Protein AF-0000000076607078 (afdb_homodimer)

Radius of gyration: 25.92 Å; Cα contacts (8 Å, |Δi|>4): 688; chains: 2; bounding box: 52×81×59 Å

Solvent-accessible surface area (backbone atoms only — not comparable to full-atom values): 24652 Å² total; per-residue (Å²): 128,83,54,62,63,56,50,49,54,58,63,56,68,66,62,74,80,77,82,75,85,70,85,67,72,45,32,34,26,38,24,36,38,55,42,54,51,47,65,50,66,63,50,34,52,53,41,19,51,52,51,20,50,53,24,44,76,72,70,39,94,54,70,39,39,58,47,35,64,64,53,52,39,49,46,13,43,51,38,55,71,29,58,63,63,34,60,65,39,73,50,64,71,55,28,54,50,39,52,51,39,15,63,44,60,41,86,79,55,63,82,74,46,65,65,48,57,49,48,52,48,50,51,53,45,50,52,32,42,72,23,42,30,28,35,35,39,91,39,39,37,69,71,43,63,83,41,83,41,51,45,24,36,33,36,37,55,42,66,68,59,21,16,50,44,39,10,66,74,68,72,45,52,59,69,58,19,41,53,48,31,54,50,50,41,50,50,52,50,52,57,30,31,72,79,49,68,89,64,62,67,61,79,51,33,41,36,37,40,18,58,80,77,45,52,69,65,55,53,44,51,41,52,48,51,50,36,42,75,73,60,68,93,130,81,55,60,63,59,50,49,53,57,62,57,68,65,62,75,80,75,81,72,85,68,84,66,70,43,32,33,27,37,24,37,39,54,42,52,49,47,66,50,66,61,49,32,51,52,40,19,52,51,52,21,50,52,24,45,76,70,71,38,94,53,68,40,40,59,44,35,63,64,52,51,38,49,46,13,42,50,39,53,72,30,59,63,60,36,62,66,41,74,51,65,72,57,29,57,51,36,56,50,38,21,63,39,58,42,86,78,54,59,95,73,46,64,66,44,56,50,48,53,48,50,49,52,44,51,52,32,41,71,22,42,30,29,35,35,38,91,39,38,38,70,70,44,63,82,40,84,42,49,48,26,36,34,37,36,54,43,66,70,59,21,17,51,46,39,10,66,74,69,72,45,52,59,68,58,20,40,52,48,30,54,50,50,42,50,50,53,51,51,57,32,31,71,80,50,67,88,63,61,68,60,79,51,33,40,34,36,39,19,58,81,77,46,52,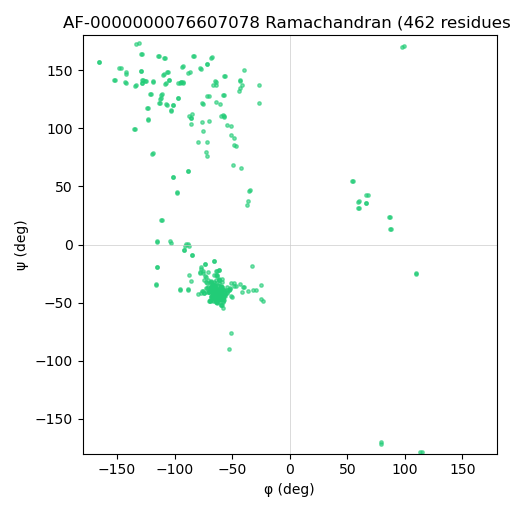69,66,57,53,43,52,41,53,50,52,50,37,44,76,72,58,68,94

Structure (mmCIF, N/CA/C/O backbone):
data_AF-0000000076607078-model_v1
#
loop_
_entity.id
_entity.type
_entity.pdbx_description
1 polymer 'Cytidylate kinase'
#
loop_
_atom_site.group_PDB
_atom_site.id
_atom_site.type_symbol
_atom_site.label_atom_id
_atom_site.label_alt_id
_atom_site.label_comp_id
_atom_site.label_asym_id
_atom_site.label_entity_id
_atom_site.label_seq_id
_atom_site.pdbx_PDB_ins_code
_atom_site.Cartn_x
_atom_site.Cartn_y
_atom_site.Cartn_z
_atom_site.occupancy
_atom_site.B_iso_or_equiv
_atom_site.auth_seq_id
_atom_site.auth_comp_id
_atom_site.auth_asym_id
_atom_site.auth_atom_id
_atom_site.pdbx_PDB_model_num
ATOM 1 N N . MET A 1 1 ? 14.25 32.875 2.719 1 31.44 1 MET A N 1
ATOM 2 C CA . MET A 1 1 ? 13.367 31.828 2.207 1 31.44 1 MET A CA 1
ATOM 3 C C . MET A 1 1 ? 11.953 32 2.738 1 31.44 1 MET A C 1
ATOM 5 O O . MET A 1 1 ? 11.75 32.125 3.949 1 31.44 1 MET A O 1
ATOM 9 N N . ASP A 1 2 ? 11.188 32.562 1.98 1 39.22 2 ASP A N 1
ATOM 10 C CA . ASP A 1 2 ? 9.812 32.938 2.307 1 39.22 2 ASP A CA 1
ATOM 11 C C . ASP A 1 2 ? 9.039 31.75 2.893 1 39.22 2 ASP A C 1
ATOM 13 O O . ASP A 1 2 ? 8.992 30.672 2.293 1 39.22 2 ASP A O 1
ATOM 17 N N . ASN A 1 3 ? 8.914 31.781 4.117 1 44.06 3 ASN A N 1
ATOM 18 C CA . ASN A 1 3 ? 8.219 30.734 4.855 1 44.06 3 ASN A CA 1
ATOM 19 C C . ASN A 1 3 ? 6.848 30.453 4.258 1 44.06 3 ASN A C 1
ATOM 21 O O . ASN A 1 3 ? 5.934 31.266 4.375 1 44.06 3 ASN A O 1
ATOM 25 N N . LEU A 1 4 ? 6.75 29.547 3.436 1 50.53 4 LEU A N 1
ATOM 26 C CA . LEU A 1 4 ? 5.586 29.156 2.654 1 50.53 4 LEU A CA 1
ATOM 27 C C . LEU A 1 4 ? 4.367 28.969 3.553 1 50.53 4 LEU A C 1
ATOM 29 O O . LEU A 1 4 ? 3.254 29.359 3.188 1 50.53 4 LEU A O 1
ATOM 33 N N . PHE A 1 5 ? 4.664 28.531 4.727 1 49.78 5 PHE A N 1
ATOM 34 C CA . PHE A 1 5 ? 3.545 28.312 5.641 1 49.78 5 PHE A CA 1
ATOM 35 C C . PHE A 1 5 ? 2.949 29.656 6.074 1 49.78 5 PHE A C 1
ATOM 37 O O . PHE A 1 5 ? 1.729 29.828 6.055 1 49.78 5 PHE A O 1
ATOM 44 N N . LEU A 1 6 ? 3.85 30.547 6.484 1 52.97 6 LEU A N 1
ATOM 45 C CA . LEU A 1 6 ? 3.383 31.875 6.906 1 52.97 6 LEU A CA 1
ATOM 46 C C . LEU A 1 6 ? 2.668 32.594 5.762 1 52.97 6 LEU A C 1
ATOM 48 O O . LEU A 1 6 ? 1.668 33.281 5.984 1 52.97 6 LEU A O 1
ATOM 52 N N . LYS A 1 7 ? 3.252 32.375 4.688 1 52.62 7 LYS A N 1
ATOM 53 C CA . LYS A 1 7 ? 2.605 32.969 3.518 1 52.62 7 LYS A CA 1
ATOM 54 C C . LYS A 1 7 ? 1.206 32.406 3.316 1 52.62 7 LYS A C 1
ATOM 56 O O . LYS A 1 7 ? 0.259 33.125 3.043 1 52.62 7 LYS A O 1
ATOM 61 N N . TYR A 1 8 ? 1.16 31.25 3.447 1 50.34 8 TYR A N 1
ATOM 62 C CA . TYR A 1 8 ? -0.112 30.547 3.318 1 50.34 8 TYR A CA 1
ATOM 63 C C . TYR A 1 8 ? -1.132 31.078 4.316 1 50.34 8 TYR A C 1
ATOM 65 O O . TYR A 1 8 ? -2.271 31.375 3.951 1 50.34 8 TYR A O 1
ATOM 73 N N . MET A 1 9 ? -0.734 31.219 5.508 1 51.09 9 MET A N 1
ATOM 74 C CA . MET A 1 9 ? -1.628 31.688 6.566 1 51.09 9 MET A CA 1
ATOM 75 C C . MET A 1 9 ? -2.074 33.125 6.32 1 51.09 9 MET A C 1
ATOM 77 O O . MET A 1 9 ? -3.234 33.469 6.559 1 51.09 9 MET A O 1
ATOM 81 N N . ARG A 1 10 ? -1.275 33.875 5.801 1 50.38 10 ARG A N 1
ATOM 82 C CA . ARG A 1 10 ? -1.575 35.281 5.488 1 50.38 10 ARG A CA 1
ATOM 83 C C . ARG A 1 10 ? -2.625 35.375 4.387 1 50.38 10 ARG A C 1
ATOM 85 O O . ARG A 1 10 ? -3.508 36.25 4.441 1 50.38 10 ARG A O 1
ATOM 92 N N . GLU A 1 11 ? -2.451 34.625 3.453 1 49.59 11 GLU A N 1
ATOM 93 C CA . GLU A 1 11 ? -3.318 34.688 2.279 1 49.59 11 GLU A CA 1
ATOM 94 C C . GLU A 1 11 ? -4.719 34.156 2.609 1 49.59 11 GLU A C 1
ATOM 96 O O . GLU A 1 11 ? -5.703 34.625 2.033 1 49.59 11 GLU A O 1
ATOM 101 N N . ARG A 1 12 ? -4.852 33.312 3.441 1 45.41 12 ARG A N 1
ATOM 102 C CA . ARG A 1 12 ? -6.141 32.719 3.74 1 45.41 12 ARG A CA 1
ATOM 103 C C . ARG A 1 12 ? -6.906 33.5 4.781 1 45.41 12 ARG A C 1
ATOM 105 O O . ARG A 1 12 ? -8.141 33.469 4.828 1 45.41 12 ARG A O 1
ATOM 112 N N . THR A 1 13 ? -6.281 34.25 5.672 1 43.44 13 THR A N 1
ATOM 113 C CA . THR A 1 13 ? -6.977 35.062 6.648 1 43.44 13 THR A CA 1
ATOM 114 C C . THR A 1 13 ? -7.754 36.188 5.953 1 43.44 13 THR A C 1
ATOM 116 O O . THR A 1 13 ? -8.68 36.75 6.535 1 43.44 13 THR A O 1
ATOM 119 N N . GLY A 1 14 ? -7.328 36.594 4.832 1 42.34 14 GLY A N 1
ATOM 120 C CA . GLY A 1 14 ? -8.055 37.688 4.172 1 42.34 14 GLY A CA 1
ATOM 121 C C . GLY A 1 14 ? -9.375 37.219 3.58 1 42.34 14 GLY A C 1
ATOM 122 O O . GLY A 1 14 ? -10.141 38.062 3.057 1 42.34 14 GLY A O 1
ATOM 123 N N . LYS A 1 15 ? -9.562 36.094 3.166 1 43.12 15 LYS A N 1
ATOM 124 C CA . LYS A 1 15 ? -10.828 35.75 2.525 1 43.12 15 LYS A CA 1
ATOM 125 C C . LYS A 1 15 ? -11.945 35.594 3.557 1 43.12 15 LYS A C 1
ATOM 127 O O . LYS A 1 15 ? -11.805 34.844 4.52 1 43.12 15 LYS A O 1
ATOM 132 N N . ARG A 1 16 ? -12.82 36.656 3.795 1 34.09 16 ARG A N 1
ATOM 133 C CA . ARG A 1 16 ? -14.047 36.844 4.57 1 34.09 16 ARG A CA 1
ATOM 134 C C . ARG A 1 16 ? -14.961 35.625 4.422 1 34.09 16 ARG A C 1
ATOM 136 O O . ARG A 1 16 ? -14.984 35 3.369 1 34.09 16 ARG A O 1
ATOM 143 N N . LYS A 1 17 ? -15.586 35.156 5.551 1 38.97 17 LYS A N 1
ATOM 144 C CA . LYS A 1 17 ? -16.625 34.156 5.777 1 38.97 17 LYS A CA 1
ATOM 145 C C . LYS A 1 17 ? -17.812 34.375 4.855 1 38.97 17 LYS A C 1
ATOM 147 O O . LYS A 1 17 ? -18.531 35.375 5 1 38.97 17 LYS A O 1
ATOM 152 N N . SER A 1 18 ? -17.859 34.219 3.6 1 32.75 18 SER A N 1
ATOM 153 C CA . SER A 1 18 ? -19.219 34.281 3.078 1 32.75 18 SER A CA 1
ATOM 154 C C . SER A 1 18 ? -20.188 33.562 4.012 1 32.75 18 SER A C 1
ATOM 156 O O . SER A 1 18 ? -19.797 32.688 4.793 1 32.75 18 SER A O 1
ATOM 158 N N . SER A 1 19 ? -21.578 34 4.105 1 35.03 19 SER A N 1
ATOM 159 C CA . SER A 1 19 ? -22.703 33.781 5.008 1 35.03 19 SER A CA 1
ATOM 160 C C . SER A 1 19 ? -22.969 32.281 5.215 1 35.03 19 SER A C 1
ATOM 162 O O . SER A 1 19 ? -23.203 31.844 6.344 1 35.03 19 SER A O 1
ATOM 164 N N . GLY A 1 20 ? -23.938 31.672 4.223 1 36.72 20 GLY A N 1
ATOM 165 C CA . GLY A 1 20 ? -24.797 30.531 4.531 1 36.72 20 GLY A CA 1
ATOM 166 C C . GLY A 1 20 ? -24 29.266 4.832 1 36.72 20 GLY A C 1
ATOM 167 O O . GLY A 1 20 ? -22.812 29.188 4.52 1 36.72 20 GLY A O 1
ATOM 168 N N . PRO A 1 21 ? -24.359 28.422 5.906 1 36.91 21 PRO A N 1
ATOM 169 C CA . PRO A 1 21 ? -23.75 27.141 6.234 1 36.91 21 PRO A CA 1
ATOM 170 C C . PRO A 1 21 ? -23.344 26.344 4.992 1 36.91 21 PRO A C 1
ATOM 172 O O . PRO A 1 21 ? -24.188 25.672 4.379 1 36.91 21 PRO A O 1
ATOM 175 N N . ASN A 1 22 ? -22.875 26.875 3.945 1 39.16 22 ASN A N 1
ATOM 176 C CA . ASN A 1 22 ? -22.516 25.969 2.867 1 39.16 22 ASN A CA 1
ATOM 177 C C . ASN A 1 22 ? -21.672 24.797 3.383 1 39.16 22 ASN A C 1
ATOM 179 O O . ASN A 1 22 ? -20.594 25 3.936 1 39.16 22 ASN A O 1
ATOM 183 N N . PHE A 1 23 ? -22.25 23.688 3.889 1 43.12 23 PHE A N 1
ATOM 184 C CA . PHE A 1 23 ? -21.719 22.406 4.336 1 43.12 23 PHE A CA 1
ATOM 185 C C . PHE A 1 23 ? -20.516 21.984 3.492 1 43.12 23 PHE A C 1
ATOM 187 O O . PHE A 1 23 ? -20.672 21.359 2.445 1 43.12 23 PHE A O 1
ATOM 194 N N . TYR A 1 24 ? -19.594 22.859 3.27 1 56.16 24 TYR A N 1
ATOM 195 C CA . TYR A 1 24 ? -18.422 22.5 2.473 1 56.16 24 TYR A CA 1
ATOM 196 C C . TYR A 1 24 ? -17.672 21.344 3.107 1 56.16 24 TYR A C 1
ATOM 198 O O . TYR A 1 24 ? -17.438 21.344 4.32 1 56.16 24 TYR A O 1
ATOM 206 N N . ALA A 1 25 ? -17.688 20.25 2.531 1 70.38 25 ALA A N 1
ATOM 207 C CA . ALA A 1 25 ? -16.953 19.078 2.971 1 70.38 25 ALA A CA 1
ATOM 208 C C . ALA A 1 25 ? -15.453 19.359 3.043 1 70.38 25 ALA A C 1
ATOM 210 O O . ALA A 1 25 ? -14.875 19.891 2.094 1 70.38 25 ALA A O 1
ATOM 211 N N . PRO A 1 26 ? -14.922 19.391 4.25 1 87 26 PRO A N 1
ATOM 212 C CA . PRO A 1 26 ? -13.484 19.625 4.406 1 87 26 PRO A CA 1
ATOM 213 C C . PRO A 1 26 ? -12.641 18.844 3.408 1 87 26 PRO A C 1
ATOM 215 O O . PRO A 1 26 ? -13.055 17.766 2.957 1 87 26 PRO A O 1
ATOM 218 N N . GLY A 1 27 ? -11.531 19.516 2.883 1 88 27 GLY A N 1
ATOM 219 C CA . GLY A 1 27 ? -10.625 18.891 1.94 1 88 27 GLY A CA 1
ATOM 220 C C . GLY A 1 27 ? -10.656 19.516 0.562 1 88 27 GLY A C 1
ATOM 221 O O . GLY A 1 27 ? -11.336 20.531 0.351 1 88 27 GLY A O 1
ATOM 222 N N . PRO A 1 28 ? -9.797 18.859 -0.274 1 96.88 28 PRO A N 1
ATOM 223 C CA . PRO A 1 28 ? -9.141 17.547 -0.223 1 96.88 28 PRO A CA 1
ATOM 224 C C . PRO A 1 28 ? -7.805 17.594 0.517 1 96.88 28 PRO A C 1
ATOM 226 O O . PRO A 1 28 ? -7.102 18.594 0.472 1 96.88 28 PRO A O 1
ATOM 229 N N . VAL A 1 29 ? -7.48 16.531 1.161 1 98.06 29 VAL A N 1
ATOM 230 C CA . VAL A 1 29 ? -6.207 16.391 1.864 1 98.06 29 VAL A CA 1
ATOM 231 C C . VAL A 1 29 ? -5.586 15.031 1.538 1 98.06 29 VAL A C 1
ATOM 233 O O . VAL A 1 29 ? -6.289 14.023 1.446 1 98.06 29 VAL A O 1
ATOM 236 N N . ILE A 1 30 ? -4.305 15.016 1.293 1 98.69 30 ILE A N 1
ATOM 237 C CA . ILE A 1 30 ? -3.518 13.789 1.187 1 98.69 30 ILE A CA 1
ATOM 238 C C . ILE A 1 30 ? -2.527 13.711 2.346 1 98.69 30 ILE A C 1
ATOM 240 O O . ILE A 1 30 ? -1.752 14.641 2.574 1 98.69 30 ILE A O 1
ATOM 244 N N . THR A 1 31 ? -2.596 12.68 3.135 1 98.38 31 THR A N 1
ATOM 245 C CA . THR A 1 31 ? -1.639 12.508 4.223 1 98.38 31 THR A CA 1
ATOM 246 C C . THR A 1 31 ? -0.612 11.438 3.873 1 98.38 31 THR A C 1
ATOM 248 O O . THR A 1 31 ? -0.946 10.43 3.242 1 98.38 31 THR A O 1
ATOM 251 N N . ILE A 1 32 ? 0.604 11.656 4.242 1 98.38 32 ILE A N 1
ATOM 252 C CA . ILE A 1 32 ? 1.691 10.703 4.043 1 98.38 32 ILE A CA 1
ATOM 253 C C . ILE A 1 32 ? 2.338 10.367 5.383 1 98.38 32 ILE A C 1
ATOM 255 O O . ILE A 1 32 ? 2.945 11.234 6.023 1 98.38 32 ILE A O 1
ATOM 259 N N . SER A 1 33 ? 2.1 9.227 5.816 1 97.31 33 SER A N 1
ATOM 260 C CA . SER A 1 33 ? 2.877 8.641 6.902 1 97.31 33 SER A CA 1
ATOM 261 C C . SER A 1 33 ? 4.035 7.801 6.367 1 97.31 33 SER A C 1
ATOM 263 O O . SER A 1 33 ? 3.969 7.285 5.25 1 97.31 33 SER A O 1
ATOM 265 N N . ARG A 1 34 ? 5.109 7.668 7.133 1 97.81 34 ARG A N 1
ATOM 266 C CA . ARG A 1 34 ? 6.277 6.969 6.605 1 97.81 34 ARG A CA 1
ATOM 267 C C . ARG A 1 34 ? 7.082 6.324 7.73 1 97.81 34 ARG A C 1
ATOM 269 O O . ARG A 1 34 ? 7.191 6.887 8.82 1 97.81 34 ARG A O 1
ATOM 276 N N . ASP A 1 35 ? 7.582 5.164 7.457 1 97.56 35 ASP A N 1
ATOM 277 C CA . ASP A 1 35 ? 8.641 4.629 8.305 1 97.56 35 ASP A CA 1
ATOM 278 C C . ASP A 1 35 ? 9.898 5.488 8.219 1 97.56 35 ASP A C 1
ATOM 280 O O . ASP A 1 35 ? 10.25 5.977 7.145 1 97.56 35 ASP A O 1
ATOM 284 N N . TYR A 1 36 ? 10.531 5.66 9.391 1 95.5 36 TYR A N 1
ATOM 285 C CA . TYR A 1 36 ? 11.734 6.488 9.391 1 95.5 36 TYR A CA 1
ATOM 286 C C . TYR A 1 36 ? 12.773 5.941 8.422 1 95.5 36 TYR A C 1
ATOM 288 O O . TYR A 1 36 ? 13.086 4.746 8.445 1 95.5 36 TYR A O 1
ATOM 296 N N . GLY A 1 37 ? 13.273 6.785 7.562 1 97.56 37 GLY A N 1
ATOM 297 C CA . GLY A 1 37 ? 14.164 6.402 6.48 1 97.56 37 GLY A CA 1
ATOM 298 C C . GLY A 1 37 ? 13.516 6.504 5.109 1 97.56 37 GLY A C 1
ATOM 299 O O . GLY A 1 37 ? 14.219 6.562 4.094 1 97.56 37 GLY A O 1
ATOM 300 N N . CYS A 1 38 ? 12.188 6.402 5.035 1 98.31 38 CYS A N 1
ATOM 301 C CA . CYS A 1 38 ? 11.461 6.598 3.787 1 98.31 38 CYS A CA 1
ATOM 302 C C . CYS A 1 38 ? 11.344 8.078 3.449 1 98.31 38 CYS A C 1
ATOM 304 O O . CYS A 1 38 ? 11.273 8.922 4.348 1 98.31 38 CYS A O 1
ATOM 306 N N . PRO A 1 39 ? 11.266 8.398 2.172 1 97.31 39 PRO A N 1
ATOM 307 C CA . PRO A 1 39 ? 11.375 9.789 1.729 1 97.31 39 PRO A CA 1
ATOM 308 C C . PRO A 1 39 ? 10.023 10.508 1.706 1 97.31 39 PRO A C 1
ATOM 310 O O . PRO A 1 39 ? 9.617 11.023 0.663 1 97.31 39 PRO A O 1
ATOM 313 N N . GLY A 1 40 ? 9.383 10.672 2.824 1 96.94 40 GLY A N 1
ATOM 314 C CA . GLY A 1 40 ? 8.062 11.281 2.926 1 96.94 40 GLY A CA 1
ATOM 315 C C . GLY A 1 40 ? 8.039 12.734 2.492 1 96.94 40 GLY A C 1
ATOM 316 O O . GLY A 1 40 ? 7.172 13.141 1.722 1 96.94 40 GLY A O 1
ATOM 317 N N . ARG A 1 41 ? 8.992 13.516 2.932 1 94.75 41 ARG A N 1
ATOM 318 C CA . ARG A 1 41 ? 9.039 14.945 2.639 1 94.75 41 ARG A CA 1
ATOM 319 C C . ARG A 1 41 ? 9.273 15.188 1.151 1 94.75 41 ARG A C 1
ATOM 321 O O . ARG A 1 41 ? 8.609 16.016 0.54 1 94.75 41 ARG A O 1
ATOM 328 N N . ARG A 1 42 ? 10.219 14.469 0.626 1 96.69 42 ARG A N 1
ATOM 329 C CA . ARG A 1 42 ? 10.523 14.602 -0.794 1 96.69 42 ARG A CA 1
ATOM 330 C C . ARG A 1 42 ? 9.312 14.25 -1.65 1 96.69 42 ARG A C 1
ATOM 332 O O . ARG A 1 42 ? 8.969 14.977 -2.58 1 96.69 42 ARG A O 1
ATOM 339 N N . ILE A 1 43 ? 8.648 13.195 -1.328 1 98.19 43 ILE A N 1
ATOM 340 C CA . ILE A 1 43 ? 7.477 12.75 -2.076 1 98.19 43 ILE A CA 1
ATOM 341 C C . ILE A 1 43 ? 6.359 13.781 -1.951 1 98.19 43 ILE A C 1
ATOM 343 O O . ILE A 1 43 ? 5.695 14.109 -2.936 1 98.19 43 ILE A O 1
ATOM 347 N N . ALA A 1 44 ? 6.172 14.344 -0.782 1 97.94 44 ALA A N 1
ATOM 348 C CA . ALA A 1 44 ? 5.121 15.328 -0.548 1 97.94 44 ALA A CA 1
ATOM 349 C C . ALA A 1 44 ? 5.371 16.594 -1.363 1 97.94 44 ALA A C 1
ATOM 351 O O . ALA A 1 44 ? 4.449 17.141 -1.979 1 97.94 44 ALA A O 1
ATOM 352 N N . ARG A 1 45 ? 6.543 17.047 -1.331 1 96.69 45 ARG A N 1
ATOM 353 C CA . ARG A 1 45 ? 6.91 18.234 -2.088 1 96.69 45 ARG A CA 1
ATOM 354 C C . ARG A 1 45 ? 6.656 18.047 -3.578 1 96.69 45 ARG A C 1
ATOM 356 O O . ARG A 1 45 ? 5.969 18.844 -4.211 1 96.69 45 ARG A O 1
ATOM 363 N N . LEU A 1 46 ? 7.191 16.953 -4.102 1 97.81 46 LEU A N 1
ATOM 364 C CA . LEU A 1 46 ? 7.047 16.672 -5.527 1 97.81 46 LEU A CA 1
ATOM 365 C C . LEU A 1 46 ? 5.578 16.469 -5.895 1 97.81 46 LEU A C 1
ATOM 367 O O . LEU A 1 46 ? 5.125 16.953 -6.934 1 97.81 46 LEU A O 1
ATOM 371 N N . LEU A 1 47 ? 4.879 15.773 -5.031 1 98.38 47 LEU A N 1
ATOM 372 C CA . LEU A 1 47 ? 3.459 15.523 -5.266 1 98.38 47 LEU A CA 1
ATOM 373 C C . LEU A 1 47 ? 2.684 16.828 -5.336 1 98.38 47 LEU A C 1
ATOM 375 O O . LEU A 1 47 ? 1.839 17.016 -6.215 1 98.38 47 LEU A O 1
ATOM 379 N N . SER A 1 48 ? 2.92 17.734 -4.383 1 97.44 48 SER A N 1
ATOM 380 C CA . SER A 1 48 ? 2.215 19 -4.367 1 97.44 48 SER A CA 1
ATOM 381 C C . SER A 1 48 ? 2.461 19.797 -5.652 1 97.44 48 SER A C 1
ATOM 383 O O . SER A 1 48 ? 1.552 20.438 -6.176 1 97.44 48 SER A O 1
ATOM 385 N N . GLU A 1 49 ? 3.668 19.703 -6.18 1 97.38 49 GLU A N 1
ATOM 386 C CA . GLU A 1 49 ? 4.012 20.359 -7.438 1 97.38 49 GLU A CA 1
ATOM 387 C C . GLU A 1 49 ? 3.246 19.766 -8.609 1 97.38 49 GLU A C 1
ATOM 389 O O . GLU A 1 49 ? 2.684 20.484 -9.43 1 97.38 49 GLU A O 1
ATOM 394 N N . VAL A 1 50 ? 3.215 18.5 -8.641 1 97.31 50 VAL A N 1
ATOM 395 C CA . VAL A 1 50 ? 2.562 17.781 -9.734 1 97.31 50 VAL A CA 1
ATOM 396 C C . VAL A 1 50 ? 1.06 18.047 -9.703 1 97.31 50 VAL A C 1
ATOM 398 O O . VAL A 1 50 ? 0.441 18.281 -10.742 1 97.31 50 VAL A O 1
ATOM 401 N N . LEU A 1 51 ? 0.495 18.062 -8.555 1 97.56 51 LEU A N 1
ATOM 402 C CA . LEU A 1 51 ? -0.932 18.328 -8.398 1 97.56 51 LEU A CA 1
ATOM 403 C C . LEU A 1 51 ? -1.27 19.75 -8.82 1 97.56 51 LEU A C 1
ATOM 405 O O . LEU A 1 51 ? -2.291 19.984 -9.477 1 97.56 51 LEU A O 1
ATOM 409 N N . THR A 1 52 ? -0.45 20.688 -8.43 1 97.25 52 THR A N 1
ATOM 410 C CA . THR A 1 52 ? -0.63 22.078 -8.805 1 97.25 52 THR A CA 1
ATOM 411 C C . THR A 1 52 ? -0.571 22.25 -10.32 1 97.25 52 THR A C 1
ATOM 413 O O . THR A 1 52 ? -1.412 22.938 -10.914 1 97.25 52 THR A O 1
ATOM 416 N N . GLU A 1 53 ? 0.428 21.578 -10.898 1 96.19 53 GLU A N 1
ATOM 417 C CA . GLU A 1 53 ? 0.583 21.641 -12.352 1 96.19 53 GLU A CA 1
ATOM 418 C C . GLU A 1 53 ? -0.626 21.031 -13.055 1 96.19 53 GLU A C 1
ATOM 420 O O . GLU A 1 53 ? -1.074 21.547 -14.086 1 96.19 53 GLU A O 1
ATOM 425 N N . LYS A 1 54 ? -1.078 19.938 -12.508 1 94.31 54 LYS A N 1
ATOM 426 C CA . LYS A 1 54 ? -2.268 19.312 -13.062 1 94.31 54 LYS A CA 1
ATOM 427 C C . LYS A 1 54 ? -3.459 20.266 -13.047 1 94.31 54 LYS A C 1
ATOM 429 O O . LYS A 1 54 ? -4.203 20.359 -14.023 1 94.31 54 LYS A O 1
ATOM 434 N N . ASN A 1 55 ? -3.652 20.953 -12.023 1 94.31 55 ASN A N 1
ATOM 435 C CA . ASN A 1 55 ? -4.723 21.922 -11.906 1 94.31 55 ASN A CA 1
ATOM 436 C C . ASN A 1 55 ? -4.551 23.062 -12.906 1 94.31 55 ASN A C 1
ATOM 438 O O . ASN A 1 55 ? -5.516 23.484 -13.555 1 94.31 55 ASN A O 1
ATOM 442 N N . ARG A 1 56 ? -3.389 23.5 -13.039 1 94.19 56 ARG A N 1
ATOM 443 C CA . ARG A 1 56 ? -3.102 24.578 -13.977 1 94.19 56 ARG A CA 1
ATOM 444 C C . ARG A 1 56 ? -3.459 24.188 -15.406 1 94.19 56 ARG A C 1
ATOM 446 O O . ARG A 1 56 ? -4.051 24.969 -16.141 1 94.19 56 ARG A O 1
ATOM 453 N N . ARG A 1 57 ? -3.094 23.016 -15.734 1 93.44 57 ARG A N 1
ATOM 454 C CA . ARG A 1 57 ? -3.363 22.5 -17.078 1 93.44 5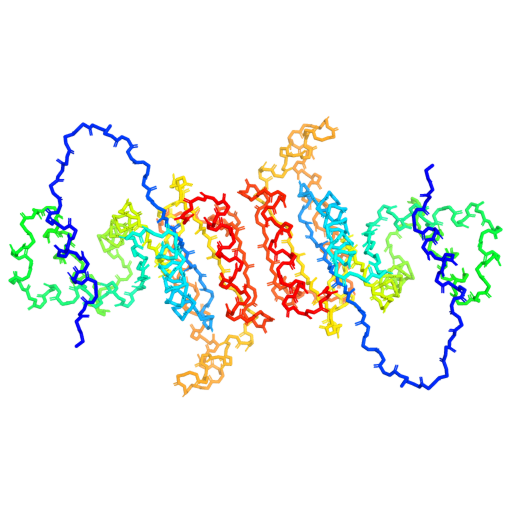7 ARG A CA 1
ATOM 455 C C . ARG A 1 57 ? -4.863 22.391 -17.328 1 93.44 57 ARG A C 1
ATOM 457 O O . ARG A 1 57 ? -5.316 22.516 -18.469 1 93.44 57 ARG A O 1
ATOM 464 N N . LEU A 1 58 ? -5.555 22.234 -16.281 1 91.81 58 LEU A N 1
ATOM 465 C CA . LEU A 1 58 ? -7.008 22.109 -16.375 1 91.81 58 LEU A CA 1
ATOM 466 C C . LEU A 1 58 ? -7.668 23.484 -16.266 1 91.81 58 LEU A C 1
ATOM 468 O O . LEU A 1 58 ? -8.898 23.578 -16.188 1 91.81 58 LEU A O 1
ATOM 472 N N . GLY A 1 59 ? -6.891 24.531 -16.078 1 91.88 59 GLY A N 1
ATOM 473 C CA . GLY A 1 59 ? -7.391 25.891 -16.047 1 91.88 59 GLY A CA 1
ATOM 474 C C . GLY A 1 59 ? -7.832 26.344 -14.672 1 91.88 59 GLY A C 1
ATOM 475 O O . GLY A 1 59 ? -8.562 27.328 -14.539 1 91.88 59 GLY A O 1
ATOM 476 N N . ARG A 1 60 ? -7.453 25.562 -13.727 1 90.38 60 ARG A N 1
ATOM 477 C CA . ARG A 1 60 ? -7.809 25.906 -12.359 1 90.38 60 ARG A CA 1
ATOM 478 C C . ARG A 1 60 ? -6.68 26.688 -11.68 1 90.38 60 ARG A C 1
ATOM 480 O O . ARG A 1 60 ? -5.504 26.391 -11.891 1 90.38 60 ARG A O 1
ATOM 487 N N . GLU A 1 61 ? -7.066 27.688 -10.906 1 89.56 61 GLU A N 1
ATOM 488 C CA . GLU A 1 61 ? -6.074 28.484 -10.188 1 89.56 61 GLU A CA 1
ATOM 489 C C . GLU A 1 61 ? -5.93 28.016 -8.742 1 89.56 61 GLU A C 1
ATOM 491 O O . GLU A 1 61 ? -6.098 28.797 -7.809 1 89.56 61 GLU A O 1
ATOM 496 N N . VAL A 1 62 ? -5.879 26.75 -8.586 1 91.69 62 VAL A N 1
ATOM 497 C CA . VAL A 1 62 ? -5.762 26.188 -7.246 1 91.69 62 VAL A CA 1
ATOM 498 C C . VAL A 1 62 ? -4.383 25.562 -7.066 1 91.69 62 VAL A C 1
ATOM 500 O O . VAL A 1 62 ? -3.934 24.766 -7.906 1 91.69 62 VAL A O 1
ATOM 503 N N . GLU A 1 63 ? -3.74 25.891 -6.039 1 94.62 63 GLU A N 1
ATOM 504 C CA . GLU A 1 63 ? -2.412 25.375 -5.734 1 94.62 63 GLU A CA 1
ATOM 505 C C . GLU A 1 63 ? -2.461 24.391 -4.559 1 94.62 63 GLU A C 1
ATOM 507 O O . GLU A 1 63 ? -3.152 24.641 -3.57 1 94.62 63 GLU A O 1
ATOM 512 N N . TRP A 1 64 ? -1.705 23.359 -4.766 1 95.94 64 TRP A N 1
ATOM 513 C CA . TRP A 1 64 ? -1.509 22.438 -3.652 1 95.94 64 TRP A CA 1
ATOM 514 C C . TRP A 1 64 ? -0.257 22.797 -2.859 1 95.94 64 TRP A C 1
ATOM 516 O O . TRP A 1 64 ? 0.778 23.141 -3.439 1 95.94 64 TRP A O 1
ATOM 526 N N . LYS A 1 65 ? -0.418 22.688 -1.539 1 93.81 65 LYS A N 1
ATOM 527 C CA . LYS A 1 65 ? 0.714 22.891 -0.64 1 93.81 65 LYS A CA 1
ATOM 528 C C . LYS A 1 65 ? 1.097 21.594 0.071 1 93.81 65 LYS A C 1
ATOM 530 O O . LYS A 1 65 ? 0.351 20.609 0.03 1 93.81 65 LYS A O 1
ATOM 535 N N . TRP A 1 66 ? 2.32 21.625 0.601 1 94.19 66 TRP A N 1
ATOM 536 C CA . TRP A 1 66 ? 2.693 20.5 1.45 1 94.19 66 TRP A CA 1
ATOM 537 C C . TRP A 1 66 ? 3.254 20.984 2.783 1 94.19 66 TRP A C 1
ATOM 539 O O . TRP A 1 66 ? 3.764 22.109 2.879 1 94.19 66 TRP A O 1
ATOM 549 N N . MET A 1 67 ? 3.047 20.172 3.838 1 90.62 67 MET A N 1
ATOM 550 C CA . MET A 1 67 ? 3.559 20.547 5.152 1 90.62 67 MET A CA 1
ATOM 551 C C . MET A 1 67 ? 4.074 19.312 5.902 1 90.62 67 MET A C 1
ATOM 553 O O . MET A 1 67 ? 3.611 18.203 5.668 1 90.62 67 MET A O 1
ATOM 557 N N . SER A 1 68 ? 5.023 19.516 6.664 1 87.69 68 SER A N 1
ATOM 558 C CA . SER A 1 68 ? 5.621 18.516 7.551 1 87.69 68 SER A CA 1
ATOM 559 C C . SER A 1 68 ? 5.82 19.078 8.953 1 87.69 68 SER A C 1
ATOM 561 O O . SER A 1 68 ? 5.578 20.266 9.195 1 87.69 68 SER A O 1
ATOM 563 N N . LYS A 1 69 ? 6.215 18.141 9.82 1 75.44 69 LYS A N 1
ATOM 564 C CA . LYS A 1 69 ? 6.492 18.547 11.195 1 75.44 69 LYS A CA 1
ATOM 565 C C . LYS A 1 69 ? 7.434 19.75 11.227 1 75.44 69 LYS A C 1
ATOM 567 O O . LYS A 1 69 ? 7.211 20.703 11.984 1 75.44 69 LYS A O 1
ATOM 572 N N . GLU A 1 70 ? 8.422 19.672 10.445 1 68.25 70 GLU A N 1
ATOM 573 C CA . GLU A 1 70 ? 9.445 20.719 10.438 1 68.25 70 GLU A CA 1
ATOM 574 C C . GLU A 1 70 ? 8.867 22.062 10 1 68.25 70 GLU A C 1
ATOM 576 O O . GLU A 1 70 ? 9.211 23.094 10.555 1 68.25 70 GLU A O 1
ATOM 581 N N . ILE A 1 71 ? 8.023 21.938 9.047 1 66.56 71 ILE A N 1
ATOM 582 C CA . ILE A 1 71 ? 7.414 23.141 8.516 1 66.56 71 ILE A CA 1
ATOM 583 C C . ILE A 1 71 ? 6.492 23.766 9.57 1 66.56 71 ILE A C 1
ATOM 585 O O . ILE A 1 71 ? 6.508 24.984 9.781 1 66.56 71 ILE A O 1
ATOM 589 N N . ILE A 1 72 ? 5.887 22.922 10.219 1 67.06 72 ILE A N 1
ATOM 590 C CA . ILE A 1 72 ? 4.949 23.375 11.242 1 67.06 72 ILE A CA 1
ATOM 591 C C . ILE A 1 72 ? 5.715 23.984 12.406 1 67.06 72 ILE A C 1
ATOM 593 O O . ILE A 1 72 ? 5.352 25.062 12.898 1 67.06 72 ILE A O 1
ATOM 597 N N . GLU A 1 73 ? 6.789 23.312 12.703 1 64.62 73 GLU A N 1
ATOM 598 C CA . GLU A 1 73 ? 7.609 23.781 13.812 1 64.62 73 GLU A CA 1
ATOM 599 C C . GLU A 1 73 ? 8.273 25.125 13.484 1 64.62 73 GLU A C 1
ATOM 601 O O . GLU A 1 73 ? 8.352 26.016 14.328 1 64.62 73 GLU A O 1
ATOM 606 N N . GLU A 1 74 ? 8.773 25.156 12.32 1 63.22 74 GLU A N 1
ATOM 607 C CA . GLU A 1 74 ? 9.43 26.391 11.891 1 63.22 74 GLU A CA 1
ATOM 608 C C . GLU A 1 74 ? 8.445 27.562 11.875 1 63.22 74 GLU A C 1
ATOM 610 O O . GLU A 1 74 ? 8.789 28.672 12.289 1 63.22 74 GLU A O 1
ATOM 615 N N . SER A 1 75 ? 7.34 27.281 11.398 1 59.59 75 SER A N 1
ATOM 616 C CA . SER A 1 75 ? 6.316 28.312 11.336 1 59.59 75 SER A CA 1
ATOM 617 C C . SER A 1 75 ? 5.914 28.781 12.734 1 59.59 75 SER A C 1
ATOM 619 O O . SER A 1 75 ? 5.719 29.969 12.969 1 59.59 75 SER A O 1
ATOM 621 N N . ALA A 1 76 ? 5.859 27.812 13.555 1 61.34 76 ALA A N 1
ATOM 622 C CA . ALA A 1 76 ? 5.512 28.125 14.938 1 61.34 76 ALA A CA 1
ATOM 623 C C . ALA A 1 76 ? 6.586 28.984 15.594 1 61.34 76 ALA A C 1
ATOM 625 O O . ALA A 1 76 ? 6.277 29.922 16.328 1 61.34 76 ALA A O 1
ATOM 626 N N . ARG A 1 77 ? 7.805 28.609 15.336 1 60.56 77 ARG A N 1
ATOM 627 C CA . ARG A 1 77 ? 8.93 29.359 15.883 1 60.56 77 ARG A CA 1
ATOM 628 C C . ARG A 1 77 ? 8.938 30.797 15.367 1 60.56 77 ARG A C 1
ATOM 630 O O . ARG A 1 77 ? 9.195 31.734 16.125 1 60.56 77 ARG A O 1
ATOM 637 N N . GLU A 1 78 ? 8.758 30.922 14.125 1 56.75 78 GLU A N 1
ATOM 638 C CA . GLU A 1 78 ? 8.75 32.25 13.516 1 56.75 78 GLU A CA 1
ATOM 639 C C . GLU A 1 78 ? 7.645 33.125 14.102 1 56.75 78 GLU A C 1
ATOM 641 O O . GLU A 1 78 ? 7.824 34.344 14.273 1 56.75 78 GLU A O 1
ATOM 646 N N . LEU A 1 79 ? 6.625 32.5 14.297 1 54.31 79 LEU A N 1
ATOM 647 C CA . LEU A 1 79 ? 5.496 33.219 14.875 1 54.31 79 LEU A CA 1
ATOM 648 C C . LEU A 1 79 ? 5.812 33.688 16.297 1 54.31 79 LEU A C 1
ATOM 650 O O . LEU A 1 79 ? 5.312 34.719 16.75 1 54.31 79 LEU A O 1
ATOM 654 N N . LYS A 1 80 ? 6.488 32.812 17 1 54.5 80 LYS A N 1
ATOM 655 C CA . LYS A 1 80 ? 6.941 33.219 18.328 1 54.5 80 LYS A CA 1
ATOM 656 C C . LYS A 1 80 ? 7.852 34.438 18.25 1 54.5 80 LYS A C 1
ATOM 658 O O . LYS A 1 80 ? 7.824 35.312 19.125 1 54.5 80 LYS A O 1
ATOM 663 N N . LEU A 1 81 ? 8.672 34.312 17.312 1 50.84 81 LEU A N 1
ATOM 664 C CA . LEU A 1 81 ? 9.727 35.312 17.219 1 50.84 81 LEU A CA 1
ATOM 665 C C . LEU A 1 81 ? 9.172 36.625 16.672 1 50.84 81 LEU A C 1
ATOM 667 O O . LEU A 1 81 ? 9.773 37.688 16.859 1 50.84 81 LEU A O 1
ATOM 671 N N . SER A 1 82 ? 8.117 36.531 15.961 1 44.38 82 SER A N 1
ATOM 672 C CA . SER A 1 82 ? 7.637 37.781 15.445 1 44.38 82 SER A CA 1
ATOM 673 C C . SER A 1 82 ? 6.234 38.094 15.953 1 44.38 82 SER A C 1
ATOM 675 O O . SER A 1 82 ? 5.242 37.812 15.289 1 44.38 82 SER A O 1
ATOM 677 N N . PRO A 1 83 ? 6.148 38.562 17.141 1 46.88 83 PRO A N 1
ATOM 678 C CA . PRO A 1 83 ? 4.887 39.031 17.703 1 46.88 83 PRO A CA 1
ATOM 679 C C . PRO A 1 83 ? 4.047 39.812 16.703 1 46.88 83 PRO A C 1
ATOM 681 O O . PRO A 1 83 ? 2.814 39.781 16.766 1 46.88 83 PRO A O 1
ATOM 684 N N . THR A 1 84 ? 4.703 40.5 15.953 1 50.22 84 THR A N 1
ATOM 685 C CA . THR A 1 84 ? 4.043 41.344 14.953 1 50.22 84 THR A CA 1
ATOM 686 C C . THR A 1 84 ? 3.32 40.5 13.922 1 50.22 84 THR A C 1
ATOM 688 O O . THR A 1 84 ? 2.248 40.844 13.438 1 50.22 84 THR A O 1
ATOM 691 N N . LEU A 1 85 ? 3.854 39.5 13.555 1 48.69 85 LEU A N 1
ATOM 692 C CA . LEU A 1 85 ? 3.201 38.625 12.586 1 48.69 85 LEU A CA 1
ATOM 693 C C . LEU A 1 85 ? 1.949 38 13.18 1 48.69 85 LEU A C 1
ATOM 695 O O . LEU A 1 85 ? 0.953 37.812 12.477 1 48.69 85 LEU A O 1
ATOM 699 N N . ILE A 1 86 ? 1.997 37.781 14.445 1 50.09 86 ILE A N 1
ATOM 700 C CA . ILE A 1 86 ? 0.829 37.281 15.172 1 50.09 86 ILE A CA 1
ATOM 701 C C . ILE A 1 86 ? -0.238 38.375 15.227 1 50.09 86 ILE A C 1
ATOM 703 O O . ILE A 1 86 ? -1.435 38.094 15.156 1 50.09 86 ILE A O 1
ATOM 707 N N . GLN A 1 87 ? 0.219 39.5 15.406 1 51.22 87 GLN A N 1
ATOM 708 C CA . GLN A 1 87 ? -0.699 40.625 15.453 1 51.22 87 GLN A CA 1
ATOM 709 C C . GLN A 1 87 ? -1.453 40.781 14.141 1 51.22 87 GLN A C 1
ATOM 711 O O . GLN A 1 87 ? -2.59 41.25 14.117 1 51.22 87 GLN A O 1
ATOM 716 N N . ASP A 1 88 ? -0.75 40.438 13.141 1 46.5 88 ASP A N 1
ATOM 717 C CA . ASP A 1 88 ? -1.38 40.625 11.828 1 46.5 88 ASP A CA 1
ATOM 718 C C . ASP A 1 88 ? -2.4 39.5 11.57 1 46.5 88 ASP A C 1
ATOM 720 O O . ASP A 1 88 ? -3.146 39.562 10.586 1 46.5 88 ASP A O 1
ATOM 724 N N . LEU A 1 89 ? -2.234 38.5 12.273 1 48 89 LEU A N 1
ATOM 725 C CA . LEU A 1 89 ? -3.281 37.5 12.18 1 48 89 LEU A CA 1
ATOM 726 C C . LEU A 1 89 ? -4.551 37.969 12.883 1 48 89 LEU A C 1
ATOM 728 O O . LEU A 1 89 ? -4.539 38.219 14.086 1 48 89 LEU A O 1
ATOM 732 N N . SER A 1 90 ? -5.277 38.75 12.297 1 49.53 90 SER A N 1
ATOM 733 C CA . SER A 1 90 ? -6.434 39.5 12.758 1 49.53 90 SER A CA 1
ATOM 734 C C . SER A 1 90 ? -7.402 38.625 13.539 1 49.53 90 SER A C 1
ATOM 736 O O . SER A 1 90 ? -8.133 39.125 14.398 1 49.53 90 SER A O 1
ATOM 738 N N . ASP A 1 91 ? -7.496 37.438 13.125 1 48.59 91 ASP A N 1
ATOM 739 C CA . ASP A 1 91 ? -8.516 36.625 13.789 1 48.59 91 ASP A CA 1
ATOM 740 C C . ASP A 1 91 ? -7.969 36 15.07 1 48.59 91 ASP A C 1
ATOM 742 O O . ASP A 1 91 ? -6.93 35.344 15.047 1 48.59 91 ASP A O 1
ATOM 746 N N . TYR A 1 92 ? -8.477 36.438 16.188 1 46.69 92 TYR A N 1
ATOM 747 C CA . TYR A 1 92 ? -8.117 36.031 17.547 1 46.69 92 TYR A CA 1
ATOM 748 C C . TYR A 1 92 ? -7.91 34.531 17.641 1 46.69 92 TYR A C 1
ATOM 750 O O . TYR A 1 92 ? -6.988 34.062 18.312 1 46.69 92 TYR A O 1
ATOM 758 N N . ARG A 1 93 ? -8.664 33.844 17.047 1 48.84 93 ARG A N 1
ATOM 759 C CA . ARG A 1 93 ? -8.609 32.375 17.109 1 48.84 93 ARG A CA 1
ATOM 760 C C . ARG A 1 93 ? -7.34 31.859 16.453 1 48.84 93 ARG A C 1
ATOM 762 O O . ARG A 1 93 ? -6.723 30.922 16.938 1 48.84 93 ARG A O 1
ATOM 769 N N . THR A 1 94 ? -6.977 32.531 15.43 1 49.94 94 THR A N 1
ATOM 770 C CA . THR A 1 94 ? -5.777 32.156 14.703 1 49.94 94 THR A CA 1
ATOM 771 C C . THR A 1 94 ? -4.523 32.562 15.469 1 49.94 94 THR A C 1
ATOM 773 O O . THR A 1 94 ? -3.541 31.812 15.508 1 49.94 94 THR A O 1
ATOM 776 N N . ARG A 1 95 ? -4.586 33.75 16.078 1 52.81 95 ARG A N 1
ATOM 777 C CA . ARG A 1 95 ? -3.471 34.219 16.875 1 52.81 95 ARG A CA 1
ATOM 778 C C . ARG A 1 95 ? -3.154 33.281 18.031 1 52.81 95 ARG A C 1
ATOM 780 O O . ARG A 1 95 ? -1.99 32.969 18.266 1 52.81 95 ARG A O 1
ATOM 787 N N . GLY A 1 96 ? -4.215 33 18.766 1 49.28 96 GLY A N 1
ATOM 788 C CA . GLY A 1 96 ? -4.059 32.062 19.875 1 49.28 96 GLY A CA 1
ATOM 789 C C . GLY A 1 96 ? -3.477 30.734 19.469 1 49.28 96 GLY A C 1
ATOM 790 O O . GLY A 1 96 ? -2.619 30.188 20.156 1 49.28 96 GLY A O 1
ATOM 791 N N . PHE A 1 97 ? -3.914 30.391 18.422 1 52.25 97 PHE A N 1
ATOM 792 C CA . PHE A 1 97 ? -3.461 29.109 17.891 1 52.25 97 PHE A CA 1
ATOM 793 C C . PHE A 1 97 ? -1.971 29.141 17.578 1 52.25 97 PHE A C 1
ATOM 795 O O . PHE A 1 97 ? -1.22 28.25 18 1 52.25 97 PHE A O 1
ATOM 802 N N . PHE A 1 98 ? -1.548 30.156 17.031 1 53.66 98 PHE A N 1
ATOM 803 C CA . PHE A 1 98 ? -0.16 30.25 16.594 1 53.66 98 PHE A CA 1
ATOM 804 C C . PHE A 1 98 ? 0.765 30.5 17.781 1 53.66 98 PHE A C 1
ATOM 806 O O . PHE A 1 98 ? 1.884 29.984 17.828 1 53.66 98 PHE A O 1
ATOM 813 N N . GLU A 1 99 ? 0.319 31.344 18.625 1 53.88 99 GLU A N 1
ATOM 814 C CA . GLU A 1 99 ? 1.087 31.547 19.844 1 53.88 99 GLU A CA 1
ATOM 815 C C . GLU A 1 99 ? 1.324 30.234 20.578 1 53.88 99 GLU A C 1
ATOM 817 O O . GLU A 1 99 ? 2.424 29.969 21.078 1 53.88 99 GLU A O 1
ATOM 822 N N . ASN A 1 100 ? 0.361 29.484 20.609 1 51.38 100 ASN A N 1
ATOM 823 C CA . ASN A 1 100 ? 0.482 28.219 21.297 1 51.38 100 ASN A CA 1
ATOM 824 C C . ASN A 1 100 ? 1.39 27.25 20.531 1 51.38 100 ASN A C 1
ATOM 826 O O . ASN A 1 100 ? 2.182 26.531 21.141 1 51.38 100 ASN A O 1
ATOM 830 N N . LEU A 1 101 ? 1.292 27.328 19.297 1 53.72 101 LEU A N 1
ATOM 831 C CA . LEU A 1 101 ? 2.137 26.469 18.484 1 53.72 101 LEU A CA 1
ATOM 832 C C . LEU A 1 101 ? 3.609 26.812 18.656 1 53.72 101 LEU A C 1
ATOM 834 O O . LEU A 1 101 ? 4.457 25.922 18.75 1 53.72 101 LEU A O 1
ATOM 838 N N . ALA A 1 102 ? 3.928 28.141 18.672 1 52.66 102 ALA A N 1
ATOM 839 C CA . ALA A 1 102 ? 5.297 28.609 18.875 1 52.66 102 ALA A CA 1
ATOM 840 C C . ALA A 1 102 ? 5.855 28.109 20.203 1 52.66 102 ALA A C 1
ATOM 842 O O . ALA A 1 102 ? 7.035 27.766 20.297 1 52.66 102 ALA A O 1
ATOM 843 N N . LEU A 1 103 ? 5.18 28.25 21.188 1 49.5 103 LEU A N 1
ATOM 844 C CA . LEU A 1 103 ? 5.617 27.766 22.5 1 49.5 103 LEU A CA 1
ATOM 845 C C . LEU A 1 103 ? 5.875 26.266 22.484 1 49.5 103 LEU A C 1
ATOM 847 O O . LEU A 1 103 ? 6.785 25.781 23.156 1 49.5 103 LEU A O 1
ATOM 851 N N . PHE A 1 104 ? 5.141 25.656 21.719 1 47.28 104 PHE A N 1
ATOM 852 C CA . PHE A 1 104 ? 5.051 24.203 21.672 1 47.28 104 PHE A CA 1
ATOM 853 C C . PHE A 1 104 ? 6.336 23.594 21.109 1 47.28 104 PHE A C 1
ATOM 855 O O . PHE A 1 104 ? 6.777 22.531 21.547 1 47.28 104 PHE A O 1
ATOM 862 N N . PHE A 1 105 ? 6.902 24.141 20.172 1 46.44 105 PHE A N 1
ATOM 863 C CA . PHE A 1 105 ? 8.047 23.531 19.5 1 46.44 105 PHE A CA 1
ATOM 864 C C . PHE A 1 105 ? 9.352 23.922 20.188 1 46.44 105 PHE A C 1
ATOM 866 O O . PHE A 1 105 ? 10.43 23.578 19.719 1 46.44 105 PHE A O 1
ATOM 873 N N . SER A 1 106 ? 9.383 24.641 21.172 1 41.69 106 SER A N 1
ATOM 874 C CA . SER A 1 106 ? 10.625 24.812 21.906 1 41.69 106 SER A CA 1
ATOM 875 C C . SER A 1 106 ? 11.086 23.5 22.531 1 41.69 106 SER A C 1
ATOM 877 O O . SER A 1 106 ? 10.266 22.625 22.828 1 41.69 106 SER A O 1
ATOM 879 N N . ASP A 1 107 ? 12.297 23.094 22.172 1 43.09 107 ASP A N 1
ATOM 880 C CA . ASP A 1 107 ? 13 21.922 22.656 1 43.09 107 ASP A CA 1
ATOM 881 C C . ASP A 1 107 ? 12.5 21.516 24.047 1 43.09 107 ASP A C 1
ATOM 883 O O . ASP A 1 107 ? 12.742 20.391 24.5 1 43.09 107 ASP A O 1
ATOM 887 N N . GLU A 1 108 ? 12.398 22.484 24.906 1 39.31 108 GLU A N 1
ATOM 888 C CA . GLU A 1 108 ? 12.164 22.172 26.312 1 39.31 108 GLU A CA 1
ATOM 889 C C . GLU A 1 108 ? 10.812 21.484 26.5 1 39.31 108 GLU A C 1
ATOM 891 O O . GLU A 1 108 ? 10.453 21.109 27.625 1 39.31 108 GLU A O 1
ATOM 896 N N . PHE A 1 109 ? 9.922 21.797 25.688 1 39.69 109 PHE A N 1
ATOM 897 C CA . PHE A 1 109 ? 8.625 21.312 26.125 1 39.69 109 PHE A CA 1
ATOM 898 C C . PHE A 1 109 ? 8.469 19.828 25.797 1 39.69 109 PHE A C 1
ATOM 900 O O . PHE A 1 109 ? 8.484 19.453 24.625 1 39.69 109 PHE A O 1
ATOM 907 N N . TYR A 1 110 ? 8.898 18.969 26.688 1 40.91 110 TYR A N 1
ATOM 908 C CA . TYR A 1 110 ? 8.578 17.562 26.875 1 40.91 110 TYR A CA 1
ATOM 909 C C . TYR A 1 110 ? 7.184 17.25 26.328 1 40.91 110 TYR A C 1
ATOM 911 O O . TYR A 1 110 ? 6.258 18.047 26.5 1 40.91 110 TYR A O 1
ATOM 919 N N . PRO A 1 111 ? 7.066 16.359 25.406 1 44.41 111 PRO A N 1
ATOM 920 C CA . PRO A 1 111 ? 5.824 15.797 24.875 1 44.41 111 PRO A CA 1
ATOM 921 C C . PRO A 1 111 ? 4.723 15.695 25.922 1 44.41 111 PRO A C 1
ATOM 923 O O . PRO A 1 111 ? 3.725 15 25.719 1 44.41 111 PRO A O 1
ATOM 926 N N . GLY A 1 112 ? 5.059 15.734 27.203 1 47.44 112 GLY A N 1
ATOM 927 C CA . GLY A 1 112 ? 3.832 15.352 27.891 1 47.44 112 GLY A CA 1
ATOM 928 C C . GLY A 1 112 ? 2.613 16.109 27.391 1 47.44 112 GLY A C 1
ATOM 929 O O . GLY A 1 112 ? 1.511 15.938 27.922 1 47.44 112 GLY A O 1
ATOM 930 N N . ASP A 1 113 ? 2.705 17.438 27 1 60.31 113 ASP A N 1
ATOM 931 C CA . ASP A 1 113 ? 1.577 18.312 27.281 1 60.31 113 ASP A CA 1
ATOM 932 C C . ASP A 1 113 ? 0.426 18.062 26.312 1 60.31 113 ASP A C 1
ATOM 934 O O . ASP A 1 113 ? 0.626 18.062 25.094 1 60.31 113 ASP A O 1
ATOM 938 N N . VAL A 1 114 ? -0.54 17.453 26.75 1 67.62 114 VAL A N 1
ATOM 939 C CA . VAL A 1 114 ? -1.877 17.344 26.172 1 67.62 114 VAL A CA 1
ATOM 940 C C . VAL A 1 114 ? -2.193 18.609 25.359 1 67.62 114 VAL A C 1
ATOM 942 O O . VAL A 1 114 ? -2.738 18.516 24.266 1 67.62 114 VAL A O 1
ATOM 945 N N . LYS A 1 115 ? -1.779 19.609 25.891 1 68.94 115 LYS A N 1
ATOM 946 C CA . LYS A 1 115 ? -2.07 20.875 25.219 1 68.94 115 LYS A CA 1
ATOM 947 C C . LYS A 1 115 ? -1.327 20.984 23.891 1 68.94 115 LYS A C 1
ATOM 949 O O . LYS A 1 115 ? -1.88 21.469 22.906 1 68.94 115 LYS A O 1
ATOM 954 N N . ILE A 1 116 ? -0.127 20.547 23.828 1 71.94 116 ILE A N 1
ATOM 955 C CA . ILE A 1 116 ? 0.68 20.609 22.625 1 71.94 116 ILE A CA 1
ATOM 956 C C . ILE A 1 116 ? 0.082 19.688 21.547 1 71.94 116 ILE A C 1
ATOM 958 O O . ILE A 1 116 ? -0.1 20.094 20.406 1 71.94 116 ILE A O 1
ATOM 962 N N . LYS A 1 117 ? -0.201 18.484 21.953 1 77 117 LYS A N 1
ATOM 963 C CA . LYS A 1 117 ? -0.773 17.516 21.031 1 77 117 LYS A CA 1
ATOM 964 C C . LYS A 1 117 ? -2.088 18.016 20.453 1 77 117 LYS A C 1
ATOM 966 O O . LYS A 1 117 ? -2.33 17.875 19.25 1 77 117 LYS A O 1
ATOM 971 N N . ASN A 1 118 ? -2.803 18.672 21.266 1 79.19 118 ASN A N 1
ATOM 972 C CA . ASN A 1 118 ? -4.082 19.203 20.797 1 79.19 118 ASN A CA 1
ATOM 973 C C . ASN A 1 118 ? -3.893 20.375 19.844 1 79.19 118 ASN A C 1
ATOM 975 O O . ASN A 1 118 ? -4.668 20.531 18.906 1 79.19 118 ASN A O 1
ATOM 979 N N . THR A 1 119 ? -2.936 21.141 20.141 1 76 119 THR A N 1
ATOM 980 C CA . THR A 1 119 ? -2.637 22.266 19.25 1 76 119 THR A CA 1
ATOM 981 C C . THR A 1 119 ? -2.197 21.781 17.875 1 76 119 THR A C 1
ATOM 983 O O . THR A 1 119 ? -2.639 22.297 16.859 1 76 119 THR A O 1
ATOM 986 N N . ILE A 1 120 ? -1.31 20.812 17.859 1 78 120 ILE A N 1
ATOM 987 C CA . ILE A 1 120 ? -0.861 20.219 16.594 1 78 120 ILE A CA 1
ATOM 988 C C . ILE A 1 120 ? -2.059 19.656 15.844 1 78 120 ILE A C 1
ATOM 990 O O . ILE A 1 120 ? -2.203 19.891 14.641 1 78 120 ILE A O 1
ATOM 994 N N . ALA A 1 121 ? -2.861 18.969 16.578 1 84.06 121 ALA A N 1
ATOM 995 C CA . ALA A 1 121 ? -4.047 18.375 15.961 1 84.06 121 ALA A CA 1
ATOM 996 C C . ALA A 1 121 ? -4.938 19.438 15.336 1 84.06 121 ALA A C 1
ATOM 998 O O . ALA A 1 121 ? -5.457 19.266 14.227 1 84.06 121 ALA A O 1
ATOM 999 N N . ARG A 1 122 ? -5.105 20.469 16.078 1 82.5 122 ARG A N 1
ATOM 1000 C CA . ARG A 1 122 ? -5.934 21.562 15.57 1 82.5 122 ARG A CA 1
ATOM 1001 C C . ARG A 1 122 ? -5.332 22.172 14.312 1 82.5 122 ARG A C 1
ATOM 1003 O O . ARG A 1 122 ? -6.055 22.516 13.375 1 82.5 122 ARG A O 1
ATOM 1010 N N . PHE A 1 123 ? -4.043 22.312 14.273 1 79.38 123 PHE A N 1
ATOM 1011 C CA . PHE A 1 123 ? -3.348 22.859 13.109 1 79.38 123 PHE A CA 1
ATOM 1012 C C . PHE A 1 123 ? -3.543 21.953 11.898 1 79.38 123 PHE A C 1
ATOM 1014 O O . PHE A 1 123 ? -3.898 22.422 10.812 1 79.38 123 PHE A O 1
ATOM 1021 N N . ILE A 1 124 ? -3.299 20.734 12.102 1 87.69 124 ILE A N 1
ATOM 1022 C CA . ILE A 1 124 ? -3.436 19.75 11.031 1 87.69 124 ILE A CA 1
ATOM 1023 C C . ILE A 1 124 ? -4.875 19.734 10.523 1 87.69 124 ILE A C 1
ATOM 1025 O O . ILE A 1 124 ? -5.109 19.75 9.312 1 87.69 124 ILE A O 1
ATOM 1029 N N . TYR A 1 125 ? -5.777 19.766 11.445 1 88 125 TYR A N 1
ATOM 1030 C CA . TYR A 1 125 ? -7.195 19.75 11.102 1 88 125 TYR A CA 1
ATOM 1031 C C . TYR A 1 125 ? -7.566 20.969 10.266 1 88 125 TYR A C 1
ATOM 1033 O O . TYR A 1 125 ? -8.242 20.844 9.242 1 88 125 TYR A O 1
ATOM 1041 N N . ASN A 1 126 ? -7.145 22.094 10.719 1 85.19 126 ASN A N 1
ATOM 1042 C CA . ASN A 1 126 ? -7.469 23.328 10.031 1 85.19 126 ASN A CA 1
ATOM 1043 C C . ASN A 1 126 ? -6.848 23.375 8.633 1 85.19 126 ASN A C 1
ATOM 1045 O O . ASN A 1 126 ? -7.508 23.75 7.668 1 85.19 126 ASN A O 1
ATOM 1049 N N . ALA A 1 127 ? -5.578 23.031 8.57 1 86.44 127 ALA A N 1
ATOM 1050 C CA . ALA A 1 127 ? -4.906 23 7.27 1 86.44 127 ALA A CA 1
ATOM 1051 C C . ALA A 1 127 ? -5.613 22.047 6.312 1 86.44 127 ALA A C 1
ATOM 1053 O O . ALA A 1 127 ? -5.84 22.391 5.148 1 86.44 127 ALA A O 1
ATOM 1054 N N . ALA A 1 128 ? -5.957 20.906 6.824 1 92.81 128 ALA A N 1
ATOM 1055 C CA . ALA A 1 128 ? -6.645 19.906 6.02 1 92.81 128 ALA A CA 1
ATOM 1056 C C . ALA A 1 128 ? -8.031 20.375 5.605 1 92.81 128 ALA A C 1
ATOM 1058 O O . ALA A 1 128 ? -8.477 20.125 4.484 1 92.81 128 ALA A O 1
ATOM 1059 N N . SER A 1 129 ? -8.703 21.062 6.496 1 90.88 129 SER A N 1
ATOM 1060 C CA . SER A 1 129 ? -10.055 21.547 6.234 1 90.88 129 SER A CA 1
ATOM 1061 C C . SER A 1 129 ? -10.062 22.594 5.117 1 90.88 129 SER A C 1
ATOM 1063 O O . SER A 1 129 ? -11 22.656 4.332 1 90.88 129 SER A O 1
ATOM 1065 N N . GLN A 1 130 ? -9.047 23.359 5.098 1 88.88 130 GLN A N 1
ATOM 1066 C CA . GLN A 1 130 ? -8.922 24.359 4.051 1 88.88 130 GLN A CA 1
ATOM 1067 C C . GLN A 1 130 ? -8.719 23.703 2.686 1 88.88 130 GLN A C 1
ATOM 1069 O O . GLN A 1 130 ? -9.07 24.281 1.655 1 88.88 130 GLN A O 1
ATOM 1074 N N . GLY A 1 131 ? -7.969 22.609 2.711 1 93.62 131 GLY A N 1
ATOM 1075 C CA . GLY A 1 131 ? -7.93 21.766 1.52 1 93.62 131 GLY A CA 1
ATOM 1076 C C . GLY A 1 131 ? -6.699 22.016 0.665 1 93.62 131 GLY A C 1
ATOM 1077 O O . GLY A 1 131 ? -5.895 22.891 0.959 1 93.62 131 GLY A O 1
ATOM 1078 N N . ASN A 1 132 ? -6.543 21.109 -0.345 1 96.12 132 ASN A N 1
ATOM 1079 C CA . ASN A 1 132 ? -5.449 21.156 -1.309 1 96.12 132 ASN A CA 1
ATOM 1080 C C . ASN A 1 132 ? -4.09 21.188 -0.614 1 96.12 132 ASN A C 1
ATOM 1082 O O . ASN A 1 132 ? -3.262 22.047 -0.895 1 96.12 132 ASN A O 1
ATOM 1086 N N . VAL A 1 133 ? -3.914 20.172 0.25 1 95.94 133 VAL A N 1
ATOM 1087 C CA . VAL A 1 133 ? -2.684 20.141 1.034 1 95.94 133 VAL A CA 1
ATOM 1088 C C . VAL A 1 133 ? -2.217 18.688 1.188 1 95.94 133 VAL A C 1
ATOM 1090 O O . VAL A 1 133 ? -3.033 17.781 1.352 1 95.94 133 VAL A O 1
ATOM 1093 N N . VAL A 1 134 ? -0.939 18.484 1.082 1 98.12 134 VAL A N 1
ATOM 1094 C CA . VAL A 1 134 ? -0.273 17.234 1.419 1 98.12 134 VAL A CA 1
ATOM 1095 C C . VAL A 1 134 ? 0.392 17.359 2.789 1 98.12 134 VAL A C 1
ATOM 1097 O O . VAL A 1 134 ? 1.233 18.234 3.002 1 98.12 134 VAL A O 1
ATOM 1100 N N . ILE A 1 135 ? 0.013 16.531 3.725 1 96.19 135 ILE A N 1
ATOM 1101 C CA . ILE A 1 135 ? 0.521 16.609 5.09 1 96.19 135 ILE A CA 1
ATOM 1102 C C . ILE A 1 135 ? 1.385 15.391 5.395 1 96.19 135 ILE A C 1
ATOM 1104 O O . ILE A 1 135 ? 0.935 14.25 5.25 1 96.19 135 ILE A O 1
ATOM 1108 N N . VAL A 1 136 ? 2.619 15.633 5.836 1 96.38 136 VAL A N 1
ATOM 1109 C CA . VAL A 1 136 ? 3.535 14.547 6.172 1 96.38 136 VAL A CA 1
ATOM 1110 C C . VAL A 1 136 ? 3.609 14.391 7.688 1 96.38 136 VAL A C 1
ATOM 1112 O O . VAL A 1 136 ? 4.082 15.281 8.391 1 96.38 136 VAL A O 1
ATOM 1115 N N . GLY A 1 137 ? 3.156 13.25 8.133 1 93.12 137 GLY A N 1
ATOM 1116 C CA . GLY A 1 137 ? 3.324 12.914 9.531 1 93.12 137 GLY A CA 1
ATOM 1117 C C . GLY A 1 137 ? 2.314 13.602 10.438 1 93.12 137 GLY A C 1
ATOM 1118 O O . GLY A 1 137 ? 1.216 13.945 9.992 1 93.12 137 GLY A O 1
ATOM 1119 N N . ARG A 1 138 ? 2.666 13.422 11.805 1 86.94 138 ARG A N 1
ATOM 1120 C CA . ARG A 1 138 ? 1.912 14.062 12.883 1 86.94 138 ARG A CA 1
ATOM 1121 C C . ARG A 1 138 ? 0.492 13.508 12.953 1 86.94 138 ARG A C 1
ATOM 1123 O O . ARG A 1 138 ? -0.46 14.266 13.164 1 86.94 138 ARG A O 1
ATOM 1130 N N . ALA A 1 139 ? 0.364 12.289 12.688 1 91.12 139 ALA A N 1
ATOM 1131 C CA . ALA A 1 139 ? -0.914 11.594 12.805 1 91.12 139 ALA A CA 1
ATOM 1132 C C . ALA A 1 139 ? -1.967 12.219 11.898 1 91.12 139 ALA A C 1
ATOM 1134 O O . ALA A 1 139 ? -3.154 12.242 12.234 1 91.12 139 ALA A O 1
ATOM 1135 N N . GLY A 1 140 ? -1.492 12.75 10.789 1 94.12 140 GLY A N 1
ATOM 1136 C CA . GLY A 1 140 ? -2.428 13.352 9.852 1 94.12 140 GLY A CA 1
ATOM 1137 C C . GLY A 1 140 ? -3.561 12.422 9.461 1 94.12 140 GLY A C 1
ATOM 1138 O O . GLY A 1 140 ? -4.711 12.852 9.344 1 94.12 140 GLY A O 1
ATOM 1139 N N . GLU A 1 141 ? -3.256 11.133 9.266 1 96.25 141 GLU A N 1
ATOM 1140 C CA . GLU A 1 141 ? -4.262 10.156 8.859 1 96.25 141 GLU A CA 1
ATOM 1141 C C . GLU A 1 141 ? -5.297 9.938 9.961 1 96.25 141 GLU A C 1
ATOM 1143 O O . GLU A 1 141 ? -6.473 9.703 9.68 1 96.25 141 GLU A O 1
ATOM 1148 N N . SER A 1 142 ? -4.84 10 11.219 1 94.19 142 SER A N 1
ATOM 1149 C CA . SER A 1 142 ? -5.754 9.82 12.344 1 94.19 142 SER A CA 1
ATOM 1150 C C . SER A 1 142 ? -6.625 11.055 12.547 1 94.19 142 SER A C 1
ATOM 1152 O O . SER A 1 142 ? -7.828 10.945 12.781 1 94.19 142 SER A O 1
ATOM 1154 N N . ILE A 1 143 ? -5.996 12.203 12.43 1 92.44 143 ILE A N 1
ATOM 1155 C CA . ILE A 1 143 ? -6.66 13.477 12.688 1 92.44 143 ILE A CA 1
ATOM 1156 C C . ILE A 1 143 ? -7.715 13.734 11.609 1 92.44 143 ILE A C 1
ATOM 1158 O O . ILE A 1 143 ? -8.781 14.281 11.891 1 92.44 143 ILE A O 1
ATOM 1162 N N . THR A 1 144 ? -7.488 13.266 10.383 1 95.62 144 THR A N 1
ATOM 1163 C CA . THR A 1 144 ? -8.375 13.57 9.273 1 95.62 144 THR A CA 1
ATOM 1164 C C . THR A 1 144 ? -9.117 12.312 8.812 1 95.62 144 THR A C 1
ATOM 1166 O O . THR A 1 144 ? -9.555 12.234 7.664 1 95.62 144 THR A O 1
ATOM 1169 N N . LYS A 1 145 ? -9.25 11.297 9.609 1 93.44 145 LYS A N 1
ATOM 1170 C CA . LYS A 1 145 ? -9.797 9.992 9.258 1 93.44 145 LYS A CA 1
ATOM 1171 C C . LYS A 1 145 ? -11.25 10.109 8.797 1 93.44 145 LYS A C 1
ATOM 1173 O O . LYS A 1 145 ? -11.727 9.281 8.016 1 93.44 145 LYS A O 1
ATOM 1178 N N . ASN A 1 146 ? -11.961 11.195 9.172 1 91.62 146 ASN A N 1
ATOM 1179 C CA . ASN A 1 146 ? -13.375 11.32 8.867 1 91.62 146 ASN A CA 1
ATOM 1180 C C . ASN A 1 146 ? -13.617 12.281 7.703 1 91.62 146 ASN A C 1
ATOM 1182 O O . ASN A 1 146 ? -14.766 12.586 7.371 1 91.62 146 ASN A O 1
ATOM 1186 N N . PHE A 1 147 ? -12.57 12.805 7.148 1 94.62 147 PHE A N 1
ATOM 1187 C CA . PHE A 1 147 ? -12.711 13.648 5.969 1 94.62 147 PHE A CA 1
ATOM 1188 C C . PHE A 1 147 ? -13.117 12.82 4.754 1 94.62 147 PHE A C 1
ATOM 1190 O O . PHE A 1 147 ? 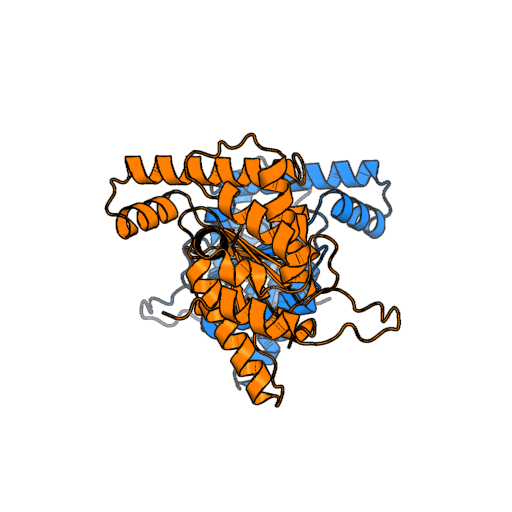-12.469 11.82 4.434 1 94.62 147 PHE A O 1
ATOM 1197 N N . GLU A 1 148 ? -14.133 13.219 4.098 1 93.75 148 GLU A N 1
ATOM 1198 C CA . GLU A 1 148 ? -14.586 12.516 2.9 1 93.75 148 GLU A CA 1
ATOM 1199 C C . GLU A 1 148 ? -13.562 12.625 1.774 1 93.75 148 GLU A C 1
ATOM 1201 O O . GLU A 1 148 ? -13.32 11.648 1.058 1 93.75 148 GLU A O 1
ATOM 1206 N N . LYS A 1 149 ? -12.953 13.758 1.678 1 96.31 149 LYS A N 1
ATOM 1207 C CA . LYS A 1 149 ? -11.977 13.984 0.617 1 96.31 149 LYS A CA 1
ATOM 1208 C C . LYS A 1 149 ? -10.547 13.859 1.146 1 96.31 149 LYS A C 1
ATOM 1210 O O . LYS A 1 149 ? -9.766 14.805 1.054 1 96.31 149 LYS A O 1
ATOM 1215 N N . ALA A 1 150 ? -10.305 12.773 1.656 1 97.81 150 ALA A N 1
ATOM 1216 C CA . ALA A 1 150 ? -8.977 12.484 2.176 1 97.81 150 ALA A CA 1
ATOM 1217 C C . ALA A 1 150 ? -8.406 11.211 1.553 1 97.81 150 ALA A C 1
ATOM 1219 O O . ALA A 1 150 ? -9.148 10.273 1.253 1 97.81 150 ALA A O 1
ATOM 1220 N N . LEU A 1 151 ? -7.184 11.188 1.261 1 98.5 151 LEU A N 1
ATOM 1221 C CA . LEU A 1 151 ? -6.406 10.031 0.833 1 98.5 151 LEU A CA 1
ATOM 1222 C C . LEU A 1 151 ? -5.207 9.812 1.75 1 98.5 151 LEU A C 1
ATOM 1224 O O . LEU A 1 151 ? -4.371 10.703 1.908 1 98.5 151 LEU A O 1
ATOM 1228 N N . HIS A 1 152 ? -5.168 8.727 2.41 1 98.62 152 HIS A N 1
ATOM 1229 C CA . HIS A 1 152 ? -4.133 8.445 3.396 1 98.62 152 HIS A CA 1
ATOM 1230 C C . HIS A 1 152 ? -3.137 7.414 2.879 1 98.62 152 HIS A C 1
ATOM 1232 O O . HIS A 1 152 ? -3.51 6.273 2.604 1 98.62 152 HIS A O 1
ATOM 1238 N N . VAL A 1 153 ? -1.854 7.758 2.789 1 98.81 153 VAL A N 1
ATOM 1239 C CA . VAL A 1 153 ? -0.795 6.938 2.209 1 98.81 153 VAL A CA 1
ATOM 1240 C C . VAL A 1 153 ? 0.255 6.621 3.271 1 98.81 153 VAL A C 1
ATOM 1242 O O . VAL A 1 153 ? 0.631 7.488 4.059 1 98.81 153 VAL A O 1
ATOM 1245 N N . LYS A 1 154 ? 0.746 5.426 3.26 1 98.69 154 LYS A N 1
ATOM 1246 C CA . LYS A 1 154 ? 1.878 5.062 4.105 1 98.69 154 LYS A CA 1
ATOM 1247 C C . LYS A 1 154 ? 3.059 4.578 3.27 1 98.69 154 LYS A C 1
ATOM 1249 O O . LYS A 1 154 ? 2.896 3.73 2.389 1 98.69 154 LYS A O 1
ATOM 1254 N N . LEU A 1 155 ? 4.211 5.141 3.525 1 98.75 155 LEU A N 1
ATOM 1255 C CA . LEU A 1 155 ? 5.461 4.699 2.922 1 98.75 155 LEU A CA 1
ATOM 1256 C C . LEU A 1 155 ? 6.219 3.766 3.861 1 98.75 155 LEU A C 1
ATOM 1258 O O . LEU A 1 155 ? 6.473 4.113 5.016 1 98.75 155 LEU A O 1
ATOM 1262 N N . LYS A 1 156 ? 6.551 2.619 3.35 1 98.56 156 LYS A N 1
ATOM 1263 C CA . LYS A 1 156 ? 7.258 1.61 4.133 1 98.56 156 LYS A CA 1
ATOM 1264 C C . LYS A 1 156 ? 8.484 1.101 3.385 1 98.56 156 LYS A C 1
ATOM 1266 O O . LYS A 1 156 ? 8.633 1.336 2.184 1 98.56 156 LYS A O 1
ATOM 1271 N N . ALA A 1 157 ? 9.359 0.45 4.117 1 98.62 157 ALA A N 1
ATOM 1272 C CA . ALA A 1 157 ? 10.508 -0.245 3.553 1 98.62 157 ALA A CA 1
ATOM 1273 C C . ALA A 1 157 ? 11.141 -1.183 4.578 1 98.62 157 ALA A C 1
ATOM 1275 O O . ALA A 1 157 ? 10.938 -1.022 5.781 1 98.62 157 ALA A O 1
ATOM 1276 N N . PRO A 1 158 ? 11.859 -2.182 4.094 1 98.19 158 PRO A N 1
ATOM 1277 C CA . PRO A 1 158 ? 12.586 -3.039 5.035 1 98.19 158 PRO A CA 1
ATOM 1278 C C . PRO A 1 158 ? 13.547 -2.254 5.93 1 98.19 158 PRO A C 1
ATOM 1280 O O . PRO A 1 158 ? 14.172 -1.295 5.477 1 98.19 158 PRO A O 1
ATOM 1283 N N . LEU A 1 159 ? 13.672 -2.723 7.16 1 98.06 159 LEU A N 1
ATOM 1284 C CA . LEU A 1 159 ? 14.461 -2.008 8.156 1 98.06 159 LEU A CA 1
ATOM 1285 C C . LEU A 1 159 ? 15.906 -1.846 7.691 1 98.06 159 LEU A C 1
ATOM 1287 O O . LEU A 1 159 ? 16.516 -0.788 7.879 1 98.06 159 LEU A O 1
ATOM 1291 N N . ASP A 1 160 ? 16.469 -2.838 7.074 1 97.69 160 ASP A N 1
ATOM 1292 C CA . ASP A 1 160 ? 17.844 -2.76 6.625 1 97.69 160 ASP A CA 1
ATOM 1293 C C . ASP A 1 160 ? 18.031 -1.661 5.582 1 97.69 160 ASP A C 1
ATOM 1295 O O . ASP A 1 160 ? 19 -0.91 5.625 1 97.69 160 ASP A O 1
ATOM 1299 N N . TRP A 1 161 ? 17.125 -1.578 4.691 1 98.31 161 TRP A N 1
ATOM 1300 C CA . TRP A 1 161 ? 17.172 -0.53 3.676 1 98.31 161 TRP A CA 1
ATOM 1301 C C . TRP A 1 161 ? 17.062 0.851 4.312 1 98.31 161 TRP A C 1
ATOM 1303 O O . TRP A 1 161 ? 17.844 1.754 3.986 1 98.31 161 TRP A O 1
ATOM 1313 N N . ARG A 1 162 ? 16.141 1.021 5.23 1 98.62 162 ARG A N 1
ATOM 1314 C CA . ARG A 1 162 ? 15.93 2.291 5.918 1 98.62 162 ARG A CA 1
ATOM 1315 C C . ARG A 1 162 ? 17.156 2.701 6.711 1 98.62 162 ARG A C 1
ATOM 1317 O O . ARG A 1 162 ? 17.547 3.875 6.719 1 98.62 162 ARG A O 1
ATOM 1324 N N . THR A 1 163 ? 17.719 1.726 7.352 1 98.5 163 THR A N 1
ATOM 1325 C CA . THR A 1 163 ? 18.922 1.969 8.141 1 98.5 163 THR A CA 1
ATOM 1326 C C . THR A 1 163 ? 20.031 2.521 7.262 1 98.5 163 THR A C 1
ATOM 1328 O O . THR A 1 163 ? 20.719 3.473 7.645 1 98.5 163 THR A O 1
ATOM 1331 N N . GLU A 1 164 ? 20.156 1.956 6.125 1 98.5 164 GLU A N 1
ATOM 1332 C CA . GLU A 1 164 ? 21.172 2.43 5.18 1 98.5 164 GLU A CA 1
ATOM 1333 C C . GLU A 1 164 ? 20.875 3.854 4.723 1 98.5 164 GLU A C 1
ATOM 1335 O O . GLU A 1 164 ? 21.781 4.684 4.633 1 98.5 164 GLU A O 1
ATOM 1340 N N . GLN A 1 165 ? 19.625 4.109 4.41 1 98.12 165 GLN A N 1
ATOM 1341 C CA . GLN A 1 165 ? 19.219 5.453 4 1 98.12 165 GLN A CA 1
ATOM 1342 C C . GLN A 1 165 ? 19.562 6.477 5.082 1 98.12 165 GLN A C 1
ATOM 1344 O O . GLN A 1 165 ? 20.125 7.531 4.789 1 98.12 165 GLN A O 1
ATOM 1349 N N . VAL A 1 166 ? 19.234 6.195 6.32 1 97.25 166 VAL A N 1
ATOM 1350 C CA . VAL A 1 166 ? 19.438 7.098 7.449 1 97.25 166 VAL A CA 1
ATOM 1351 C C . VAL A 1 166 ? 20.922 7.309 7.68 1 97.25 166 VAL A C 1
ATOM 1353 O O . VAL A 1 166 ? 21.375 8.445 7.855 1 97.25 166 VAL A O 1
ATOM 1356 N N . ALA A 1 167 ? 21.672 6.219 7.637 1 98.25 167 ALA A N 1
ATOM 1357 C CA . ALA A 1 167 ? 23.125 6.293 7.836 1 98.25 167 ALA A CA 1
ATOM 1358 C C . ALA A 1 167 ? 23.766 7.199 6.797 1 98.25 167 ALA A C 1
ATOM 1360 O O . ALA A 1 167 ? 24.578 8.07 7.137 1 98.25 167 ALA A O 1
ATOM 1361 N N . ASN A 1 168 ? 23.359 7.031 5.613 1 97.69 168 ASN A N 1
ATOM 1362 C CA . ASN A 1 168 ? 23.922 7.797 4.512 1 97.69 168 ASN A CA 1
ATOM 1363 C C . ASN A 1 168 ? 23.516 9.266 4.578 1 97.69 168 ASN A C 1
ATOM 1365 O O . ASN A 1 168 ? 24.328 10.156 4.32 1 97.69 168 ASN A O 1
ATOM 1369 N N . THR A 1 169 ? 22.328 9.516 4.898 1 95.56 169 THR A N 1
ATOM 1370 C CA . THR A 1 169 ? 21.781 10.867 4.914 1 95.56 169 THR A CA 1
ATOM 1371 C C . THR A 1 169 ? 22.406 11.695 6.035 1 95.56 169 THR A C 1
ATOM 1373 O O . THR A 1 169 ? 22.703 12.875 5.848 1 95.56 169 THR A O 1
ATOM 1376 N N . TYR A 1 170 ? 22.672 11.031 7.176 1 94.81 170 TYR A N 1
ATOM 1377 C CA . TYR A 1 170 ? 23.062 11.812 8.344 1 94.81 170 TYR A CA 1
ATOM 1378 C C . TYR A 1 170 ? 24.484 11.492 8.766 1 94.81 170 TYR A C 1
ATOM 1380 O O . TYR A 1 170 ? 24.969 11.984 9.789 1 94.81 170 TYR A O 1
ATOM 1388 N N . GLY A 1 171 ? 25.094 10.672 8.008 1 96.19 171 GLY A N 1
ATOM 1389 C CA . GLY A 1 171 ? 26.484 10.352 8.297 1 96.19 171 GLY A CA 1
ATOM 1390 C C . GLY A 1 171 ? 26.656 9.594 9.594 1 96.19 171 GLY A C 1
ATOM 1391 O O . GLY A 1 171 ? 27.547 9.898 10.383 1 96.19 171 GLY A O 1
ATOM 1392 N N . MET A 1 172 ? 25.812 8.648 9.844 1 96.06 172 MET A N 1
ATOM 1393 C CA . MET A 1 172 ? 25.828 7.828 11.055 1 96.06 172 MET A CA 1
ATOM 1394 C C . MET A 1 172 ? 26.281 6.406 10.742 1 96.06 172 MET A C 1
ATOM 1396 O O . MET A 1 172 ? 26.25 5.98 9.586 1 96.06 172 MET A O 1
ATOM 1400 N N . SER A 1 173 ? 26.703 5.738 11.805 1 97.94 173 SER A N 1
ATOM 1401 C CA . SER A 1 173 ? 26.938 4.309 11.656 1 97.94 173 SER A CA 1
ATOM 1402 C C . SER A 1 173 ? 25.641 3.545 11.438 1 97.94 173 SER A C 1
ATOM 1404 O O . SER A 1 173 ? 24.562 4.016 11.82 1 97.94 173 SER A O 1
ATOM 1406 N N . LEU A 1 174 ? 25.75 2.369 10.922 1 97.94 174 LEU A N 1
ATOM 1407 C CA . LEU A 1 174 ? 24.562 1.539 10.703 1 97.94 174 LEU A CA 1
ATOM 1408 C C . LEU A 1 174 ? 23.875 1.222 12.023 1 97.94 174 LEU A C 1
ATOM 1410 O O . LEU A 1 174 ? 22.641 1.199 12.094 1 97.94 174 LEU A O 1
ATOM 1414 N N . THR A 1 175 ? 24.672 0.987 12.992 1 97.94 175 THR A N 1
ATOM 1415 C CA . THR A 1 175 ? 24.125 0.666 14.312 1 97.94 175 THR A CA 1
ATOM 1416 C C . THR A 1 175 ? 23.344 1.844 14.875 1 97.94 175 THR A C 1
ATOM 1418 O O . THR A 1 175 ? 22.219 1.673 15.344 1 97.94 175 THR A O 1
ATOM 1421 N N . GLU A 1 176 ? 23.922 2.98 14.844 1 97.5 176 GLU A N 1
ATOM 1422 C CA . GLU A 1 176 ? 23.25 4.188 15.305 1 97.5 176 GLU A CA 1
ATOM 1423 C C . GLU A 1 176 ? 22 4.473 14.477 1 97.5 176 GLU A C 1
ATOM 1425 O O . GLU A 1 176 ? 20.953 4.836 15.023 1 97.5 176 GLU A O 1
ATOM 1430 N N . ALA A 1 177 ? 22.094 4.297 13.211 1 98.12 177 ALA A N 1
ATOM 1431 C CA . ALA A 1 177 ? 20.984 4.543 12.289 1 98.12 177 ALA A CA 1
ATOM 1432 C C . ALA A 1 177 ? 19.812 3.613 12.578 1 98.12 177 ALA A C 1
ATOM 1434 O O . ALA A 1 177 ? 18.656 4.035 12.562 1 98.12 177 ALA A O 1
ATOM 1435 N N . LYS A 1 178 ? 20.141 2.379 12.773 1 98.31 178 LYS A N 1
ATOM 1436 C CA . LYS A 1 178 ? 19.109 1.397 13.094 1 98.31 178 LYS A CA 1
ATOM 1437 C C . LYS A 1 178 ? 18.375 1.772 14.375 1 98.31 178 LYS A C 1
ATOM 1439 O O . LYS A 1 178 ? 17.141 1.735 14.43 1 98.31 178 LYS A O 1
ATOM 1444 N N . ARG A 1 179 ? 19.094 2.111 15.367 1 97.44 179 ARG A N 1
ATOM 1445 C CA . ARG A 1 179 ? 18.516 2.533 16.641 1 97.44 179 ARG A CA 1
ATOM 1446 C C . ARG A 1 179 ? 17.625 3.758 16.453 1 97.44 179 ARG A C 1
ATOM 1448 O O . ARG A 1 179 ? 16.516 3.803 16.969 1 97.44 179 ARG A O 1
ATOM 1455 N N . GLU A 1 180 ? 18.109 4.68 15.734 1 96.19 180 GLU A N 1
ATOM 1456 C CA . GLU A 1 180 ? 17.359 5.902 15.484 1 96.19 180 GLU A CA 1
ATOM 1457 C C . GLU A 1 180 ? 16.062 5.602 14.742 1 96.19 180 GLU A C 1
ATOM 1459 O O . GLU A 1 180 ? 15 6.145 15.086 1 96.19 180 GLU A O 1
ATOM 1464 N N . ALA A 1 181 ? 16.141 4.766 13.719 1 97.25 181 ALA A N 1
ATOM 1465 C CA . ALA A 1 181 ? 14.969 4.414 12.938 1 97.25 181 ALA A CA 1
ATOM 1466 C C . ALA A 1 181 ? 13.891 3.785 13.828 1 97.25 181 ALA A C 1
ATOM 1468 O O . ALA A 1 181 ? 12.719 4.172 13.758 1 97.25 181 ALA A O 1
ATOM 1469 N N . LEU A 1 182 ? 14.266 2.871 14.656 1 97.19 182 LEU A N 1
ATOM 1470 C CA . LEU A 1 182 ? 13.336 2.168 15.531 1 97.19 182 LEU A CA 1
ATOM 1471 C C . LEU A 1 182 ? 12.742 3.115 16.578 1 97.19 182 LEU A C 1
ATOM 1473 O O . LEU A 1 182 ? 11.547 3.064 16.859 1 97.19 182 LEU A O 1
ATOM 1477 N N . GLU A 1 183 ? 13.57 3.965 17.094 1 93.75 183 GLU A N 1
ATOM 1478 C CA . GLU A 1 183 ? 13.125 4.926 18.094 1 93.75 183 GLU A CA 1
ATOM 1479 C C . GLU A 1 183 ? 12.141 5.926 17.516 1 93.75 183 GLU A C 1
ATOM 1481 O O . GLU A 1 183 ? 11.102 6.207 18.109 1 93.75 183 GLU A O 1
ATOM 1486 N N . MET A 1 184 ? 12.492 6.41 16.375 1 93 184 MET A N 1
ATOM 1487 C CA . MET A 1 184 ? 11.617 7.379 15.727 1 93 184 MET A CA 1
ATOM 1488 C C . MET A 1 184 ? 10.281 6.738 15.359 1 93 184 MET A C 1
ATOM 1490 O O . MET A 1 184 ? 9.227 7.344 15.539 1 93 184 MET A O 1
ATOM 1494 N N . ASP A 1 185 ? 10.305 5.559 14.805 1 94.62 185 ASP A N 1
ATOM 1495 C CA . ASP A 1 185 ? 9.07 4.852 14.484 1 94.62 185 ASP A CA 1
ATOM 1496 C C . ASP A 1 185 ? 8.203 4.664 15.727 1 94.62 185 ASP A C 1
ATOM 1498 O O . ASP A 1 185 ? 6.98 4.828 15.664 1 94.62 185 ASP A O 1
ATOM 1502 N N . LYS A 1 186 ? 8.836 4.277 16.828 1 92.38 186 LYS A N 1
ATOM 1503 C CA . LYS A 1 186 ? 8.117 4.105 18.094 1 92.38 186 LYS A CA 1
ATOM 1504 C C . LYS A 1 186 ? 7.488 5.418 18.547 1 92.38 186 LYS A C 1
ATOM 1506 O O . LYS A 1 186 ? 6.32 5.441 18.953 1 92.38 186 LYS A O 1
ATOM 1511 N N . ARG A 1 187 ? 8.195 6.477 18.469 1 88.06 187 ARG A N 1
ATOM 1512 C CA . ARG A 1 187 ? 7.699 7.789 18.859 1 88.06 187 ARG A CA 1
ATOM 1513 C C . ARG A 1 187 ? 6.508 8.211 18.016 1 88.06 187 ARG A C 1
ATOM 1515 O O . ARG A 1 187 ? 5.516 8.727 18.531 1 88.06 187 ARG A O 1
ATOM 1522 N N . ARG A 1 188 ? 6.641 8.008 16.75 1 89.62 188 ARG A N 1
ATOM 1523 C CA . ARG A 1 188 ? 5.562 8.359 15.836 1 89.62 188 ARG A CA 1
ATOM 1524 C C . ARG A 1 188 ? 4.312 7.535 16.109 1 89.62 188 ARG A C 1
ATOM 1526 O O . ARG A 1 188 ? 3.193 8.055 16.078 1 89.62 188 ARG A O 1
ATOM 1533 N N . SER A 1 189 ? 4.535 6.254 16.391 1 91.25 189 SER A N 1
ATOM 1534 C CA . SER A 1 189 ? 3.418 5.383 16.75 1 91.25 189 SER A CA 1
ATOM 1535 C C . SER A 1 189 ? 2.756 5.848 18.047 1 91.25 189 SER A C 1
ATOM 1537 O O . SER A 1 189 ? 1.528 5.852 18.156 1 91.25 189 SER A O 1
ATOM 1539 N N . GLN A 1 190 ? 3.514 6.258 19.016 1 86.56 190 GLN A N 1
ATOM 1540 C CA . GLN A 1 190 ? 2.996 6.75 20.297 1 86.56 190 GLN A CA 1
ATOM 1541 C C . GLN A 1 190 ? 2.203 8.039 20.094 1 86.56 190 GLN A C 1
ATOM 1543 O O . GLN A 1 190 ? 1.162 8.234 20.734 1 86.56 190 GLN A O 1
ATOM 1548 N N . PHE A 1 191 ? 2.727 8.883 19.234 1 86 191 PHE A N 1
ATOM 1549 C CA . PHE A 1 191 ? 2.014 10.117 18.938 1 86 191 PHE A CA 1
ATOM 1550 C C . PHE A 1 191 ? 0.644 9.82 18.344 1 86 191 PHE A C 1
ATOM 1552 O O . PHE A 1 191 ? -0.365 10.383 18.781 1 86 191 PHE A O 1
ATOM 1559 N N . ARG A 1 192 ? 0.58 8.969 17.422 1 89.62 192 ARG A N 1
ATOM 1560 C CA . ARG A 1 192 ? -0.68 8.586 16.797 1 89.62 192 ARG A CA 1
ATOM 1561 C C . ARG A 1 192 ? -1.629 7.961 17.812 1 89.62 192 ARG A C 1
ATOM 1563 O O . ARG A 1 192 ? -2.832 8.227 17.781 1 89.62 192 ARG A O 1
ATOM 1570 N N . ASN A 1 193 ? -1.071 7.152 18.688 1 89 193 ASN A N 1
ATOM 1571 C CA . ASN A 1 193 ? -1.865 6.441 19.688 1 89 193 ASN A CA 1
ATOM 1572 C C . ASN A 1 193 ? -2.543 7.406 20.656 1 89 193 ASN A C 1
ATOM 1574 O O . ASN A 1 193 ? -3.533 7.055 21.297 1 89 193 ASN A O 1
ATOM 1578 N N . TYR A 1 194 ? -1.964 8.539 20.719 1 83.19 194 TYR A N 1
ATOM 1579 C CA . TYR A 1 194 ? -2.6 9.57 21.531 1 83.19 194 TYR A CA 1
ATOM 1580 C C . TYR A 1 194 ? -3.975 9.922 20.984 1 83.19 194 TYR A C 1
ATOM 1582 O O . TYR A 1 194 ? -4.91 10.172 21.75 1 83.19 194 TYR A O 1
ATOM 1590 N N . PHE A 1 195 ? -4.117 9.898 19.672 1 87.19 195 PHE A N 1
ATOM 1591 C CA . PHE A 1 195 ? -5.367 10.297 19.047 1 87.19 195 PHE A CA 1
ATOM 1592 C C . PHE A 1 195 ? -6.25 9.086 18.766 1 87.19 195 PHE A C 1
ATOM 1594 O O . PHE A 1 195 ? -7.477 9.18 18.828 1 87.19 195 PHE A O 1
ATOM 1601 N N . GLU A 1 196 ? -5.676 8.016 18.375 1 88.5 196 GLU A N 1
ATOM 1602 C CA . GLU A 1 196 ? -6.34 6.746 18.094 1 88.5 196 GLU A CA 1
ATOM 1603 C C . GLU A 1 196 ? -5.59 5.57 18.719 1 88.5 196 GLU A C 1
ATOM 1605 O O . GLU A 1 196 ? -4.676 5.016 18.094 1 88.5 196 GLU A O 1
ATOM 1610 N N . LYS A 1 197 ? -6.066 5.145 19.812 1 87.12 197 LYS A N 1
ATOM 1611 C CA . LYS A 1 197 ? -5.309 4.199 20.641 1 87.12 197 LYS A CA 1
ATOM 1612 C C . LYS A 1 197 ? -5.367 2.793 20.047 1 87.12 197 LYS A C 1
ATOM 1614 O O . LYS A 1 197 ? -6.453 2.248 19.828 1 87.12 197 LYS A O 1
ATOM 1619 N N . ASP A 1 198 ? -4.242 2.281 19.766 1 88.31 198 ASP A N 1
ATOM 1620 C CA . ASP A 1 198 ? -3.975 0.873 19.484 1 88.31 198 ASP A CA 1
ATOM 1621 C C . ASP A 1 198 ? -4.777 0.389 18.281 1 88.31 198 ASP A C 1
ATOM 1623 O O . ASP A 1 198 ? -5.336 -0.71 18.297 1 88.31 198 ASP A O 1
ATOM 1627 N N . ARG A 1 199 ? -4.965 1.197 17.281 1 91.88 199 ARG A N 1
ATOM 1628 C CA . ARG A 1 199 ? -5.617 0.795 16.031 1 91.88 199 ARG A CA 1
ATOM 1629 C C . ARG A 1 199 ? -4.586 0.406 14.977 1 91.88 199 ARG A C 1
ATOM 1631 O O . ARG A 1 199 ? -3.543 1.05 14.852 1 91.88 199 ARG A O 1
ATOM 1638 N N . PRO A 1 200 ? -4.887 -0.62 14.281 1 94.25 200 PRO A N 1
ATOM 1639 C CA . PRO A 1 200 ? -3.926 -1.06 13.266 1 94.25 200 PRO A CA 1
ATOM 1640 C C . PRO A 1 200 ? -3.873 -0.125 12.062 1 94.25 200 PRO A C 1
ATOM 1642 O O . PRO A 1 200 ? -4.855 0.56 11.766 1 94.25 200 PRO A O 1
ATOM 1645 N N . ASP A 1 201 ? -2.744 -0.128 11.359 1 94.69 201 ASP A N 1
ATOM 1646 C CA . ASP A 1 201 ? -2.486 0.728 10.203 1 94.69 201 ASP A CA 1
ATOM 1647 C C . ASP A 1 201 ? -3.613 0.625 9.18 1 94.69 201 ASP A C 1
ATOM 1649 O O . ASP A 1 201 ? -4.004 1.625 8.57 1 94.69 201 ASP A O 1
ATOM 1653 N N . ILE A 1 202 ? -4.145 -0.581 9 1 96.75 202 ILE A N 1
ATOM 1654 C CA . ILE A 1 202 ? -5.098 -0.845 7.93 1 96.75 202 ILE A CA 1
ATOM 1655 C C . ILE A 1 202 ? -6.383 -0.056 8.172 1 96.75 202 ILE A C 1
ATOM 1657 O O . ILE A 1 202 ? -7.195 0.117 7.262 1 96.75 202 ILE A O 1
ATOM 1661 N N . GLU A 1 203 ? -6.602 0.484 9.344 1 95.81 203 GLU A N 1
ATOM 1662 C CA . GLU A 1 203 ? -7.797 1.26 9.656 1 95.81 203 GLU A CA 1
ATOM 1663 C C . GLU A 1 203 ? -7.633 2.721 9.242 1 95.81 203 GLU A C 1
ATOM 1665 O O . GLU A 1 203 ? -8.602 3.479 9.227 1 95.81 203 GLU A O 1
ATOM 1670 N N . PHE A 1 204 ? -6.379 3.074 8.844 1 96.31 204 PHE A N 1
ATOM 1671 C CA . PHE A 1 204 ? -6.129 4.488 8.578 1 96.31 204 PHE A CA 1
ATOM 1672 C C . PHE A 1 204 ? -5.785 4.707 7.105 1 96.31 204 PHE A C 1
ATOM 1674 O O . PHE A 1 204 ? -6.102 5.754 6.539 1 96.31 204 PHE A O 1
ATOM 1681 N N . PHE A 1 205 ? -5.156 3.795 6.566 1 98.12 205 PHE A N 1
ATOM 1682 C CA . PHE A 1 205 ? -4.504 4.09 5.297 1 98.12 205 PHE A CA 1
ATOM 1683 C C . PHE A 1 205 ? -5.246 3.432 4.141 1 98.12 205 PHE A C 1
ATOM 1685 O O . PHE A 1 205 ? -5.75 2.314 4.277 1 98.12 205 PHE A O 1
ATOM 1692 N N . ASP A 1 206 ? -5.188 4.094 3.029 1 98.31 206 ASP A N 1
ATOM 1693 C CA . ASP A 1 206 ? -5.773 3.578 1.795 1 98.31 206 ASP A CA 1
ATOM 1694 C C . ASP A 1 206 ? -4.773 2.713 1.034 1 98.31 206 ASP A C 1
ATOM 1696 O O . ASP A 1 206 ? -5.148 1.701 0.436 1 98.31 206 ASP A O 1
ATOM 1700 N N . MET A 1 207 ? -3.523 3.148 1.061 1 98.25 207 MET A N 1
ATOM 1701 C CA . MET A 1 207 ? -2.498 2.475 0.269 1 98.25 207 MET A CA 1
ATOM 1702 C C . MET A 1 207 ? -1.142 2.545 0.962 1 98.25 207 MET A C 1
ATOM 1704 O O . MET A 1 207 ? -0.866 3.492 1.701 1 98.25 207 MET A O 1
ATOM 1708 N N . PHE A 1 208 ? -0.305 1.571 0.699 1 98.31 208 PHE A N 1
ATOM 1709 C CA . PHE A 1 208 ? 1.067 1.471 1.183 1 98.31 208 PHE A CA 1
ATOM 1710 C C . PHE A 1 208 ? 2.031 1.222 0.028 1 98.31 208 PHE A C 1
ATOM 1712 O O . PHE A 1 208 ? 1.739 0.43 -0.871 1 98.31 208 PHE A O 1
ATOM 1719 N N . PHE A 1 209 ? 3.197 1.845 0.086 1 98.75 209 PHE A N 1
ATOM 1720 C CA . PHE A 1 209 ? 4.199 1.669 -0.957 1 98.75 209 PHE A CA 1
ATOM 1721 C C . PHE A 1 209 ? 5.547 1.287 -0.353 1 98.75 209 PHE A C 1
ATOM 1723 O O . PHE A 1 209 ? 5.949 1.835 0.675 1 98.75 209 PHE A O 1
ATOM 1730 N N . ASN A 1 210 ? 6.223 0.37 -0.991 1 98.75 210 ASN A N 1
ATOM 1731 C CA . ASN A 1 210 ? 7.574 -0.032 -0.619 1 98.75 210 ASN A CA 1
ATOM 1732 C C . ASN A 1 210 ? 8.625 0.87 -1.263 1 98.75 210 ASN A C 1
ATOM 1734 O O . ASN A 1 210 ? 8.922 0.736 -2.451 1 98.75 210 ASN A O 1
ATOM 1738 N N . CYS A 1 211 ? 9.242 1.664 -0.466 1 98.44 211 CYS A N 1
ATOM 1739 C CA . CYS A 1 211 ? 10.18 2.66 -0.981 1 98.44 211 CYS A CA 1
ATOM 1740 C C . CYS A 1 211 ? 11.477 2.006 -1.433 1 98.44 211 CYS A C 1
ATOM 1742 O O . CYS A 1 211 ? 12.273 2.621 -2.143 1 98.44 211 CYS A O 1
ATOM 1744 N N . ALA A 1 212 ? 11.734 0.804 -1.037 1 98.19 212 ALA A N 1
ATOM 1745 C CA . ALA A 1 212 ? 12.945 0.101 -1.453 1 98.19 212 ALA A CA 1
ATOM 1746 C C . ALA A 1 212 ? 12.812 -0.432 -2.877 1 98.19 212 ALA A C 1
ATOM 1748 O O . ALA A 1 212 ? 13.812 -0.655 -3.562 1 98.19 212 ALA A O 1
ATOM 1749 N N . THR A 1 213 ? 11.57 -0.643 -3.311 1 97.69 213 THR A N 1
ATOM 1750 C CA . THR A 1 213 ? 11.391 -1.311 -4.594 1 97.69 213 THR A CA 1
ATOM 1751 C C . THR A 1 213 ? 10.727 -0.375 -5.602 1 97.69 213 THR A C 1
ATOM 1753 O 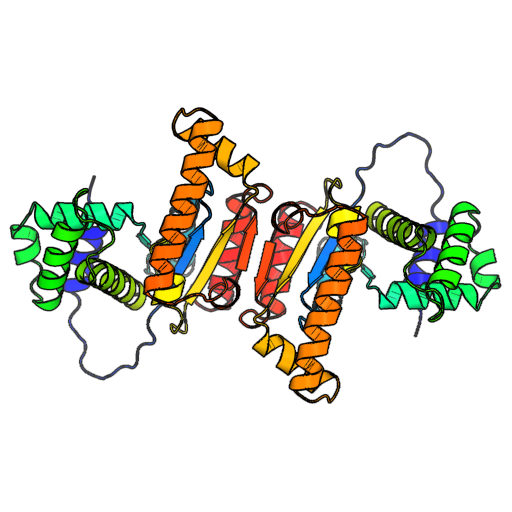O . THR A 1 213 ? 10.773 -0.623 -6.809 1 97.69 213 THR A O 1
ATOM 1756 N N . MET A 1 214 ? 10.07 0.675 -5.109 1 97.62 214 MET A N 1
ATOM 1757 C CA . MET A 1 214 ? 9.367 1.588 -6 1 97.62 214 MET A CA 1
ATOM 1758 C C . MET A 1 214 ? 10.078 2.934 -6.078 1 97.62 214 MET A C 1
ATOM 1760 O O . MET A 1 214 ? 10.594 3.426 -5.078 1 97.62 214 MET A O 1
ATOM 1764 N N . SER A 1 215 ? 10.008 3.539 -7.227 1 96.75 215 SER A N 1
ATOM 1765 C CA . SER A 1 215 ? 10.602 4.859 -7.414 1 96.75 215 SER A CA 1
ATOM 1766 C C . SER A 1 215 ? 9.656 5.961 -6.949 1 96.75 215 SER A C 1
ATOM 1768 O O . SER A 1 215 ? 8.453 5.734 -6.809 1 96.75 215 SER A O 1
ATOM 1770 N N . ASP A 1 216 ? 10.227 7.172 -6.73 1 97.19 216 ASP A N 1
ATOM 1771 C CA . ASP A 1 216 ? 9.406 8.336 -6.41 1 97.19 216 ASP A CA 1
ATOM 1772 C C . ASP A 1 216 ? 8.352 8.586 -7.48 1 97.19 216 ASP A C 1
ATOM 1774 O O . ASP A 1 216 ? 7.191 8.859 -7.168 1 97.19 216 ASP A O 1
ATOM 1778 N N . GLU A 1 217 ? 8.797 8.445 -8.695 1 95.94 217 GLU A N 1
ATOM 1779 C CA . GLU A 1 217 ? 7.91 8.703 -9.836 1 95.94 217 GLU A CA 1
ATOM 1780 C C . GLU A 1 217 ? 6.715 7.754 -9.828 1 95.94 217 GLU A C 1
ATOM 1782 O O . GLU A 1 217 ? 5.578 8.18 -10.031 1 95.94 217 GLU A O 1
ATOM 1787 N N . GLU A 1 218 ? 6.98 6.465 -9.602 1 96.12 218 GLU A N 1
ATOM 1788 C CA . GLU A 1 218 ? 5.902 5.48 -9.539 1 96.12 218 GLU A CA 1
ATOM 1789 C C . GLU A 1 218 ? 4.906 5.82 -8.438 1 96.12 218 GLU A C 1
ATOM 1791 O O . GLU A 1 218 ? 3.693 5.812 -8.672 1 96.12 218 GLU A O 1
ATOM 1796 N N . ILE A 1 219 ? 5.434 6.133 -7.301 1 98.06 219 ILE A N 1
ATOM 1797 C CA . ILE A 1 219 ? 4.598 6.418 -6.145 1 98.06 219 ILE A CA 1
ATOM 1798 C C . ILE A 1 219 ? 3.754 7.664 -6.41 1 98.06 219 ILE A C 1
ATOM 1800 O O . ILE A 1 219 ? 2.541 7.66 -6.188 1 98.06 219 ILE A O 1
ATOM 1804 N N . ILE A 1 220 ? 4.352 8.719 -6.93 1 97.81 220 ILE A N 1
ATOM 1805 C CA . ILE A 1 220 ? 3.674 9.977 -7.191 1 97.81 220 ILE A CA 1
ATOM 1806 C C . ILE A 1 220 ? 2.586 9.773 -8.242 1 97.81 220 ILE A C 1
ATOM 1808 O O . ILE A 1 220 ? 1.459 10.25 -8.086 1 97.81 220 ILE A O 1
ATOM 1812 N N . GLU A 1 221 ? 2.902 9.078 -9.266 1 96.06 221 GLU A N 1
ATOM 1813 C CA . GLU A 1 221 ? 1.93 8.828 -10.328 1 96.06 221 GLU A CA 1
ATOM 1814 C C . GLU A 1 221 ? 0.729 8.047 -9.805 1 96.06 221 GLU A C 1
ATOM 1816 O O . GLU A 1 221 ? -0.41 8.312 -10.195 1 96.06 221 GLU A O 1
ATOM 1821 N N . MET A 1 222 ? 0.975 7.102 -8.992 1 96.56 222 MET A N 1
ATOM 1822 C CA . MET A 1 222 ? -0.116 6.312 -8.422 1 96.56 222 MET A CA 1
ATOM 1823 C C . MET A 1 222 ? -1.028 7.188 -7.566 1 96.56 222 MET A C 1
ATOM 1825 O O . MET A 1 222 ? -2.252 7.121 -7.688 1 96.56 222 MET A O 1
ATOM 1829 N N . ILE A 1 223 ? -0.411 8.008 -6.727 1 97.88 223 ILE A N 1
ATOM 1830 C CA . ILE A 1 223 ? -1.215 8.883 -5.879 1 97.88 223 ILE A CA 1
ATOM 1831 C C . ILE A 1 223 ? -2.02 9.852 -6.75 1 97.88 223 ILE A C 1
ATOM 1833 O O . ILE A 1 223 ? -3.189 10.117 -6.469 1 97.88 223 ILE A O 1
ATOM 1837 N N . LEU A 1 224 ? -1.385 10.336 -7.777 1 95.88 224 LEU A N 1
ATOM 1838 C CA . LEU A 1 224 ? -2.029 11.281 -8.688 1 95.88 224 LEU A CA 1
ATOM 1839 C C . LEU A 1 224 ? -3.273 10.664 -9.32 1 95.88 224 LEU A C 1
ATOM 1841 O O . LEU A 1 224 ? -4.312 11.312 -9.414 1 95.88 224 LEU A O 1
ATOM 1845 N N . ILE A 1 225 ? -3.217 9.445 -9.719 1 93.62 225 ILE A N 1
ATOM 1846 C CA . ILE A 1 225 ? -4.324 8.766 -10.383 1 93.62 225 ILE A CA 1
ATOM 1847 C C . ILE A 1 225 ? -5.52 8.672 -9.438 1 93.62 225 ILE A C 1
ATOM 1849 O O . ILE A 1 225 ? -6.656 8.922 -9.836 1 93.62 225 ILE A O 1
ATOM 1853 N N . VAL A 1 226 ? -5.254 8.289 -8.219 1 96 226 VAL A N 1
ATOM 1854 C CA . VAL A 1 226 ? -6.336 8.18 -7.246 1 96 226 VAL A CA 1
ATOM 1855 C C . VAL A 1 226 ? -6.918 9.562 -6.965 1 96 226 VAL A C 1
ATOM 1857 O O . VAL A 1 226 ? -8.133 9.727 -6.863 1 96 226 VAL A O 1
ATOM 1860 N N . ALA A 1 227 ? -6.035 10.586 -6.828 1 96.12 227 ALA A N 1
ATOM 1861 C CA . ALA A 1 227 ? -6.496 11.953 -6.609 1 96.12 227 ALA A CA 1
ATOM 1862 C C . ALA A 1 227 ? -7.426 12.406 -7.734 1 96.12 227 ALA A C 1
ATOM 1864 O O . ALA A 1 227 ? -8.445 13.055 -7.48 1 96.12 227 ALA A O 1
ATOM 1865 N N . GLU A 1 228 ? -7.094 12.016 -8.922 1 93.06 228 GLU A N 1
ATOM 1866 C CA . GLU A 1 228 ? -7.91 12.367 -10.078 1 93.06 228 GLU A CA 1
ATOM 1867 C C . GLU A 1 228 ? -9.25 11.633 -10.047 1 93.06 228 GLU A C 1
ATOM 1869 O O . GLU A 1 228 ? -10.305 12.234 -10.258 1 93.06 228 GLU A O 1
ATOM 1874 N N . THR A 1 229 ? -9.133 10.336 -9.82 1 93.19 229 THR A N 1
ATOM 1875 C CA . THR A 1 229 ? -10.336 9.516 -9.828 1 93.19 229 THR A CA 1
ATOM 1876 C C . THR A 1 229 ? -11.312 9.961 -8.742 1 93.19 229 THR A C 1
ATOM 1878 O O . THR A 1 229 ? -12.531 9.906 -8.938 1 93.19 229 THR A O 1
ATOM 1881 N N . ARG A 1 230 ? -10.773 10.492 -7.625 1 94.94 230 ARG A N 1
ATOM 1882 C CA . ARG A 1 230 ? -11.609 10.906 -6.508 1 94.94 230 ARG A CA 1
ATOM 1883 C C . ARG A 1 230 ? -12 12.375 -6.629 1 94.94 230 ARG A C 1
ATOM 1885 O O . ARG A 1 230 ? -12.648 12.922 -5.738 1 94.94 230 ARG A O 1
ATOM 1892 N N . GLY A 1 231 ? -11.523 13.047 -7.559 1 92.75 231 GLY A N 1
ATOM 1893 C CA . GLY A 1 231 ? -11.953 14.406 -7.852 1 92.75 231 GLY A CA 1
ATOM 1894 C C . GLY A 1 231 ? -11.203 15.453 -7.051 1 92.75 231 GLY A C 1
ATOM 1895 O O . GLY A 1 231 ? -11.742 16.531 -6.777 1 92.75 231 GLY A O 1
ATOM 1896 N N . PHE A 1 232 ? -10.008 15.07 -6.625 1 95.06 232 PHE A N 1
ATOM 1897 C CA . PHE A 1 232 ? -9.211 16.062 -5.906 1 95.06 232 PHE A CA 1
ATOM 1898 C C . PHE A 1 232 ? -8.664 17.109 -6.863 1 95.06 232 PHE A C 1
ATOM 1900 O O . PHE A 1 232 ? -8.336 18.219 -6.449 1 95.06 232 PHE A O 1
ATOM 1907 N N . VAL A 1 233 ? -8.492 16.672 -8.125 1 91.88 233 VAL A N 1
ATOM 1908 C CA . VAL A 1 233 ? -7.992 17.562 -9.164 1 91.88 233 VAL A CA 1
ATOM 1909 C C . VAL A 1 233 ? -8.844 17.422 -10.422 1 91.88 233 VAL A C 1
ATOM 1911 O O . VAL A 1 233 ? -9.5 16.406 -10.617 1 91.88 233 VAL A O 1
ATOM 1914 N N . MET B 1 1 ? -16.953 -25.719 -20.438 1 29.89 1 MET B N 1
ATOM 1915 C CA . MET B 1 1 ? -16.125 -24.531 -20.203 1 29.89 1 MET B CA 1
ATOM 1916 C C . MET B 1 1 ? -14.648 -24.859 -20.344 1 29.89 1 MET B C 1
ATOM 1918 O O . MET B 1 1 ? -14.148 -25.797 -19.719 1 29.89 1 MET B O 1
ATOM 1922 N N . ASP B 1 2 ? -14.125 -24.547 -21.422 1 36.72 2 ASP B N 1
ATOM 1923 C CA . ASP B 1 2 ? -12.773 -24.891 -21.859 1 36.72 2 ASP B CA 1
ATOM 1924 C C . ASP B 1 2 ? -11.742 -24.453 -20.828 1 36.72 2 ASP B C 1
ATOM 1926 O O . ASP B 1 2 ? -11.75 -23.297 -20.375 1 36.72 2 ASP B O 1
ATOM 1930 N N . ASN B 1 3 ? -11.305 -25.359 -20.125 1 40.5 3 ASN B N 1
ATOM 1931 C CA . ASN B 1 3 ? -10.32 -25.125 -19.078 1 40.5 3 ASN B CA 1
ATOM 1932 C C . ASN B 1 3 ? -9.156 -24.281 -19.578 1 40.5 3 ASN B C 1
ATOM 1934 O O . ASN B 1 3 ? -8.352 -24.734 -20.391 1 40.5 3 ASN B O 1
ATOM 1938 N N . LEU B 1 4 ? -9.219 -23.062 -19.453 1 47.41 4 LEU B N 1
ATOM 1939 C CA . LEU B 1 4 ? -8.297 -22.047 -19.938 1 47.41 4 LEU B CA 1
ATOM 1940 C C . LEU B 1 4 ? -6.859 -22.406 -19.594 1 47.41 4 LEU B C 1
ATOM 1942 O O . LEU B 1 4 ? -5.953 -22.203 -20.406 1 47.41 4 LEU B O 1
ATOM 1946 N N . PHE B 1 5 ? -6.73 -23.062 -18.453 1 47 5 PHE B N 1
ATOM 1947 C CA . PHE B 1 5 ? -5.375 -23.438 -18.078 1 47 5 PHE B CA 1
ATOM 1948 C C . PHE B 1 5 ? -4.828 -24.516 -19 1 47 5 PHE B C 1
ATOM 1950 O O . PHE B 1 5 ? -3.701 -24.422 -19.484 1 47 5 PHE B O 1
ATOM 1957 N N . LEU B 1 6 ? -5.672 -25.562 -19.203 1 50.72 6 LEU B N 1
ATOM 1958 C CA . LEU B 1 6 ? -5.246 -26.656 -20.078 1 50.72 6 LEU B CA 1
ATOM 1959 C C . LEU B 1 6 ? -4.98 -26.125 -21.484 1 50.72 6 LEU B C 1
ATOM 1961 O O . LEU B 1 6 ? -4.047 -26.578 -22.156 1 50.72 6 LEU B O 1
ATOM 1965 N N . LYS B 1 7 ? -5.82 -25.266 -21.797 1 50.78 7 LYS B N 1
ATOM 1966 C CA . LYS B 1 7 ? -5.605 -24.641 -23.094 1 50.78 7 LYS B CA 1
ATOM 1967 C C . LYS B 1 7 ? -4.266 -23.922 -23.156 1 50.78 7 LYS B C 1
ATOM 1969 O O . LYS B 1 7 ? -3.525 -24.031 -24.125 1 50.78 7 LYS B O 1
ATOM 1974 N N . TYR B 1 8 ? -4.031 -23.266 -22.188 1 47.62 8 TYR B N 1
ATOM 1975 C CA . TYR B 1 8 ? -2.779 -22.531 -22.078 1 47.62 8 TYR B CA 1
ATOM 1976 C C . TYR B 1 8 ? -1.583 -23.469 -22.156 1 47.62 8 TYR B C 1
ATOM 1978 O O . TYR B 1 8 ? -0.634 -23.219 -22.906 1 47.62 8 TYR B O 1
ATOM 1986 N N . MET B 1 9 ? -1.652 -24.531 -21.438 1 48.84 9 MET B N 1
ATOM 1987 C CA . MET B 1 9 ? -0.551 -25.484 -21.406 1 48.84 9 MET B CA 1
ATOM 1988 C C . MET B 1 9 ? -0.355 -26.141 -22.766 1 48.84 9 MET B C 1
ATOM 1990 O O . MET B 1 9 ? 0.779 -26.375 -23.188 1 48.84 9 MET B O 1
ATOM 1994 N N . ARG B 1 10 ? -1.353 -26.344 -23.469 1 49.03 10 ARG B N 1
ATOM 1995 C CA . ARG B 1 10 ? -1.308 -26.938 -24.797 1 49.03 10 ARG B CA 1
ATOM 1996 C C . ARG B 1 10 ? -0.631 -26 -25.797 1 49.03 10 ARG B C 1
ATOM 1998 O O . ARG B 1 10 ? 0.134 -26.453 -26.656 1 49.03 10 ARG B O 1
ATOM 2005 N N . GLU B 1 11 ? -1.002 -24.844 -25.688 1 48.31 11 GLU B N 1
ATOM 2006 C CA . GLU B 1 11 ? -0.515 -23.844 -26.641 1 48.31 11 GLU B CA 1
ATOM 2007 C C . GLU B 1 11 ? 0.969 -23.562 -26.438 1 48.31 11 GLU B C 1
ATOM 2009 O O . GLU B 1 11 ? 1.692 -23.266 -27.391 1 48.31 11 GLU B O 1
ATOM 2014 N N . ARG B 1 12 ? 1.407 -23.625 -25.297 1 44 12 ARG B N 1
ATOM 2015 C CA . ARG B 1 12 ? 2.789 -23.266 -24.984 1 44 12 ARG B CA 1
ATOM 2016 C C . ARG B 1 12 ? 3.721 -24.453 -25.203 1 44 12 ARG B C 1
ATOM 2018 O O . ARG B 1 12 ? 4.918 -24.281 -25.438 1 44 12 ARG B O 1
ATOM 2025 N N . THR B 1 13 ? 3.307 -25.688 -25.016 1 40 13 THR B N 1
ATOM 2026 C CA . THR B 1 13 ? 4.148 -26.859 -25.25 1 40 13 THR B CA 1
ATOM 2027 C C . THR B 1 13 ? 4.57 -26.938 -26.703 1 40 13 THR B C 1
ATOM 2029 O O . THR B 1 13 ? 5.543 -27.625 -27.047 1 40 13 THR B O 1
ATOM 2032 N N . GLY B 1 14 ? 3.777 -26.453 -27.609 1 42.12 14 GLY B N 1
ATOM 2033 C CA . GLY B 1 14 ? 4.172 -26.578 -29 1 42.12 14 GLY B CA 1
ATOM 2034 C C . GLY B 1 14 ? 5.332 -25.672 -29.375 1 42.12 14 GLY B C 1
ATOM 2035 O O . GLY B 1 14 ? 5.801 -25.688 -30.516 1 42.12 14 GLY B O 1
ATOM 2036 N N . LYS B 1 15 ? 5.445 -24.547 -28.812 1 41.56 15 LYS B N 1
ATOM 2037 C CA . LYS B 1 15 ? 6.523 -23.703 -29.297 1 41.56 15 LYS B CA 1
ATOM 2038 C C . LYS B 1 15 ? 7.887 -24.25 -28.891 1 41.56 15 LYS B C 1
ATOM 2040 O O . LYS B 1 15 ? 8.109 -24.547 -27.703 1 41.56 15 LYS B O 1
ATOM 2045 N N . ARG B 1 16 ? 8.703 -24.859 -29.828 1 38.31 16 ARG B N 1
ATOM 2046 C CA . ARG B 1 16 ? 10.047 -25.422 -29.859 1 38.31 16 ARG B CA 1
ATOM 2047 C C . ARG B 1 16 ? 11.039 -24.531 -29.141 1 38.31 16 ARG B C 1
ATOM 2049 O O . ARG B 1 16 ? 10.914 -23.297 -29.172 1 38.31 16 ARG B O 1
ATOM 2056 N N . LYS B 1 17 ? 11.945 -25.062 -28.188 1 36.44 17 LYS B N 1
ATOM 2057 C CA . LYS B 1 17 ? 13.148 -24.578 -27.516 1 36.44 17 LYS B CA 1
ATOM 2058 C C . LYS B 1 17 ? 14.062 -23.844 -28.484 1 36.44 17 LYS B C 1
ATOM 2060 O O . LYS B 1 17 ? 14.641 -24.453 -29.391 1 36.44 17 LYS B O 1
ATOM 2065 N N . SER B 1 18 ? 13.781 -22.766 -29.047 1 33.31 18 SER B N 1
ATOM 2066 C CA . SER B 1 18 ? 14.953 -22.203 -29.719 1 33.31 18 SER B CA 1
ATOM 2067 C C . SER B 1 18 ? 16.188 -22.312 -28.828 1 33.31 18 SER B C 1
ATOM 2069 O O . SER B 1 18 ? 16.078 -22.297 -27.609 1 33.31 18 SER B O 1
ATOM 2071 N N . SER B 1 19 ? 17.422 -22.766 -29.359 1 34.62 19 SER B N 1
ATOM 2072 C CA . SER B 1 19 ? 18.719 -23.25 -28.891 1 34.62 19 SER B CA 1
ATOM 2073 C C . SER B 1 19 ? 19.312 -22.297 -27.859 1 34.62 19 SER B C 1
ATOM 2075 O O . SER B 1 19 ? 20 -22.719 -26.922 1 34.62 19 SER B O 1
ATOM 2077 N N . GLY B 1 20 ? 19.891 -21.047 -28.344 1 36.12 20 GLY B N 1
ATOM 2078 C CA . GLY B 1 20 ? 20.953 -20.406 -27.609 1 36.12 20 GLY B CA 1
ATOM 2079 C C . GLY B 1 20 ? 20.5 -19.891 -26.25 1 36.12 20 GLY B C 1
ATOM 2080 O O . GLY B 1 20 ? 19.297 -19.75 -26 1 36.12 20 GLY B O 1
ATOM 2081 N N . PRO B 1 21 ? 21.312 -20.078 -25.109 1 36.41 21 PRO B N 1
ATOM 2082 C CA . PRO B 1 21 ? 21.016 -19.547 -23.781 1 36.41 21 PRO B CA 1
ATOM 2083 C C . PRO B 1 21 ? 20.375 -18.156 -23.828 1 36.41 21 PRO B C 1
ATOM 2085 O O . PRO B 1 21 ? 21.078 -17.156 -23.969 1 36.41 21 PRO B O 1
ATOM 2088 N N . ASN B 1 22 ? 19.594 -17.781 -24.734 1 39 22 ASN B N 1
ATOM 2089 C CA . ASN B 1 22 ? 19.047 -16.438 -24.594 1 39 22 ASN B CA 1
ATOM 2090 C C . ASN B 1 22 ? 18.531 -16.188 -23.172 1 39 22 ASN B C 1
ATOM 2092 O O . ASN B 1 22 ? 17.625 -16.891 -22.719 1 39 22 ASN B O 1
ATOM 2096 N N . PHE B 1 23 ? 19.359 -15.789 -22.203 1 42.62 23 PHE B N 1
ATOM 2097 C CA . PHE B 1 23 ? 19.125 -15.391 -20.828 1 42.62 23 PHE B CA 1
ATOM 2098 C C . PHE B 1 23 ? 17.797 -14.633 -20.703 1 42.62 23 PHE B C 1
ATOM 2100 O O . PHE B 1 23 ? 17.766 -13.414 -20.906 1 42.62 23 PHE B O 1
ATOM 2107 N N . TYR B 1 24 ? 16.781 -15.133 -21.297 1 55.91 24 TYR B N 1
ATOM 2108 C CA . TYR B 1 24 ? 15.5 -14.438 -21.188 1 55.91 24 TYR B CA 1
ATOM 2109 C C . TYR B 1 24 ? 15.094 -14.273 -19.719 1 55.91 24 TYR B C 1
ATOM 2111 O O . TYR B 1 24 ? 15.195 -15.219 -18.938 1 55.91 24 TYR B O 1
ATOM 2119 N N . ALA B 1 25 ? 15.133 -13.125 -19.25 1 70.19 25 ALA B N 1
ATOM 2120 C CA . ALA B 1 25 ? 14.711 -12.805 -17.891 1 70.19 25 ALA B CA 1
ATOM 2121 C C . ALA B 1 25 ? 13.258 -13.227 -17.641 1 70.19 25 ALA B C 1
ATOM 2123 O O . ALA B 1 25 ? 12.375 -12.914 -18.453 1 70.19 25 ALA B O 1
ATOM 2124 N N . PRO B 1 26 ? 13.086 -14.234 -16.828 1 86.75 26 PRO B N 1
ATOM 2125 C CA . PRO B 1 26 ? 11.727 -14.688 -16.531 1 86.75 26 PRO B CA 1
ATOM 2126 C C . PRO B 1 26 ? 10.758 -13.531 -16.281 1 86.75 26 PRO B C 1
ATOM 2128 O O . PRO B 1 26 ? 11.172 -12.453 -15.852 1 86.75 26 PRO B O 1
ATOM 2131 N N . GLY B 1 27 ? 9.492 -13.703 -16.797 1 87.88 27 GLY B N 1
ATOM 2132 C CA . GLY B 1 27 ? 8.453 -12.695 -16.609 1 87.88 27 GLY B CA 1
ATOM 2133 C C . GLY B 1 27 ? 8.023 -12.047 -17.922 1 87.88 27 GLY B C 1
ATOM 2134 O O . GLY B 1 27 ? 8.484 -12.43 -18.984 1 87.88 27 GLY B O 1
ATOM 2135 N N . PRO B 1 28 ? 7.074 -11.086 -17.656 1 96.81 28 PRO B N 1
ATOM 2136 C CA . PRO B 1 28 ? 6.633 -10.391 -16.438 1 96.81 28 PRO B CA 1
ATOM 2137 C C . PRO B 1 28 ? 5.559 -11.156 -15.672 1 96.81 28 PRO B C 1
ATOM 2139 O O . PRO B 1 28 ? 4.742 -11.852 -16.281 1 96.81 28 PRO B O 1
ATOM 2142 N N . VAL B 1 29 ? 5.559 -11.016 -14.406 1 98.06 29 VAL B N 1
ATOM 2143 C CA . VAL B 1 29 ? 4.562 -11.633 -13.539 1 98.06 29 VAL B CA 1
ATOM 2144 C C . VAL B 1 29 ? 4.062 -10.617 -12.516 1 98.06 29 VAL B C 1
ATOM 2146 O O . VAL B 1 29 ? 4.844 -9.812 -11.992 1 98.06 29 VAL B O 1
ATOM 2149 N N . ILE B 1 30 ? 2.783 -10.586 -12.297 1 98.69 30 ILE B N 1
ATOM 2150 C CA . ILE B 1 30 ? 2.17 -9.836 -11.211 1 98.69 30 ILE B CA 1
ATOM 2151 C C . ILE B 1 30 ? 1.553 -10.805 -10.195 1 98.69 30 ILE B C 1
ATOM 2153 O O . ILE B 1 30 ? 0.751 -11.664 -10.562 1 98.69 30 ILE B O 1
ATOM 2157 N N . THR B 1 31 ? 1.97 -10.75 -8.969 1 98.38 31 THR B N 1
ATOM 2158 C CA . THR B 1 31 ? 1.379 -11.602 -7.941 1 98.38 31 THR B CA 1
ATOM 2159 C C . THR B 1 31 ? 0.449 -10.789 -7.039 1 98.38 31 THR B C 1
ATOM 2161 O O . THR B 1 31 ? 0.727 -9.633 -6.734 1 98.38 31 THR B O 1
ATOM 2164 N N . ILE B 1 32 ? -0.638 -11.375 -6.66 1 98.44 32 ILE B N 1
ATOM 2165 C CA . ILE B 1 32 ? -1.603 -10.766 -5.754 1 98.44 32 ILE B CA 1
ATOM 2166 C C . ILE B 1 32 ? -1.809 -11.664 -4.535 1 98.44 32 ILE B C 1
ATOM 2168 O O . ILE B 1 32 ? -2.324 -12.781 -4.66 1 98.44 32 ILE B O 1
ATOM 2172 N N . SER B 1 33 ? -1.303 -11.25 -3.465 1 97.38 33 SER B N 1
ATOM 2173 C CA . SER B 1 33 ? -1.673 -11.812 -2.17 1 97.38 33 SER B CA 1
ATOM 2174 C C . SER B 1 33 ? -2.811 -11.023 -1.53 1 97.38 33 SER B C 1
ATOM 2176 O O . SER B 1 33 ? -2.988 -9.836 -1.815 1 97.38 33 SER B O 1
ATOM 2178 N N . ARG B 1 34 ? -3.607 -11.664 -0.68 1 97.88 34 ARG B N 1
ATOM 2179 C CA . ARG B 1 34 ? -4.77 -10.977 -0.135 1 97.88 34 ARG B CA 1
ATOM 2180 C C . ARG B 1 34 ? -5.145 -11.531 1.235 1 97.88 34 ARG B C 1
ATOM 2182 O O . ARG B 1 34 ? -5.023 -12.734 1.478 1 97.88 34 ARG B O 1
ATOM 2189 N N . ASP B 1 35 ? -5.547 -10.633 2.098 1 97.62 35 ASP B N 1
ATOM 2190 C CA . ASP B 1 35 ? -6.258 -11.078 3.291 1 97.62 35 ASP B CA 1
ATOM 2191 C C . ASP B 1 35 ? -7.594 -11.727 2.922 1 97.62 35 ASP B C 1
ATOM 2193 O O . ASP B 1 35 ? -8.281 -11.258 2.014 1 97.62 35 ASP B O 1
ATOM 2197 N N . TYR B 1 36 ? -7.898 -12.82 3.656 1 95.62 36 TYR B N 1
ATOM 2198 C CA . TYR B 1 36 ? -9.148 -13.5 3.35 1 95.62 36 TYR B CA 1
ATOM 2199 C C . TYR B 1 36 ? -10.336 -12.555 3.488 1 95.62 36 TYR B C 1
ATOM 2201 O O . TYR B 1 36 ? -10.477 -11.867 4.504 1 95.62 36 TYR B O 1
ATOM 2209 N N . GLY B 1 37 ? -11.156 -12.5 2.473 1 97.56 37 GLY B N 1
ATOM 2210 C CA . GLY B 1 37 ? -12.258 -11.547 2.379 1 97.56 37 GLY B CA 1
ATOM 2211 C C . GLY B 1 37 ? -12.031 -10.477 1.326 1 97.56 37 GLY B C 1
ATOM 2212 O O . GLY B 1 37 ? -12.984 -9.828 0.883 1 97.56 37 GLY B O 1
ATOM 2213 N N . CYS B 1 38 ? -10.766 -10.188 0.99 1 98.31 38 CYS B N 1
ATOM 2214 C CA . CYS B 1 38 ? -10.445 -9.258 -0.089 1 98.31 38 CYS B CA 1
ATOM 2215 C C . CYS B 1 38 ? -10.625 -9.922 -1.45 1 98.31 38 CYS B C 1
ATOM 2217 O O . CYS B 1 38 ? -10.422 -11.125 -1.591 1 98.31 38 CYS B O 1
ATOM 2219 N N . PRO B 1 39 ? -10.938 -9.133 -2.467 1 97.31 39 PRO B N 1
ATOM 2220 C CA . PRO B 1 39 ? -11.336 -9.688 -3.762 1 97.31 39 PRO B CA 1
ATOM 2221 C C . PRO B 1 39 ? -10.156 -9.945 -4.688 1 97.31 39 PRO B C 1
ATOM 2223 O O . PRO B 1 39 ? -10.109 -9.422 -5.805 1 97.31 39 PRO B O 1
ATOM 2226 N N . GLY B 1 40 ? -9.258 -10.82 -4.324 1 97 40 GLY B N 1
ATOM 2227 C CA . GLY B 1 40 ? -8.055 -11.102 -5.086 1 97 40 GLY B CA 1
ATOM 2228 C C . GLY B 1 40 ? -8.336 -11.688 -6.457 1 97 40 GLY B C 1
ATOM 2229 O O . GLY B 1 40 ? -7.777 -11.242 -7.457 1 97 40 GLY B O 1
ATOM 2230 N N . ARG B 1 41 ? -9.234 -12.633 -6.543 1 94.81 41 ARG B N 1
ATOM 2231 C CA . ARG B 1 41 ? -9.547 -13.312 -7.793 1 94.81 41 ARG B CA 1
ATOM 2232 C C . ARG B 1 41 ? -10.211 -12.367 -8.781 1 94.81 41 ARG B C 1
ATOM 2234 O O . ARG B 1 41 ? -9.852 -12.336 -9.961 1 94.81 41 ARG B O 1
ATOM 2241 N N . ARG B 1 42 ? -11.164 -11.633 -8.281 1 96.69 42 ARG B N 1
ATOM 2242 C CA . ARG B 1 42 ? -11.859 -10.672 -9.125 1 96.69 42 ARG B CA 1
ATOM 2243 C C . ARG B 1 42 ? -10.891 -9.641 -9.688 1 96.69 42 ARG B C 1
ATOM 2245 O O . ARG B 1 42 ? -10.914 -9.344 -10.891 1 96.69 42 ARG B O 1
ATOM 2252 N N . ILE B 1 43 ? -10.023 -9.133 -8.883 1 98.19 43 ILE B N 1
ATOM 2253 C CA . ILE B 1 43 ? -9.055 -8.125 -9.297 1 98.19 43 ILE B CA 1
ATOM 2254 C C . ILE B 1 43 ? -8.094 -8.727 -10.32 1 98.19 43 ILE B C 1
ATOM 2256 O O . ILE B 1 43 ? -7.77 -8.094 -11.328 1 98.19 43 ILE B O 1
ATOM 2260 N N . ALA B 1 44 ? -7.672 -9.953 -10.109 1 97.94 44 ALA B N 1
ATOM 2261 C CA . ALA B 1 44 ? -6.738 -10.617 -11.023 1 97.94 44 ALA B CA 1
ATOM 2262 C C . ALA B 1 44 ? -7.367 -10.828 -12.391 1 97.94 44 ALA B C 1
ATOM 2264 O O . ALA B 1 44 ? -6.73 -10.578 -13.422 1 97.94 44 ALA B O 1
ATOM 2265 N N . ARG B 1 45 ? -8.539 -11.289 -12.398 1 96.69 45 ARG B N 1
ATOM 2266 C CA . ARG B 1 45 ? -9.25 -11.508 -13.656 1 96.69 45 ARG B CA 1
ATOM 2267 C C . ARG B 1 45 ? -9.391 -10.211 -14.445 1 96.69 45 ARG B C 1
ATOM 2269 O O . ARG B 1 45 ? -9.016 -10.141 -15.617 1 96.69 45 ARG B O 1
ATOM 2276 N N . LEU B 1 46 ? -9.906 -9.195 -13.766 1 97.88 46 LEU B N 1
ATOM 2277 C CA . LEU B 1 46 ? -10.117 -7.906 -14.422 1 97.88 46 LEU B CA 1
ATOM 2278 C C . LEU B 1 46 ? -8.789 -7.309 -14.883 1 97.88 46 LEU B C 1
ATOM 2280 O O . LEU B 1 46 ? -8.703 -6.758 -15.984 1 97.88 46 LEU B O 1
ATOM 2284 N N . LEU B 1 47 ? -7.789 -7.438 -14.039 1 98.38 47 LEU B N 1
ATOM 2285 C CA . LEU B 1 47 ? -6.469 -6.914 -14.375 1 98.38 47 LEU B CA 1
ATOM 2286 C C . LEU B 1 47 ? -5.926 -7.586 -15.633 1 98.38 47 LEU B C 1
ATOM 2288 O O . LEU B 1 47 ? -5.387 -6.914 -16.516 1 98.38 47 LEU B O 1
ATOM 2292 N N . SER B 1 48 ? -6.016 -8.914 -15.695 1 97.44 48 SER B N 1
ATOM 2293 C CA . SER B 1 48 ? -5.508 -9.641 -16.859 1 97.44 48 SER B CA 1
ATOM 2294 C C . SER B 1 48 ? -6.199 -9.18 -18.141 1 97.44 48 SER B C 1
ATOM 2296 O O . SER B 1 48 ? -5.562 -9.07 -19.188 1 97.44 48 SER B O 1
ATOM 2298 N N . GLU B 1 49 ? -7.484 -8.883 -18.047 1 97.44 49 GLU B N 1
ATOM 2299 C CA . GLU B 1 49 ? -8.242 -8.383 -19.188 1 97.44 49 GLU B CA 1
ATOM 2300 C C . GLU B 1 49 ? -7.758 -7.004 -19.625 1 97.44 49 GLU B C 1
ATOM 2302 O O . GLU B 1 49 ? -7.543 -6.758 -20.812 1 97.44 49 GLU B O 1
ATOM 2307 N N . VAL B 1 50 ? -7.562 -6.18 -18.688 1 97.38 50 VAL B N 1
ATOM 2308 C CA . VAL B 1 50 ? -7.148 -4.809 -18.953 1 97.38 50 VAL B CA 1
ATOM 2309 C C . VAL B 1 50 ? -5.742 -4.805 -19.562 1 97.38 50 VAL B C 1
ATOM 2311 O O . VAL B 1 50 ? -5.469 -4.07 -20.516 1 97.38 50 VAL B O 1
ATOM 2314 N N . LEU B 1 51 ? -4.891 -5.617 -19.047 1 97.56 51 LEU B N 1
ATOM 2315 C CA . LEU B 1 51 ? -3.525 -5.711 -19.547 1 97.56 51 LEU B CA 1
ATOM 2316 C C . LEU B 1 51 ? -3.51 -6.238 -20.984 1 97.56 51 LEU B C 1
ATOM 2318 O O . LEU B 1 51 ? -2.746 -5.754 -21.812 1 97.56 51 LEU B O 1
ATOM 2322 N N . THR B 1 52 ? -4.309 -7.23 -21.234 1 97.25 52 THR B N 1
ATOM 2323 C CA . THR B 1 52 ? -4.426 -7.801 -22.578 1 97.25 52 THR B CA 1
ATOM 2324 C C . THR B 1 52 ? -4.918 -6.75 -23.562 1 97.25 52 THR B C 1
ATOM 2326 O O . THR B 1 52 ? -4.371 -6.621 -24.672 1 97.25 52 THR B O 1
ATOM 2329 N N . GLU B 1 53 ? -5.938 -6.027 -23.125 1 96.31 53 GLU B N 1
ATOM 2330 C CA . GLU B 1 53 ? -6.488 -4.977 -23.969 1 96.31 53 GLU B CA 1
ATOM 2331 C C . GLU B 1 53 ? -5.453 -3.891 -24.25 1 96.31 53 GLU B C 1
ATOM 2333 O O . GLU B 1 53 ? -5.375 -3.371 -25.359 1 96.31 53 GLU B O 1
ATOM 2338 N N . LYS B 1 54 ? -4.734 -3.564 -23.219 1 94.38 54 LYS B N 1
ATOM 2339 C CA . LYS B 1 54 ? -3.672 -2.578 -23.391 1 94.38 54 LYS B CA 1
ATOM 2340 C C . LYS B 1 54 ? -2.658 -3.033 -24.438 1 94.38 54 LYS B C 1
ATOM 2342 O O . LYS B 1 54 ? -2.229 -2.242 -25.281 1 94.38 54 LYS B O 1
ATOM 2347 N N . ASN B 1 55 ? -2.275 -4.223 -24.406 1 94.38 55 ASN B N 1
ATOM 2348 C CA . ASN B 1 55 ? -1.354 -4.789 -25.391 1 94.38 55 ASN B CA 1
ATOM 2349 C C . ASN B 1 55 ? -1.945 -4.758 -26.797 1 94.38 55 ASN B C 1
ATOM 2351 O O . ASN B 1 55 ? -1.261 -4.395 -27.75 1 94.38 55 ASN B O 1
ATOM 2355 N N . ARG B 1 56 ? -3.152 -5.102 -26.891 1 94.25 56 ARG B N 1
ATOM 2356 C CA . ARG B 1 56 ? -3.828 -5.102 -28.188 1 94.25 56 ARG B CA 1
ATOM 2357 C C . ARG B 1 56 ? -3.822 -3.707 -28.797 1 94.25 56 ARG B C 1
ATOM 2359 O O . ARG B 1 56 ? -3.566 -3.555 -30 1 94.25 56 ARG B O 1
ATOM 2366 N N . ARG B 1 57 ? -4.113 -2.771 -28 1 93.69 57 ARG B N 1
ATOM 2367 C CA . ARG B 1 57 ? -4.156 -1.388 -28.469 1 93.69 57 ARG B CA 1
ATOM 2368 C C . ARG B 1 57 ? -2.781 -0.925 -28.938 1 93.69 57 ARG B C 1
ATOM 2370 O O . ARG B 1 57 ? -2.678 -0.072 -29.812 1 93.69 57 ARG B O 1
ATOM 2377 N N . LEU B 1 58 ? -1.808 -1.531 -28.375 1 92 58 LEU B N 1
ATOM 2378 C CA . LEU B 1 58 ? -0.44 -1.186 -28.75 1 92 58 LEU B CA 1
ATOM 2379 C C . LEU B 1 58 ? 0.043 -2.053 -29.906 1 92 58 LEU B C 1
ATOM 2381 O O . LEU B 1 58 ? 1.218 -2.002 -30.281 1 92 58 LEU B O 1
ATOM 2385 N N . GLY B 1 59 ? -0.789 -2.945 -30.391 1 91.94 59 GLY B N 1
ATOM 2386 C CA . GLY B 1 59 ? -0.486 -3.762 -31.547 1 91.94 59 GLY B CA 1
ATOM 2387 C C . GLY B 1 59 ? 0.253 -5.043 -31.203 1 91.94 59 GLY B C 1
ATOM 2388 O O . GLY B 1 59 ? 0.854 -5.672 -32.094 1 91.94 59 GLY B O 1
ATOM 2389 N N . ARG B 1 60 ? 0.254 -5.324 -29.969 1 90.5 60 ARG B N 1
ATOM 2390 C CA . ARG B 1 60 ? 0.926 -6.543 -29.531 1 90.5 60 ARG B CA 1
ATOM 2391 C C . ARG B 1 60 ? -0.061 -7.703 -29.422 1 90.5 60 ARG B C 1
ATOM 2393 O O . ARG B 1 60 ? -1.201 -7.516 -28.984 1 90.5 60 ARG B O 1
ATOM 2400 N N . GLU B 1 61 ? 0.385 -8.867 -29.844 1 89.56 61 GLU B N 1
ATOM 2401 C CA . GLU B 1 61 ? -0.467 -10.055 -29.766 1 89.56 61 GLU B CA 1
ATOM 2402 C C . GLU B 1 61 ? -0.137 -10.891 -28.531 1 89.56 61 GLU B C 1
ATOM 2404 O O . GLU B 1 61 ? 0.188 -12.07 -28.641 1 89.56 61 GLU B O 1
ATOM 2409 N N . VAL B 1 62 ? 0.013 -10.227 -27.453 1 91.69 62 VAL B N 1
ATOM 2410 C CA . VAL B 1 62 ? 0.344 -10.906 -26.203 1 91.69 62 VAL B CA 1
ATOM 2411 C C . VAL B 1 62 ? -0.839 -10.828 -25.234 1 91.69 62 VAL B C 1
ATOM 2413 O O . VAL B 1 62 ? -1.388 -9.75 -25.016 1 91.69 62 VAL B O 1
ATOM 2416 N N . GLU B 1 63 ? -1.208 -11.922 -24.734 1 94.62 63 GLU B N 1
ATOM 2417 C CA . GLU B 1 63 ? -2.318 -11.992 -23.781 1 94.62 63 GLU B CA 1
ATOM 2418 C C . GLU B 1 63 ? -1.819 -12.266 -22.375 1 94.62 63 GLU B C 1
ATOM 2420 O O . GLU B 1 63 ? -0.92 -13.086 -22.172 1 94.62 63 GLU B O 1
ATOM 2425 N N . TRP B 1 64 ? -2.463 -11.555 -21.484 1 95.94 64 TRP B N 1
ATOM 2426 C CA . TRP B 1 64 ? -2.225 -11.852 -20.078 1 95.94 64 TRP B CA 1
ATOM 2427 C C . TRP B 1 64 ? -3.246 -12.852 -19.547 1 95.94 64 TRP B C 1
ATOM 2429 O O . TRP B 1 64 ? -4.438 -12.75 -19.859 1 95.94 64 TRP B O 1
ATOM 2439 N N . LYS B 1 65 ? -2.721 -13.75 -18.734 1 93.75 65 LYS B N 1
ATOM 2440 C CA . LYS B 1 65 ? -3.578 -14.727 -18.062 1 93.75 65 LYS B CA 1
ATOM 2441 C C . LYS B 1 65 ? -3.576 -14.5 -16.547 1 93.75 65 LYS B C 1
ATOM 2443 O O . LYS B 1 65 ? -2.746 -13.758 -16.016 1 93.75 65 LYS B O 1
ATOM 2448 N N . TRP B 1 66 ? -4.605 -15.086 -15.922 1 94.12 66 TRP B N 1
ATOM 2449 C CA . TRP B 1 66 ? -4.582 -15.078 -14.461 1 94.12 66 TRP B CA 1
ATOM 2450 C C . TRP B 1 66 ? -4.812 -16.484 -13.906 1 94.12 66 TRP B C 1
ATOM 2452 O O . TRP B 1 66 ? -5.426 -17.328 -14.562 1 94.12 66 TRP B O 1
ATOM 2462 N N . MET B 1 67 ? -4.211 -16.734 -12.727 1 90.62 67 MET B N 1
ATOM 2463 C CA . MET B 1 67 ? -4.383 -18.047 -12.109 1 90.62 67 MET B CA 1
ATOM 2464 C C . MET B 1 67 ? -4.512 -17.922 -10.594 1 90.62 67 MET B C 1
ATOM 2466 O O . MET B 1 67 ? -3.979 -16.984 -10 1 90.62 67 MET B O 1
ATOM 2470 N N . SER B 1 68 ? -5.262 -18.75 -10.047 1 87.75 68 SER B N 1
ATOM 2471 C CA . SER B 1 68 ? -5.453 -18.891 -8.602 1 87.75 68 SER B CA 1
ATOM 2472 C C . SER B 1 68 ? -5.316 -20.344 -8.164 1 87.75 68 SER B C 1
ATOM 2474 O O . SER B 1 68 ? -5.141 -21.234 -8.992 1 87.75 68 SER B O 1
ATOM 2476 N N . LYS B 1 69 ? -5.352 -20.453 -6.832 1 75.06 69 LYS B N 1
ATOM 2477 C CA . LYS B 1 69 ? -5.289 -21.797 -6.27 1 75.06 69 LYS B CA 1
ATOM 2478 C C . LYS B 1 69 ? -6.32 -22.719 -6.922 1 75.06 69 LYS B C 1
ATOM 2480 O O . LYS B 1 69 ? -6.012 -23.859 -7.27 1 75.06 69 LYS B O 1
ATOM 2485 N N . GLU B 1 70 ? -7.473 -22.203 -7.059 1 68.31 70 GLU B N 1
ATOM 2486 C CA . GLU B 1 70 ? -8.578 -23 -7.59 1 68.31 70 GLU B CA 1
ATOM 2487 C C . GLU B 1 70 ? -8.297 -23.438 -9.023 1 68.31 70 GLU B C 1
ATOM 2489 O O . GLU B 1 70 ? -8.586 -24.562 -9.406 1 68.31 70 GLU B O 1
ATOM 2494 N N . ILE B 1 71 ? -7.738 -22.5 -9.719 1 66.88 71 ILE B N 1
ATOM 2495 C CA . ILE B 1 71 ? -7.441 -22.797 -11.117 1 66.88 71 ILE B CA 1
ATOM 2496 C C . ILE B 1 71 ? -6.344 -23.844 -11.203 1 66.88 71 ILE B C 1
ATOM 2498 O O . ILE B 1 71 ? -6.434 -24.781 -12.016 1 66.88 71 ILE B O 1
ATOM 2502 N N . ILE B 1 72 ? -5.504 -23.719 -10.344 1 66.5 72 ILE B N 1
ATOM 2503 C CA . ILE B 1 72 ? -4.375 -24.641 -10.32 1 66.5 72 ILE B CA 1
ATOM 2504 C C . ILE B 1 72 ? -4.859 -26.031 -9.898 1 66.5 72 ILE B C 1
ATOM 2506 O O . ILE B 1 72 ? -4.496 -27.031 -10.523 1 66.5 72 ILE B O 1
ATOM 2510 N N . GLU B 1 73 ? -5.758 -25.969 -8.945 1 64.06 73 GLU B N 1
ATOM 2511 C CA . GLU B 1 73 ? -6.301 -27.234 -8.438 1 64.06 73 GLU B CA 1
ATOM 2512 C C . GLU B 1 73 ? -7.168 -27.922 -9.492 1 64.06 73 GLU B C 1
ATOM 2514 O O . GLU B 1 73 ? -7.109 -29.141 -9.648 1 64.06 73 GLU B O 1
ATOM 2519 N N . GLU B 1 74 ? -7.957 -27.125 -10.07 1 62.88 74 GLU B N 1
ATOM 2520 C CA . GLU B 1 74 ? -8.828 -27.672 -11.109 1 62.88 74 GLU B CA 1
ATOM 2521 C C . GLU B 1 74 ? -8.016 -28.266 -12.258 1 62.88 74 GLU B C 1
ATOM 2523 O O . GLU B 1 74 ? -8.352 -29.328 -12.781 1 62.88 74 GLU B O 1
ATOM 2528 N N . SER B 1 75 ? -7.062 -27.562 -12.594 1 58.72 75 SER B N 1
ATOM 2529 C CA . SER B 1 75 ? -6.203 -28.031 -13.68 1 58.72 75 SER B CA 1
ATOM 2530 C C . SER B 1 75 ? -5.492 -29.328 -13.312 1 58.72 75 SER B C 1
ATOM 2532 O O . SER B 1 75 ? -5.367 -30.234 -14.141 1 58.72 75 SER B O 1
ATOM 2534 N N . ALA B 1 76 ? -5.125 -29.344 -12.094 1 60.09 76 ALA B N 1
ATOM 2535 C CA . ALA B 1 76 ? -4.457 -30.531 -11.602 1 60.09 76 ALA B CA 1
ATOM 2536 C C . ALA B 1 76 ? -5.402 -31.734 -11.602 1 60.09 76 ALA B C 1
ATOM 2538 O O . ALA B 1 76 ? -5.008 -32.844 -11.977 1 60.09 76 ALA B O 1
ATOM 2539 N N . ARG B 1 77 ? -6.605 -31.469 -11.164 1 59 77 ARG B N 1
ATOM 2540 C CA . ARG B 1 77 ? -7.621 -32.5 -11.141 1 59 77 ARG B CA 1
ATOM 2541 C C . ARG B 1 77 ? -7.918 -33.031 -12.539 1 59 77 ARG B C 1
ATOM 2543 O O . ARG B 1 77 ? -8.062 -34.219 -12.75 1 59 77 ARG B O 1
ATOM 2550 N N . GLU B 1 78 ? -8.125 -32.125 -13.406 1 55.62 78 GLU B N 1
ATOM 2551 C CA . GLU B 1 78 ? -8.422 -32.5 -14.789 1 55.62 78 GLU B CA 1
ATOM 2552 C C . GLU B 1 78 ? -7.297 -33.344 -15.391 1 55.62 78 GLU B C 1
ATOM 2554 O O . GLU B 1 78 ? -7.555 -34.25 -16.156 1 55.62 78 GLU B O 1
ATOM 2559 N N . LEU B 1 79 ? -6.215 -32.969 -15.062 1 53.31 79 LEU B N 1
ATOM 2560 C CA . LEU B 1 79 ? -5.059 -33.688 -15.547 1 53.31 79 LEU B CA 1
ATOM 2561 C C . LEU B 1 79 ? -5.023 -35.094 -14.953 1 53.31 79 LEU B C 1
ATOM 2563 O O . LEU B 1 79 ? -4.555 -36.031 -15.602 1 53.31 79 LEU B O 1
ATOM 2567 N N . LYS B 1 80 ? -5.359 -35.156 -13.695 1 52 80 LYS B N 1
ATOM 2568 C CA . LYS B 1 80 ? -5.484 -36.5 -13.094 1 52 80 LYS B CA 1
ATOM 2569 C C . LYS B 1 80 ? -6.523 -37.344 -13.828 1 52 80 LYS B C 1
ATOM 2571 O O . LYS B 1 80 ? -6.359 -38.562 -13.961 1 52 80 LYS B O 1
ATOM 2576 N N . LEU B 1 81 ? -7.562 -36.719 -14.086 1 48.72 81 LEU B N 1
ATOM 2577 C CA . LEU B 1 81 ? -8.703 -37.438 -14.633 1 48.72 81 LEU B CA 1
ATOM 2578 C C . LEU B 1 81 ? -8.477 -37.781 -16.094 1 48.72 81 LEU B C 1
ATOM 2580 O O . LEU B 1 81 ? -9.188 -38.625 -16.656 1 48.72 81 LEU B O 1
ATOM 2584 N N . SER B 1 82 ? -7.637 -37.062 -16.719 1 41.75 82 SER B N 1
ATOM 2585 C CA . SER B 1 82 ? -7.461 -37.438 -18.109 1 41.75 82 SER B CA 1
ATOM 2586 C C . SER B 1 82 ? -6.016 -37.844 -18.406 1 41.75 82 SER B C 1
ATOM 2588 O O . SER B 1 82 ? -5.211 -3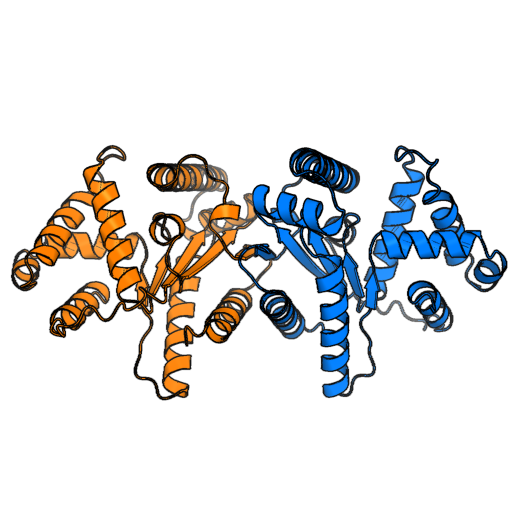7.031 -18.844 1 41.75 82 SER B O 1
ATOM 2590 N N . PRO B 1 83 ? -5.668 -39.031 -18.016 1 44.22 83 PRO B N 1
ATOM 2591 C CA . PRO B 1 83 ? -4.363 -39.594 -18.344 1 44.22 83 PRO B CA 1
ATOM 2592 C C . PRO B 1 83 ? -3.91 -39.281 -19.766 1 44.22 83 PRO B C 1
ATOM 2594 O O . PRO B 1 83 ? -2.711 -39.156 -20.016 1 44.22 83 PRO B O 1
ATOM 2597 N N . THR B 1 84 ? -4.824 -39.281 -20.594 1 47.22 84 THR B N 1
ATOM 2598 C CA . THR B 1 84 ? -4.566 -39.031 -22 1 47.22 84 THR B CA 1
ATOM 2599 C C . THR B 1 84 ? -4.055 -37.594 -22.203 1 47.22 84 THR B C 1
ATOM 2601 O O . THR B 1 84 ? -3.24 -37.344 -23.094 1 47.22 84 THR B O 1
ATOM 2604 N N . LEU B 1 85 ? -4.547 -36.75 -21.531 1 46.12 85 LEU B N 1
ATOM 2605 C CA . LEU B 1 85 ? -4.078 -35.375 -21.688 1 4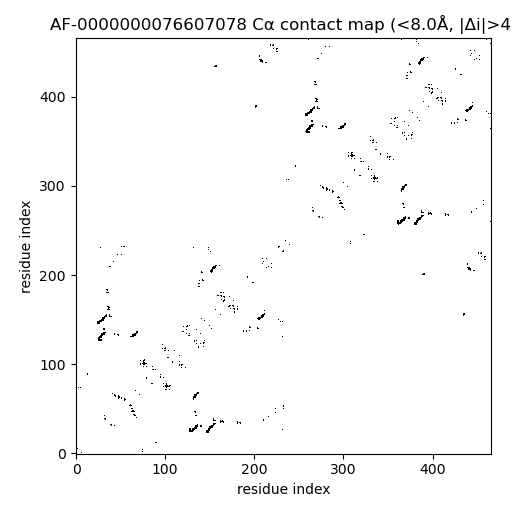6.12 85 LEU B CA 1
ATOM 2606 C C . LEU B 1 85 ? -2.645 -35.219 -21.188 1 46.12 85 LEU B C 1
ATOM 2608 O O . LEU B 1 85 ? -1.857 -34.469 -21.75 1 46.12 85 LEU B O 1
ATOM 2612 N N . ILE B 1 86 ? -2.293 -36 -20.203 1 46.91 86 ILE B N 1
ATOM 2613 C CA . ILE B 1 86 ? -0.917 -36.094 -19.719 1 46.91 86 ILE B CA 1
ATOM 2614 C C . ILE B 1 86 ? -0.034 -36.719 -20.797 1 46.91 86 ILE B C 1
ATOM 2616 O O . ILE B 1 86 ? 1.12 -36.344 -20.969 1 46.91 86 ILE B O 1
ATOM 2620 N N . GLN B 1 87 ? -0.567 -37.688 -21.359 1 48.06 87 GLN B N 1
ATOM 2621 C CA . GLN B 1 87 ? 0.164 -38.375 -22.422 1 48.06 87 GLN B CA 1
ATOM 2622 C C . GLN B 1 87 ? 0.489 -37.406 -23.578 1 48.06 87 GLN B C 1
ATOM 2624 O O . GLN B 1 87 ? 1.501 -37.562 -24.25 1 48.06 87 GLN B O 1
ATOM 2629 N N . ASP B 1 88 ? -0.429 -36.562 -23.797 1 43.53 88 ASP B N 1
ATOM 2630 C CA . ASP B 1 88 ? -0.22 -35.656 -24.922 1 43.53 88 ASP B CA 1
ATOM 2631 C C . ASP B 1 88 ? 0.774 -34.562 -24.547 1 43.53 88 ASP B C 1
ATOM 2633 O O . ASP B 1 88 ? 1.172 -33.75 -25.391 1 43.53 88 ASP B O 1
ATOM 2637 N N . LEU B 1 89 ? 0.911 -34.375 -23.328 1 45.44 89 LEU B N 1
ATOM 2638 C CA . LEU B 1 89 ? 1.976 -33.438 -22.938 1 45.44 89 LEU B CA 1
ATOM 2639 C C . LEU B 1 89 ? 3.346 -34.062 -23.172 1 45.44 89 LEU B C 1
ATOM 2641 O O . LEU B 1 89 ? 3.658 -35.125 -22.625 1 45.44 89 LEU B O 1
ATOM 2645 N N . SER B 1 90 ? 3.764 -34.125 -24.328 1 46.56 90 SER B N 1
ATOM 2646 C CA . SER B 1 90 ? 4.922 -34.781 -24.922 1 46.56 90 SER B CA 1
ATOM 2647 C C . SER B 1 90 ? 6.168 -34.594 -24.078 1 46.56 90 SER B C 1
ATOM 2649 O O . SER B 1 90 ? 7.094 -35.406 -24.125 1 46.56 90 SER B O 1
ATOM 2651 N N . ASP B 1 91 ? 6.25 -33.469 -23.453 1 45.69 91 ASP B N 1
ATOM 2652 C CA . ASP B 1 91 ? 7.508 -33.25 -22.75 1 45.69 91 ASP B CA 1
ATOM 2653 C C . ASP B 1 91 ? 7.473 -33.812 -21.344 1 45.69 91 ASP B C 1
ATOM 2655 O O . ASP B 1 91 ? 6.547 -33.562 -20.578 1 45.69 91 ASP B O 1
ATOM 2659 N N . TYR B 1 92 ? 8.219 -34.875 -21.094 1 44.7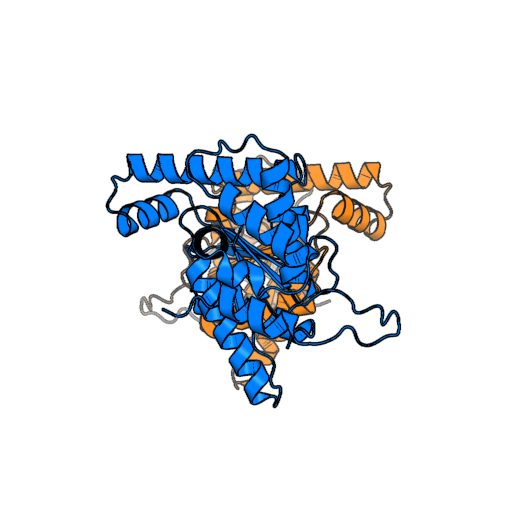5 92 TYR B N 1
ATOM 2660 C CA . TYR B 1 92 ? 8.383 -35.625 -19.859 1 44.75 92 TYR B CA 1
ATOM 2661 C C . TYR B 1 92 ? 8.352 -34.719 -18.641 1 44.75 92 TYR B C 1
ATOM 2663 O O . TYR B 1 92 ? 7.758 -35.062 -17.609 1 44.75 92 TYR B O 1
ATOM 2671 N N . ARG B 1 93 ? 8.906 -33.688 -18.719 1 46.28 93 ARG B N 1
ATOM 2672 C CA . ARG B 1 93 ? 9.008 -32.75 -17.594 1 46.28 93 ARG B CA 1
ATOM 2673 C C . ARG B 1 93 ? 7.641 -32.188 -17.234 1 46.28 93 ARG B C 1
ATOM 2675 O O . ARG B 1 93 ? 7.324 -32 -16.062 1 46.28 93 ARG B O 1
ATOM 2682 N N . THR B 1 94 ? 6.875 -32 -18.25 1 48 94 THR B N 1
ATOM 2683 C CA . THR B 1 94 ? 5.539 -31.453 -18.062 1 48 94 THR B CA 1
ATOM 2684 C C . THR B 1 94 ? 4.59 -32.531 -17.516 1 48 94 THR B C 1
ATOM 2686 O O . THR B 1 94 ? 3.738 -32.219 -16.672 1 48 94 THR B O 1
ATOM 2689 N N . ARG B 1 95 ? 4.734 -33.75 -18.031 1 51.19 95 ARG B N 1
ATOM 2690 C CA . ARG B 1 95 ? 3.92 -34.875 -17.562 1 51.19 95 ARG B CA 1
ATOM 2691 C C . ARG B 1 95 ? 4.094 -35.094 -16.078 1 51.19 95 ARG B C 1
ATOM 2693 O O . ARG B 1 95 ? 3.111 -35.281 -15.352 1 51.19 95 ARG B O 1
ATOM 2700 N N . GLY B 1 96 ? 5.367 -35.25 -15.672 1 47.69 96 GLY B N 1
ATOM 2701 C CA . GLY B 1 96 ? 5.68 -35.438 -14.266 1 47.69 96 GLY B CA 1
ATOM 2702 C C . GLY B 1 96 ? 5.125 -34.344 -13.383 1 47.69 96 GLY B C 1
ATOM 2703 O O . GLY B 1 96 ? 4.609 -34.625 -12.297 1 47.69 96 GLY B O 1
ATOM 2704 N N . PHE B 1 97 ? 5.172 -33.281 -13.914 1 50 97 PHE B N 1
ATOM 2705 C CA . PHE B 1 97 ? 4.68 -32.125 -13.188 1 50 97 PHE B CA 1
ATOM 2706 C C . PHE B 1 97 ? 3.176 -32.219 -12.961 1 50 97 PHE B C 1
ATOM 2708 O O . PHE B 1 97 ? 2.697 -32.031 -11.844 1 50 97 PHE B O 1
ATOM 2715 N N . PHE B 1 98 ? 2.492 -32.656 -13.875 1 51.56 98 PHE B N 1
ATOM 2716 C CA . PHE B 1 98 ? 1.035 -32.656 -13.812 1 51.56 98 PHE B CA 1
ATOM 2717 C C . PHE B 1 98 ? 0.526 -33.812 -12.984 1 51.56 98 PHE B C 1
ATOM 2719 O O . PHE B 1 98 ? -0.472 -33.688 -12.273 1 51.56 98 PHE B O 1
ATOM 2726 N N . GLU B 1 99 ? 1.131 -34.906 -13.203 1 51.25 99 GLU B N 1
ATOM 2727 C CA . GLU B 1 99 ? 0.79 -36.031 -12.359 1 51.25 99 GLU B CA 1
ATOM 2728 C C . GLU B 1 99 ? 0.934 -35.688 -10.883 1 51.25 99 GLU B C 1
ATOM 2730 O O . GLU B 1 99 ? 0.09 -36.062 -10.07 1 51.25 99 GLU B O 1
ATOM 2735 N N . ASN B 1 100 ? 1.89 -35.031 -10.57 1 50.03 100 ASN B N 1
ATOM 2736 C CA . ASN B 1 100 ? 2.131 -34.688 -9.18 1 50.03 100 ASN B CA 1
ATOM 2737 C C . ASN B 1 100 ? 1.133 -33.625 -8.695 1 50.03 100 ASN B C 1
ATOM 2739 O O . ASN B 1 100 ? 0.666 -33.688 -7.559 1 50.03 100 ASN B O 1
ATOM 2743 N N . LEU B 1 101 ? 0.749 -32.812 -9.539 1 51.69 101 LEU B N 1
ATOM 2744 C CA . LEU B 1 101 ? -0.216 -31.781 -9.195 1 51.69 101 LEU B CA 1
ATOM 2745 C C . LEU B 1 101 ? -1.576 -32.375 -8.867 1 51.69 101 LEU B C 1
ATOM 2747 O O . LEU B 1 101 ? -2.248 -31.953 -7.93 1 51.69 101 LEU B O 1
ATOM 2751 N N . ALA B 1 102 ? -2.029 -33.344 -9.672 1 49.75 102 ALA B N 1
ATOM 2752 C CA . ALA B 1 102 ? -3.301 -34.031 -9.453 1 49.75 102 ALA B CA 1
ATOM 2753 C C . ALA B 1 102 ? -3.34 -34.688 -8.078 1 49.75 102 ALA B C 1
ATOM 2755 O O . ALA B 1 102 ? -4.379 -34.688 -7.41 1 49.75 102 ALA B O 1
ATOM 2756 N N . LEU B 1 103 ? -2.445 -35.375 -7.719 1 47 103 LEU B N 1
ATOM 2757 C CA . LEU B 1 103 ? -2.389 -36.031 -6.406 1 47 103 LEU B CA 1
ATOM 2758 C C . LEU B 1 103 ? -2.467 -34.969 -5.293 1 47 103 LEU B C 1
ATOM 2760 O O . LEU B 1 103 ? -3.037 -35.25 -4.234 1 47 103 LEU B O 1
ATOM 2764 N N . PHE B 1 104 ? -2.016 -33.906 -5.582 1 45.88 104 PHE B N 1
ATOM 2765 C CA . PHE B 1 104 ? -1.784 -32.844 -4.613 1 45.88 104 PHE B CA 1
ATOM 2766 C C . PHE B 1 104 ? -3.104 -32.219 -4.141 1 45.88 104 PHE B C 1
ATOM 2768 O O . PHE B 1 104 ? -3.248 -31.875 -2.969 1 45.88 104 PHE B O 1
ATOM 2775 N N . PHE B 1 105 ? -4.016 -32 -4.965 1 45.03 105 PHE B N 1
ATOM 2776 C CA . PHE B 1 105 ? -5.203 -31.266 -4.582 1 45.03 105 PHE B CA 1
ATOM 2777 C C . PHE B 1 105 ? -6.266 -32.188 -4 1 45.03 105 PHE B C 1
ATOM 2779 O O . PHE B 1 105 ? -7.391 -31.75 -3.734 1 45.03 105 PHE B O 1
ATOM 2786 N N . SER B 1 106 ? -6.125 -33.375 -3.902 1 39.22 106 SER B N 1
ATOM 2787 C CA . SER B 1 106 ? -7.117 -34.125 -3.145 1 39.22 106 SER B CA 1
ATOM 2788 C C . SER B 1 106 ? -7.188 -33.656 -1.698 1 39.22 106 SER B C 1
ATOM 2790 O O . SER B 1 106 ? -6.203 -33.125 -1.159 1 39.22 106 SER B O 1
ATOM 2792 N N . ASP B 1 107 ? -8.383 -33.219 -1.332 1 41.81 107 ASP B N 1
ATOM 2793 C CA . ASP B 1 107 ? -8.758 -32.781 0.016 1 41.81 107 ASP B CA 1
ATOM 2794 C C . ASP B 1 107 ? -7.832 -33.406 1.06 1 41.81 107 ASP B C 1
ATOM 2796 O O . ASP B 1 107 ? -7.758 -32.938 2.193 1 41.81 107 ASP B O 1
ATOM 2800 N N . GLU B 1 108 ? -7.68 -34.688 0.921 1 37.72 108 GLU B N 1
ATOM 2801 C CA . GLU B 1 108 ? -6.957 -35.438 1.96 1 37.72 108 GLU B CA 1
ATOM 2802 C C . GLU B 1 108 ? -5.5 -34.969 2.037 1 37.72 108 GLU B C 1
ATOM 2804 O O . GLU B 1 108 ? -4.715 -35.531 2.801 1 37.72 108 GLU B O 1
ATOM 2809 N N . PHE B 1 109 ? -5.074 -34.5 0.979 1 39.25 109 PHE B N 1
ATOM 2810 C CA . PHE B 1 109 ? -3.627 -34.344 1.066 1 39.25 109 PHE B CA 1
ATOM 2811 C C . PHE B 1 109 ? -3.258 -33.188 2.008 1 39.25 109 PHE B C 1
ATOM 2813 O O . PHE B 1 109 ? -3.564 -32.031 1.732 1 39.25 109 PHE B O 1
ATOM 2820 N N . TYR B 1 110 ? -3.123 -33.469 3.293 1 39.59 110 TYR B N 1
ATOM 2821 C CA . TYR B 1 110 ? -2.584 -32.844 4.484 1 39.59 110 TYR B CA 1
ATOM 2822 C C . TYR B 1 110 ? -1.466 -31.859 4.121 1 39.59 110 TYR B C 1
ATOM 2824 O O . TYR B 1 110 ? -0.756 -32.062 3.135 1 39.59 110 TYR B O 1
ATOM 2832 N N . PRO B 1 111 ? -1.442 -30.688 4.738 1 44.81 111 PRO B N 1
ATOM 2833 C CA .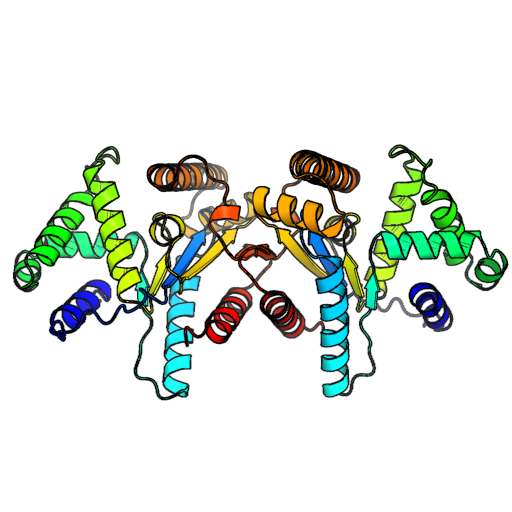 PRO B 1 111 ? -0.369 -29.688 4.828 1 44.81 111 PRO B CA 1
ATOM 2834 C C . PRO B 1 111 ? 1.018 -30.297 4.641 1 44.81 111 PRO B C 1
ATOM 2836 O O . PRO B 1 111 ? 1.984 -29.578 4.383 1 44.81 111 PRO B O 1
ATOM 2839 N N . GLY B 1 112 ? 1.231 -31.594 5.141 1 48.66 112 GLY B N 1
ATOM 2840 C CA . GLY B 1 112 ? 2.582 -32.062 5.41 1 48.66 112 GLY B CA 1
ATOM 2841 C C . GLY B 1 112 ? 3.385 -32.312 4.152 1 48.66 112 GLY B C 1
ATOM 2842 O O . GLY B 1 112 ? 4.574 -32.656 4.223 1 48.66 112 GLY B O 1
ATOM 2843 N N . ASP B 1 113 ? 2.719 -32.562 2.99 1 62.38 113 ASP B N 1
ATOM 2844 C CA . ASP B 1 113 ? 3.682 -33.281 2.145 1 62.38 113 ASP B CA 1
ATOM 2845 C C . ASP B 1 113 ? 4.562 -32.281 1.386 1 62.38 113 ASP B C 1
ATOM 2847 O O . ASP B 1 113 ? 4.059 -31.422 0.669 1 62.38 113 ASP B O 1
ATOM 2851 N N . VAL B 1 114 ? 5.738 -32.125 1.81 1 69 114 VAL B N 1
ATOM 2852 C CA . VAL B 1 114 ? 6.867 -31.453 1.182 1 69 114 VAL B CA 1
ATOM 2853 C C . VAL B 1 114 ? 6.777 -31.594 -0.336 1 69 114 VAL B C 1
ATOM 2855 O O . VAL B 1 114 ? 7.012 -30.641 -1.07 1 69 114 VAL B O 1
ATOM 2858 N N . LYS B 1 115 ? 6.383 -32.688 -0.7 1 70.56 115 LYS B N 1
ATOM 2859 C CA . LYS B 1 115 ? 6.305 -32.938 -2.135 1 70.56 115 LYS B CA 1
ATOM 2860 C C . LYS B 1 115 ? 5.23 -32.062 -2.793 1 70.56 115 LYS B C 1
ATOM 2862 O O . LYS B 1 115 ? 5.43 -31.562 -3.895 1 70.56 115 LYS B O 1
ATOM 2867 N N . ILE B 1 116 ? 4.156 -31.891 -2.17 1 72.88 116 ILE B N 1
ATOM 2868 C CA . ILE B 1 116 ? 3.053 -31.094 -2.705 1 72.88 116 ILE B CA 1
ATOM 2869 C C . ILE B 1 116 ? 3.463 -29.625 -2.791 1 72.88 116 ILE B C 1
ATOM 2871 O O . ILE B 1 116 ? 3.273 -28.984 -3.826 1 72.88 116 ILE B O 1
ATOM 2875 N N . LYS B 1 117 ? 4.02 -29.125 -1.73 1 77.12 117 LYS B N 1
ATOM 2876 C CA . LYS B 1 117 ? 4.449 -27.719 -1.686 1 77.12 117 LYS B CA 1
ATOM 2877 C C . LYS B 1 117 ? 5.477 -27.422 -2.775 1 77.12 117 LYS B C 1
ATOM 2879 O O . LYS B 1 117 ? 5.402 -26.391 -3.439 1 77.12 117 LYS B O 1
ATOM 2884 N N . ASN B 1 118 ? 6.285 -28.359 -3.006 1 79.81 118 ASN B N 1
ATOM 2885 C CA . ASN B 1 118 ? 7.309 -28.172 -4.031 1 79.81 118 ASN B CA 1
ATOM 2886 C C . ASN B 1 118 ? 6.711 -28.203 -5.434 1 79.81 118 ASN B C 1
ATOM 2888 O O . ASN B 1 118 ? 7.176 -27.5 -6.324 1 79.81 118 ASN B O 1
ATOM 2892 N N . THR B 1 119 ? 5.77 -29.047 -5.59 1 76.19 119 THR B N 1
ATOM 2893 C CA . THR B 1 119 ? 5.098 -29.109 -6.879 1 76.19 119 THR B CA 1
ATOM 2894 C C . THR B 1 119 ? 4.371 -27.812 -7.188 1 76.19 119 THR B C 1
ATOM 2896 O O . THR B 1 119 ? 4.449 -27.297 -8.312 1 76.19 119 THR B O 1
ATOM 2899 N N . ILE B 1 120 ? 3.656 -27.297 -6.219 1 78.06 120 ILE B N 1
ATOM 2900 C CA . ILE B 1 120 ? 2.969 -26.016 -6.379 1 78.06 120 ILE B CA 1
ATOM 2901 C C . ILE B 1 120 ? 3.982 -24.922 -6.719 1 78.06 120 ILE B C 1
ATOM 2903 O O . ILE B 1 120 ? 3.764 -24.125 -7.637 1 78.06 120 ILE B O 1
ATOM 2907 N N . ALA B 1 121 ? 5.043 -24.953 -6.008 1 84.12 121 ALA B N 1
ATOM 2908 C CA . ALA B 1 121 ? 6.09 -23.953 -6.227 1 84.12 121 ALA B CA 1
ATOM 2909 C C . ALA B 1 121 ? 6.625 -24.031 -7.656 1 84.12 121 ALA B C 1
ATOM 2911 O O . ALA B 1 121 ? 6.852 -23 -8.297 1 84.12 121 ALA B O 1
ATOM 2912 N N . ARG B 1 122 ? 6.828 -25.219 -8.062 1 82.69 122 ARG B N 1
ATOM 2913 C CA . ARG B 1 122 ? 7.332 -25.422 -9.414 1 82.69 122 ARG B CA 1
ATOM 2914 C C . ARG B 1 122 ? 6.336 -24.922 -10.453 1 82.69 122 ARG B C 1
ATOM 2916 O O . ARG B 1 122 ? 6.723 -24.328 -11.453 1 82.69 122 ARG B O 1
ATOM 2923 N N . PHE B 1 123 ? 5.078 -25.141 -10.227 1 79.56 123 PHE B N 1
ATOM 2924 C CA . PHE B 1 123 ? 4.027 -24.672 -11.125 1 79.56 123 PHE B CA 1
ATOM 2925 C C . PHE B 1 123 ? 4.004 -23.156 -11.195 1 79.56 123 PHE B C 1
ATOM 2927 O O . PHE B 1 123 ? 3.982 -22.578 -12.289 1 79.56 123 PHE B O 1
ATOM 2934 N N . ILE B 1 124 ? 4.004 -22.578 -10.086 1 87.69 124 ILE B N 1
ATOM 2935 C CA . ILE B 1 124 ? 3.977 -21.125 -10 1 87.69 124 ILE B CA 1
ATOM 2936 C C . ILE B 1 124 ? 5.211 -20.547 -10.68 1 87.69 124 ILE B C 1
ATOM 2938 O O . ILE B 1 124 ? 5.105 -19.594 -11.469 1 87.69 124 ILE B O 1
ATOM 2942 N N . TYR B 1 125 ? 6.316 -21.156 -10.414 1 88.25 125 TYR B N 1
ATOM 2943 C CA . TYR B 1 125 ? 7.57 -20.688 -10.984 1 88.25 125 TYR B CA 1
ATOM 2944 C C . TYR B 1 125 ? 7.539 -20.766 -12.508 1 88.25 125 TYR B C 1
ATOM 2946 O O . TYR B 1 125 ? 7.914 -19.812 -13.195 1 88.25 125 TYR B O 1
ATOM 2954 N N . ASN B 1 126 ? 7.102 -21.875 -12.977 1 85.44 126 ASN B N 1
ATOM 2955 C CA . ASN B 1 126 ? 7.055 -22.094 -14.422 1 85.44 126 ASN B CA 1
ATOM 2956 C C . ASN B 1 126 ? 6.074 -21.141 -15.094 1 85.44 126 ASN B C 1
ATOM 2958 O O . ASN B 1 126 ? 6.391 -20.547 -16.125 1 85.44 126 ASN B O 1
ATOM 2962 N N . ALA B 1 127 ? 4.895 -21.047 -14.539 1 86.38 127 ALA B N 1
ATOM 2963 C CA . ALA B 1 127 ? 3.902 -20.125 -15.086 1 86.38 127 ALA B CA 1
ATOM 2964 C C . ALA B 1 127 ? 4.441 -18.688 -15.109 1 86.38 127 ALA B C 1
ATOM 2966 O O . ALA B 1 127 ? 4.293 -17.984 -16.109 1 86.38 127 ALA B O 1
ATOM 2967 N N . ALA B 1 128 ? 5.062 -18.312 -14.039 1 92.75 128 ALA B N 1
ATOM 2968 C CA . ALA B 1 128 ? 5.633 -16.984 -13.922 1 92.75 128 ALA B CA 1
ATOM 2969 C C . ALA B 1 128 ? 6.773 -16.781 -14.914 1 92.75 128 ALA B C 1
ATOM 2971 O O . ALA B 1 128 ? 6.93 -15.695 -15.484 1 92.75 128 ALA B O 1
ATOM 2972 N N . SER B 1 129 ? 7.566 -17.812 -15.094 1 90.94 129 SER B N 1
ATOM 2973 C CA . SER B 1 129 ? 8.711 -17.734 -15.992 1 90.94 129 SER B CA 1
ATOM 2974 C C . SER B 1 129 ? 8.273 -17.531 -17.438 1 90.94 129 SER B C 1
ATOM 2976 O O . SER B 1 129 ? 8.953 -16.859 -18.203 1 90.94 129 SER B O 1
ATOM 2978 N N . GLN B 1 130 ? 7.195 -18.125 -17.766 1 88.88 130 GLN B N 1
ATOM 2979 C CA . GLN B 1 130 ? 6.656 -17.969 -19.109 1 88.88 130 GLN B CA 1
ATOM 2980 C C . GLN B 1 130 ? 6.172 -16.547 -19.344 1 88.88 130 GLN B C 1
ATOM 2982 O O . GLN B 1 130 ? 6.152 -16.078 -20.484 1 88.88 130 GLN B O 1
ATOM 2987 N N . GLY B 1 131 ? 5.645 -15.969 -18.281 1 93.56 131 GLY B N 1
ATOM 2988 C CA . GLY B 1 131 ? 5.395 -14.539 -18.328 1 93.56 131 GLY B CA 1
ATOM 2989 C C . GLY B 1 131 ? 3.957 -14.188 -18.672 1 93.56 131 GLY B C 1
ATOM 2990 O O . GLY B 1 131 ? 3.15 -15.078 -18.953 1 93.56 131 GLY B O 1
ATOM 2991 N N . ASN B 1 132 ? 3.648 -12.875 -18.516 1 96.19 132 ASN B N 1
ATOM 2992 C CA . ASN B 1 132 ? 2.338 -12.305 -18.812 1 96.19 132 ASN B CA 1
ATOM 2993 C C . ASN B 1 132 ? 1.23 -13.039 -18.047 1 96.19 132 ASN B C 1
ATOM 2995 O O . ASN B 1 132 ? 0.247 -13.477 -18.656 1 96.19 132 ASN B O 1
ATOM 2999 N N . VAL B 1 133 ? 1.437 -13.086 -16.734 1 96 133 VAL B N 1
ATOM 3000 C CA . VAL B 1 133 ? 0.485 -13.82 -15.906 1 96 133 VAL B CA 1
ATOM 3001 C C . VAL B 1 133 ? 0.274 -13.094 -14.578 1 96 133 VAL B C 1
ATOM 3003 O O . VAL B 1 133 ? 1.218 -12.539 -14.016 1 96 133 VAL B O 1
ATOM 3006 N N . VAL B 1 134 ? -0.943 -13.055 -14.141 1 98.12 134 VAL B N 1
ATOM 3007 C CA . VAL B 1 134 ? -1.317 -12.609 -12.805 1 98.12 134 VAL B CA 1
ATOM 3008 C C . VAL B 1 134 ? -1.594 -13.82 -11.914 1 98.12 134 VAL B C 1
ATOM 3010 O O . VAL B 1 134 ? -2.451 -14.648 -12.227 1 98.12 134 VAL B O 1
ATOM 3013 N N . ILE B 1 135 ? -0.865 -13.961 -10.844 1 96.25 135 ILE B N 1
ATOM 3014 C CA . ILE B 1 135 ? -0.986 -15.125 -9.969 1 96.25 135 ILE B CA 1
ATOM 3015 C C . ILE B 1 135 ? -1.565 -14.703 -8.625 1 96.25 135 ILE B C 1
ATOM 3017 O O . ILE B 1 135 ? -1.025 -13.812 -7.957 1 96.25 135 ILE B O 1
ATOM 3021 N N . VAL B 1 136 ? -2.65 -15.367 -8.219 1 96.44 136 VAL B N 1
ATOM 3022 C CA . VAL B 1 136 ? -3.291 -15.062 -6.941 1 96.44 136 VAL B CA 1
ATOM 3023 C C . VAL B 1 136 ? -2.93 -16.125 -5.91 1 96.44 136 VAL B C 1
ATOM 3025 O O . VAL B 1 136 ? -3.309 -17.297 -6.059 1 96.44 136 VAL B O 1
ATOM 3028 N N . GLY B 1 137 ? -2.217 -15.68 -4.902 1 93.19 137 GLY B N 1
ATOM 3029 C CA . GLY B 1 137 ? -1.952 -16.578 -3.783 1 93.19 137 GLY B CA 1
ATOM 3030 C C . GLY B 1 137 ? -0.836 -17.562 -4.059 1 93.19 137 GLY B C 1
ATOM 3031 O O . GLY B 1 137 ? 0.034 -17.312 -4.895 1 93.19 137 GLY B O 1
ATOM 3032 N N . ARG B 1 138 ? -0.776 -18.516 -3.021 1 87.06 138 ARG B N 1
ATOM 3033 C CA . ARG B 1 138 ? 0.147 -19.656 -3.09 1 87.06 138 ARG B CA 1
ATOM 3034 C C . ARG B 1 138 ? 1.596 -19.172 -3.021 1 87.06 138 ARG B C 1
ATOM 3036 O O . ARG B 1 138 ? 2.457 -19.688 -3.738 1 87.06 138 ARG B O 1
ATOM 3043 N N . ALA B 1 139 ? 1.797 -18.188 -2.273 1 91.44 139 ALA B N 1
ATOM 3044 C CA . ALA B 1 139 ? 3.141 -17.672 -2.023 1 91.44 139 ALA B CA 1
ATOM 3045 C C . ALA B 1 139 ? 3.812 -17.234 -3.324 1 91.44 139 ALA B C 1
ATOM 3047 O O . ALA B 1 139 ? 5.031 -17.344 -3.469 1 91.44 139 ALA B O 1
ATOM 3048 N N . GLY B 1 140 ? 2.994 -16.781 -4.246 1 94.25 140 GLY B N 1
ATOM 3049 C CA . GLY B 1 140 ? 3.547 -16.328 -5.508 1 94.25 140 GLY B CA 1
ATOM 3050 C C . GLY B 1 140 ? 4.648 -15.297 -5.34 1 94.25 140 GLY B C 1
ATOM 3051 O O . GLY B 1 140 ? 5.652 -15.336 -6.059 1 94.25 140 GLY B O 1
ATOM 3052 N N . GLU B 1 141 ? 4.477 -14.367 -4.379 1 96.38 141 GLU B N 1
ATOM 3053 C CA . GLU B 1 141 ? 5.461 -13.312 -4.145 1 96.38 141 GLU B CA 1
ATOM 3054 C C . GLU B 1 141 ? 6.773 -13.891 -3.627 1 96.38 141 GLU B C 1
ATOM 3056 O O . GLU B 1 141 ? 7.852 -13.375 -3.938 1 96.38 141 GLU B O 1
ATOM 3061 N N . SER B 1 142 ? 6.676 -14.953 -2.814 1 94.38 142 SER B N 1
ATOM 3062 C CA . SER B 1 142 ? 7.875 -15.578 -2.273 1 94.38 142 SER B CA 1
ATOM 3063 C C . SER B 1 142 ? 8.594 -16.406 -3.338 1 94.38 142 SER B C 1
ATOM 3065 O O . SER B 1 142 ? 9.828 -16.359 -3.438 1 94.38 142 SER B O 1
ATOM 3067 N N . ILE B 1 143 ? 7.809 -17.109 -4.109 1 92.56 143 ILE B N 1
ATOM 3068 C CA . ILE B 1 143 ? 8.344 -18.016 -5.117 1 92.56 143 ILE B CA 1
ATOM 3069 C C . ILE B 1 143 ? 9.016 -17.219 -6.23 1 92.56 143 ILE B C 1
ATOM 3071 O O . ILE B 1 143 ? 10.039 -17.641 -6.777 1 92.56 143 ILE B O 1
ATOM 3075 N N . THR B 1 144 ? 8.523 -16.031 -6.527 1 95.75 144 THR B N 1
ATOM 3076 C CA . THR B 1 144 ? 9.023 -15.25 -7.656 1 95.75 144 THR B CA 1
ATOM 3077 C C . THR B 1 144 ? 9.773 -14.008 -7.168 1 95.75 144 THR B C 1
ATOM 3079 O O . THR B 1 144 ? 9.898 -13.023 -7.898 1 95.75 144 THR B O 1
ATOM 3082 N N . LYS B 1 145 ? 10.258 -13.953 -5.957 1 93.5 145 LYS B N 1
ATOM 3083 C CA . LYS B 1 145 ? 10.867 -12.789 -5.312 1 93.5 145 LYS B CA 1
ATOM 3084 C C . LYS B 1 145 ? 12.102 -12.328 -6.07 1 93.5 145 LYS B C 1
ATOM 3086 O O . LYS B 1 145 ? 12.461 -11.148 -6.02 1 93.5 145 LYS B O 1
ATOM 3091 N N . ASN B 1 146 ? 12.734 -13.211 -6.879 1 91.69 146 ASN B N 1
ATOM 3092 C CA . ASN B 1 146 ? 13.984 -12.867 -7.543 1 91.69 146 ASN B CA 1
ATOM 3093 C C . ASN B 1 146 ? 13.773 -12.555 -9.023 1 91.69 146 ASN B C 1
ATOM 3095 O O . ASN B 1 146 ? 14.734 -12.344 -9.766 1 91.69 146 ASN B O 1
ATOM 3099 N N . PHE B 1 147 ? 12.539 -12.578 -9.453 1 94.62 147 PHE B N 1
ATOM 3100 C CA . PHE B 1 147 ? 12.242 -12.195 -10.828 1 94.62 147 PHE B CA 1
ATOM 3101 C C . PHE B 1 147 ? 12.398 -10.688 -11.016 1 94.62 147 PHE B C 1
ATOM 3103 O O . PHE B 1 147 ? 11.82 -9.906 -10.273 1 94.62 147 PHE B O 1
ATOM 3110 N N . GLU B 1 148 ? 13.141 -10.305 -11.969 1 93.69 148 GLU B N 1
ATOM 3111 C CA . GLU B 1 148 ? 13.336 -8.883 -12.266 1 93.69 148 GLU B CA 1
ATOM 3112 C C . GLU B 1 148 ? 12.039 -8.227 -12.727 1 93.69 148 GLU B C 1
ATOM 3114 O O . GLU B 1 148 ? 11.742 -7.094 -12.344 1 93.69 148 GLU B O 1
ATOM 3119 N N . LYS B 1 149 ? 11.297 -8.961 -13.484 1 96.31 149 LYS B N 1
ATOM 3120 C CA . LYS B 1 149 ? 10.039 -8.422 -14.008 1 96.31 149 LYS B CA 1
ATOM 3121 C C . LYS B 1 149 ? 8.844 -8.938 -13.219 1 96.31 149 LYS B C 1
ATOM 3123 O O . LYS B 1 149 ? 7.945 -9.562 -13.773 1 96.31 149 LYS B O 1
ATOM 3128 N N . ALA B 1 150 ? 8.891 -8.664 -12.008 1 97.81 150 ALA B N 1
ATOM 3129 C CA . ALA B 1 150 ? 7.801 -9.055 -11.117 1 97.81 150 ALA B CA 1
ATOM 3130 C C . ALA B 1 150 ? 7.262 -7.844 -10.359 1 97.81 150 ALA B C 1
ATOM 3132 O O . ALA B 1 150 ? 8.016 -6.93 -10.016 1 97.81 150 ALA B O 1
ATOM 3133 N N . LEU B 1 151 ? 6.027 -7.766 -10.18 1 98.5 151 LEU B N 1
ATOM 3134 C CA . LEU B 1 151 ? 5.324 -6.812 -9.328 1 98.5 151 LEU B CA 1
ATOM 3135 C C . LEU B 1 151 ? 4.461 -7.535 -8.297 1 98.5 151 LEU B C 1
ATOM 3137 O O . LEU B 1 151 ? 3.592 -8.328 -8.664 1 98.5 151 LEU B O 1
ATOM 3141 N N . HIS B 1 152 ? 4.746 -7.355 -7.07 1 98.62 152 HIS B N 1
ATOM 3142 C CA . HIS B 1 152 ? 4.066 -8.078 -6 1 98.62 152 HIS B CA 1
ATOM 3143 C C . HIS B 1 152 ? 3.115 -7.156 -5.238 1 98.62 152 HIS B C 1
ATOM 3145 O O . HIS B 1 152 ? 3.547 -6.172 -4.633 1 98.62 152 HIS B O 1
ATOM 3151 N N . VAL B 1 153 ? 1.823 -7.484 -5.203 1 98.81 153 VAL B N 1
ATOM 3152 C CA . VAL B 1 153 ? 0.766 -6.664 -4.621 1 98.81 153 VAL B CA 1
ATOM 3153 C C . VAL B 1 153 ? 0.099 -7.418 -3.471 1 98.81 153 VAL B C 1
ATOM 3155 O O . VAL B 1 153 ? -0.157 -8.617 -3.574 1 98.81 153 VAL B O 1
ATOM 3158 N N . LYS B 1 154 ? -0.216 -6.711 -2.432 1 98.69 154 LYS B N 1
ATOM 3159 C CA . LYS B 1 154 ? -1.016 -7.281 -1.351 1 98.69 154 LYS B CA 1
ATOM 3160 C C . LYS B 1 154 ? -2.305 -6.488 -1.145 1 98.69 154 LYS B C 1
ATOM 3162 O O . LYS B 1 154 ? -2.275 -5.262 -1.05 1 98.69 154 LYS B O 1
ATOM 3167 N N . LEU B 1 155 ? -3.408 -7.191 -1.109 1 98.81 155 LEU B N 1
ATOM 3168 C CA . LEU B 1 155 ? -4.707 -6.613 -0.778 1 98.81 155 LEU B CA 1
ATOM 3169 C C . LEU B 1 155 ? -5.043 -6.844 0.692 1 98.81 155 LEU B C 1
ATOM 3171 O O . LEU B 1 155 ? -5.012 -7.977 1.172 1 98.81 155 LEU B O 1
ATOM 3175 N N . LYS B 1 156 ? -5.34 -5.766 1.366 1 98.56 156 LYS B N 1
ATOM 3176 C CA . LYS B 1 156 ? -5.668 -5.82 2.789 1 98.56 156 LYS B CA 1
ATOM 3177 C C . LYS B 1 156 ? -6.98 -5.098 3.078 1 98.56 156 LYS B C 1
ATOM 3179 O O . LYS B 1 156 ? -7.484 -4.355 2.234 1 98.56 156 LYS B O 1
ATOM 3184 N N . ALA B 1 157 ? -7.527 -5.367 4.234 1 98.62 157 ALA B N 1
ATOM 3185 C CA . ALA B 1 157 ? -8.688 -4.652 4.75 1 98.62 157 ALA B CA 1
ATOM 3186 C C . ALA B 1 157 ? -8.883 -4.93 6.238 1 98.62 157 ALA B C 1
ATOM 3188 O O . ALA B 1 157 ? -8.383 -5.926 6.762 1 98.62 157 ALA B O 1
ATOM 3189 N N . PRO B 1 158 ? -9.57 -4.016 6.93 1 98.25 158 PRO B N 1
ATOM 3190 C CA . PRO B 1 158 ? -9.891 -4.289 8.328 1 98.25 158 PRO B CA 1
ATOM 3191 C C . PRO B 1 158 ? -10.664 -5.594 8.508 1 98.25 158 PRO B C 1
ATOM 3193 O O . PRO B 1 158 ? -11.508 -5.934 7.684 1 98.25 158 PRO B O 1
ATOM 3196 N N . LEU B 1 159 ? -10.383 -6.258 9.609 1 98.06 159 LEU B N 1
ATOM 3197 C CA . LEU B 1 159 ? -10.961 -7.574 9.859 1 98.06 159 LEU B CA 1
ATOM 3198 C C . LEU B 1 159 ? -12.484 -7.508 9.859 1 98.06 159 LEU B C 1
ATOM 3200 O O . LEU B 1 159 ? -13.148 -8.398 9.32 1 98.06 159 LEU B O 1
ATOM 3204 N N . ASP B 1 160 ? -13.047 -6.484 10.422 1 97.69 160 ASP B N 1
ATOM 3205 C CA . ASP B 1 160 ? -14.508 -6.375 10.477 1 97.69 160 ASP B CA 1
ATOM 3206 C C . ASP B 1 160 ? -15.109 -6.289 9.078 1 97.69 160 ASP B C 1
ATOM 3208 O O . ASP B 1 160 ? -16.125 -6.922 8.797 1 97.69 160 ASP B O 1
ATOM 3212 N N . TRP B 1 161 ? -14.5 -5.547 8.258 1 98.31 161 TRP B N 1
ATOM 3213 C CA . TRP B 1 161 ? -14.953 -5.434 6.875 1 98.31 161 TRP B CA 1
ATOM 3214 C C . TRP B 1 161 ? -14.859 -6.777 6.156 1 98.31 161 TRP B C 1
ATOM 3216 O O . TRP B 1 161 ? -15.812 -7.195 5.488 1 98.31 161 TRP B O 1
ATOM 3226 N N . ARG B 1 162 ? -13.766 -7.461 6.305 1 98.62 162 ARG B N 1
ATOM 3227 C CA . ARG B 1 162 ? -13.539 -8.758 5.672 1 98.62 162 ARG B CA 1
ATOM 3228 C C . ARG B 1 162 ? -14.547 -9.789 6.16 1 98.62 162 ARG B C 1
ATOM 3230 O O . ARG B 1 162 ? -15.062 -10.578 5.367 1 98.62 162 ARG B O 1
ATOM 3237 N N . THR B 1 163 ? -14.773 -9.734 7.43 1 98.5 163 THR B N 1
ATOM 3238 C CA . THR B 1 163 ? -15.742 -10.648 8.031 1 98.5 163 THR B CA 1
ATOM 3239 C C . THR B 1 163 ? -17.125 -10.477 7.398 1 98.5 163 THR B C 1
ATOM 3241 O O . THR B 1 163 ? -17.797 -11.453 7.082 1 98.5 163 THR B O 1
ATOM 3244 N N . GLU B 1 164 ? -17.484 -9.266 7.207 1 98.5 164 GLU B N 1
ATOM 3245 C CA . GLU B 1 164 ? -18.75 -8.977 6.57 1 98.5 164 GLU B CA 1
ATOM 3246 C C . GLU B 1 164 ? -18.781 -9.484 5.133 1 98.5 164 GLU B C 1
ATOM 3248 O O . GLU B 1 164 ? -19.781 -10.055 4.691 1 98.5 164 GLU B O 1
ATOM 3253 N N . GLN B 1 165 ? -17.703 -9.234 4.41 1 98.12 165 GLN B N 1
ATOM 3254 C CA . GLN B 1 165 ? -17.625 -9.719 3.037 1 98.12 165 GLN B CA 1
ATOM 3255 C C . GLN B 1 165 ? -17.781 -11.234 2.977 1 98.12 165 GLN B C 1
ATOM 3257 O O . GLN B 1 165 ? -18.547 -11.758 2.154 1 98.12 165 GLN B O 1
ATOM 3262 N N . VAL B 1 166 ? -17.094 -11.961 3.822 1 97.12 166 VAL B N 1
ATOM 3263 C CA . VAL B 1 166 ? -17.094 -13.422 3.848 1 97.12 166 VAL B CA 1
ATOM 3264 C C . VAL B 1 166 ? -18.484 -13.93 4.227 1 97.12 166 VAL B C 1
ATOM 3266 O O . VAL B 1 166 ? -19.016 -14.836 3.59 1 97.12 166 VAL B O 1
ATOM 3269 N N . ALA B 1 167 ? -19.062 -13.312 5.246 1 98.25 167 ALA B N 1
ATOM 3270 C CA . ALA B 1 167 ? -20.391 -13.703 5.699 1 98.25 167 ALA B CA 1
ATOM 3271 C C . ALA B 1 167 ? -21.422 -13.562 4.574 1 98.25 167 ALA B C 1
ATOM 3273 O O . ALA B 1 167 ? -22.219 -14.477 4.332 1 98.25 167 ALA B O 1
ATOM 3274 N N . ASN B 1 168 ? -21.328 -12.492 3.902 1 97.62 168 ASN B N 1
ATOM 3275 C CA . ASN B 1 168 ? -22.281 -12.211 2.828 1 97.62 168 ASN B CA 1
ATOM 3276 C C . ASN B 1 168 ? -22.062 -13.133 1.633 1 97.62 168 ASN B C 1
ATOM 3278 O O . ASN B 1 168 ? -23.031 -13.602 1.025 1 97.62 168 ASN B O 1
ATOM 3282 N N . THR B 1 169 ? -20.875 -13.383 1.299 1 95.31 169 THR B N 1
ATOM 3283 C CA . THR B 1 169 ? -20.516 -14.172 0.125 1 95.31 169 THR B CA 1
ATOM 3284 C C . THR B 1 169 ? -20.922 -15.633 0.321 1 95.31 169 THR B C 1
ATOM 3286 O O . THR B 1 169 ? -21.422 -16.281 -0.606 1 95.31 169 THR B O 1
ATOM 3289 N N . TYR B 1 170 ? -20.781 -16.125 1.561 1 94.5 170 TYR B N 1
ATOM 3290 C CA . TYR B 1 170 ? -20.938 -17.562 1.753 1 94.5 170 TYR B CA 1
ATOM 3291 C C . TYR B 1 170 ? -22.156 -17.859 2.629 1 94.5 170 TYR B C 1
ATOM 3293 O O . TYR B 1 170 ? -22.406 -19.016 2.973 1 94.5 170 TYR B O 1
ATOM 3301 N N . GLY B 1 171 ? -22.812 -16.844 2.986 1 95.88 171 GLY B N 1
ATOM 3302 C CA . GLY B 1 171 ? -24.016 -17.047 3.781 1 95.88 171 GLY B CA 1
ATOM 3303 C C . GLY B 1 171 ? -23.734 -17.578 5.172 1 95.88 171 GLY B C 1
ATOM 3304 O O . GLY B 1 171 ? -24.406 -18.5 5.641 1 95.88 171 GLY B O 1
ATOM 3305 N N . MET B 1 172 ? -22.734 -17.062 5.816 1 95.81 172 MET B N 1
ATOM 3306 C CA . MET B 1 172 ? -22.312 -17.484 7.152 1 95.81 172 MET B CA 1
ATOM 3307 C C . MET B 1 172 ? -22.625 -16.406 8.18 1 95.81 172 MET B C 1
ATOM 3309 O O . MET B 1 172 ? -22.859 -15.25 7.828 1 95.81 172 MET B O 1
ATOM 3313 N N . SER B 1 173 ? -22.656 -16.844 9.43 1 97.88 173 SER B N 1
ATOM 3314 C CA . SER B 1 173 ? -22.734 -15.859 10.5 1 97.88 173 SER B CA 1
ATOM 3315 C C . SER B 1 173 ? -21.453 -15.039 10.602 1 97.88 173 SER B C 1
ATOM 3317 O O . SER B 1 173 ? -20.391 -15.492 10.164 1 97.88 173 SER B O 1
ATOM 3319 N N . LEU B 1 174 ? -21.531 -13.922 11.227 1 98 174 LEU B N 1
ATOM 3320 C CA . LEU B 1 174 ? -20.359 -13.078 11.414 1 98 174 LEU B CA 1
ATOM 3321 C C . LEU B 1 174 ? -19.297 -13.797 12.242 1 98 174 LEU B C 1
ATOM 3323 O O . LEU B 1 174 ? -18.109 -13.672 11.961 1 98 174 LEU B O 1
ATOM 3327 N N . THR B 1 175 ? -19.766 -14.5 13.195 1 97.94 175 THR B N 1
ATOM 3328 C CA . THR B 1 175 ? -18.844 -15.234 14.062 1 97.94 175 THR B CA 1
ATOM 3329 C C . THR B 1 175 ? -18.094 -16.297 13.273 1 97.94 175 THR B C 1
ATOM 3331 O O . THR B 1 175 ? -16.875 -16.406 13.367 1 97.94 175 THR B O 1
ATOM 3334 N N . GLU B 1 176 ? -18.812 -17.062 12.547 1 97.38 176 GLU B N 1
ATOM 3335 C CA . GLU B 1 176 ? -18.203 -18.094 11.711 1 97.38 176 GLU B CA 1
ATOM 3336 C C . GLU B 1 176 ? -17.281 -17.469 10.664 1 97.38 176 GLU B C 1
ATOM 3338 O O . GLU B 1 176 ? -16.172 -17.984 10.422 1 97.38 176 GLU B O 1
ATOM 3343 N N . ALA B 1 177 ? -17.688 -16.422 10.078 1 98.06 177 ALA B N 1
ATOM 3344 C CA . ALA B 1 177 ? -16.922 -15.719 9.055 1 98.06 177 ALA B CA 1
ATOM 3345 C C . ALA B 1 177 ? -15.602 -15.203 9.609 1 98.06 177 ALA B C 1
ATOM 3347 O O . ALA B 1 177 ? -14.562 -15.297 8.953 1 98.06 177 ALA B O 1
ATOM 3348 N N . LYS B 1 178 ? -15.688 -14.602 10.766 1 98.31 178 LYS B N 1
ATOM 3349 C CA . LYS B 1 178 ? -14.484 -14.094 11.414 1 98.31 178 LYS B CA 1
ATOM 3350 C C . LYS B 1 178 ? -13.484 -15.219 11.68 1 98.31 178 LYS B C 1
ATOM 3352 O O . LYS B 1 178 ? -12.297 -15.07 11.398 1 98.31 178 LYS B O 1
ATOM 3357 N N . ARG B 1 179 ? -13.961 -16.297 12.188 1 97.44 179 ARG B N 1
ATOM 3358 C CA . ARG B 1 179 ? -13.117 -17.453 12.445 1 97.44 179 ARG B CA 1
ATOM 3359 C C . ARG B 1 179 ? -12.484 -17.969 11.156 1 97.44 179 ARG B C 1
ATOM 3361 O O . ARG B 1 179 ? -11.281 -18.25 11.117 1 97.44 179 ARG B O 1
ATOM 3368 N N . GLU B 1 180 ? -13.258 -18.062 10.172 1 96.19 180 GLU B N 1
ATOM 3369 C CA . GLU B 1 180 ? -12.773 -18.531 8.883 1 96.19 180 GLU B CA 1
ATOM 3370 C C . GLU B 1 180 ? -11.695 -17.609 8.32 1 96.19 180 GLU B C 1
ATOM 3372 O O . GLU B 1 180 ? -10.672 -18.078 7.812 1 96.19 180 GLU B O 1
ATOM 3377 N N . ALA B 1 181 ? -11.953 -16.312 8.391 1 97.25 181 ALA B N 1
ATOM 3378 C CA . ALA B 1 181 ? -10.992 -15.336 7.887 1 97.25 181 ALA B CA 1
ATOM 3379 C C . ALA B 1 181 ? -9.648 -15.477 8.586 1 97.25 181 ALA B C 1
ATOM 3381 O O . ALA B 1 181 ? -8.602 -15.516 7.934 1 97.25 181 ALA B O 1
ATOM 3382 N N . LEU B 1 182 ? -9.648 -15.594 9.875 1 97.25 182 LEU B N 1
ATOM 3383 C CA . LEU B 1 182 ? -8.43 -15.695 10.664 1 97.25 182 LEU B CA 1
ATOM 3384 C C . LEU B 1 182 ? -7.711 -17.016 10.383 1 97.25 182 LEU B C 1
ATOM 3386 O O . LEU B 1 182 ? -6.484 -17.031 10.258 1 97.25 182 LEU B O 1
ATOM 3390 N N . GLU B 1 183 ? -8.469 -18.047 10.266 1 94 183 GLU B N 1
ATOM 3391 C CA . GLU B 1 183 ? -7.902 -19.359 9.992 1 94 183 GLU B CA 1
ATOM 3392 C C . GLU B 1 183 ? -7.25 -19.422 8.617 1 94 183 GLU B C 1
ATOM 3394 O O . GLU B 1 183 ? -6.137 -19.922 8.469 1 94 183 GLU B O 1
ATOM 3399 N N . MET B 1 184 ? -7.965 -18.906 7.684 1 93.25 184 MET B N 1
ATOM 3400 C CA . MET B 1 184 ? -7.434 -18.891 6.324 1 93.25 184 MET B CA 1
ATOM 3401 C C . MET B 1 184 ? -6.184 -18.031 6.23 1 93.25 184 MET B C 1
ATOM 3403 O O . MET B 1 184 ? -5.207 -18.406 5.582 1 93.25 184 MET B O 1
ATOM 3407 N N . ASP B 1 185 ? -6.199 -16.859 6.82 1 94.88 185 ASP B N 1
ATOM 3408 C CA . ASP B 1 185 ? -5.02 -16.016 6.844 1 94.88 185 ASP B CA 1
ATOM 3409 C C . ASP B 1 185 ? -3.826 -16.734 7.465 1 94.88 185 ASP B C 1
ATOM 3411 O O . ASP B 1 185 ? -2.703 -16.641 6.969 1 94.88 185 ASP B O 1
ATOM 3415 N N . LYS B 1 186 ? -4.074 -17.422 8.578 1 92.62 186 LYS B N 1
ATOM 3416 C CA . LYS B 1 186 ? -3.025 -18.188 9.25 1 92.62 186 LYS B CA 1
ATOM 3417 C C . LYS B 1 186 ? -2.475 -19.281 8.344 1 92.62 186 LYS B C 1
ATOM 3419 O O . LYS B 1 186 ? -1.258 -19.453 8.234 1 92.62 186 LYS B O 1
ATOM 3424 N N . ARG B 1 187 ? -3.307 -19.969 7.68 1 88.31 187 ARG B N 1
ATOM 3425 C CA . ARG B 1 187 ? -2.9 -21.047 6.777 1 88.31 187 ARG B CA 1
ATOM 3426 C C . ARG B 1 187 ? -2.053 -20.5 5.633 1 88.31 187 ARG B C 1
ATOM 3428 O O . ARG B 1 187 ? -1.033 -21.094 5.27 1 88.31 187 ARG B O 1
ATOM 3435 N N . ARG B 1 188 ? -2.492 -19.438 5.086 1 90 188 ARG B N 1
ATOM 3436 C CA . ARG B 1 188 ? -1.76 -18.812 3.986 1 90 188 ARG B CA 1
ATOM 3437 C C . ARG B 1 188 ? -0.381 -18.344 4.441 1 90 188 ARG B C 1
ATOM 3439 O O . ARG B 1 188 ? 0.603 -18.5 3.715 1 90 188 ARG B O 1
ATOM 3446 N N . SER B 1 189 ? -0.346 -17.766 5.645 1 91.62 189 SER B N 1
ATOM 3447 C CA . SER B 1 189 ? 0.931 -17.344 6.215 1 91.62 189 SER B CA 1
ATOM 3448 C C . SER B 1 189 ? 1.853 -18.547 6.438 1 91.62 189 SER B C 1
ATOM 3450 O O . SER B 1 189 ? 3.051 -18.469 6.156 1 91.62 189 SER B O 1
ATOM 3452 N N . GLN B 1 190 ? 1.334 -19.641 6.891 1 87 190 GLN B N 1
ATOM 3453 C CA . GLN B 1 190 ? 2.107 -20.859 7.117 1 87 190 GLN B CA 1
ATOM 3454 C C . GLN B 1 190 ? 2.639 -21.422 5.805 1 87 190 GLN B C 1
ATOM 3456 O O . GLN B 1 190 ? 3.777 -21.891 5.738 1 87 190 GLN B O 1
ATOM 3461 N N . PHE B 1 191 ? 1.789 -21.375 4.809 1 86.38 191 PHE B N 1
ATOM 3462 C CA . PHE B 1 191 ? 2.225 -21.844 3.496 1 86.38 191 PHE B CA 1
ATOM 3463 C C . PHE B 1 191 ? 3.404 -21.016 2.992 1 86.38 191 PHE B C 1
ATOM 3465 O O . PHE B 1 191 ? 4.41 -21.578 2.547 1 86.38 191 PHE B O 1
ATOM 3472 N N . ARG B 1 192 ? 3.338 -19.766 3.078 1 90.12 192 ARG B N 1
ATOM 3473 C CA . ARG B 1 192 ? 4.422 -18.875 2.664 1 90.12 192 ARG B CA 1
ATOM 3474 C C . ARG B 1 192 ? 5.688 -19.141 3.473 1 90.12 192 ARG B C 1
ATOM 3476 O O . ARG B 1 192 ? 6.793 -19.125 2.926 1 90.12 192 ARG B O 1
ATOM 3483 N N . ASN B 1 193 ? 5.5 -19.375 4.758 1 89.19 193 ASN B N 1
ATOM 3484 C CA . ASN B 1 193 ? 6.625 -19.594 5.664 1 89.19 193 ASN B CA 1
ATOM 3485 C C . ASN B 1 193 ? 7.406 -20.844 5.297 1 89.19 193 ASN B C 1
ATOM 3487 O O . ASN B 1 193 ? 8.57 -21 5.676 1 89.19 193 ASN B O 1
ATOM 3491 N N . TYR B 1 194 ? 6.719 -21.688 4.629 1 83.81 194 TYR B N 1
ATOM 3492 C CA . TYR B 1 194 ? 7.41 -22.875 4.137 1 83.81 194 TYR B CA 1
ATOM 3493 C C . TYR B 1 194 ? 8.523 -22.5 3.17 1 83.81 194 TYR B C 1
ATOM 3495 O O . TYR B 1 194 ? 9.594 -23.109 3.168 1 83.81 194 TYR B O 1
ATOM 3503 N N . PHE B 1 195 ? 8.297 -21.469 2.398 1 87.38 195 PHE B N 1
ATOM 3504 C CA . PHE B 1 195 ? 9.258 -21.062 1.38 1 87.38 195 PHE B CA 1
ATOM 3505 C C . PHE B 1 195 ? 10.188 -19.969 1.906 1 87.38 195 PHE B C 1
ATOM 3507 O O . PHE B 1 195 ? 11.359 -19.922 1.534 1 87.38 195 PHE B O 1
ATOM 3514 N N . GLU B 1 196 ? 9.688 -19.078 2.652 1 88.5 196 GLU B N 1
ATOM 3515 C CA . GLU B 1 196 ? 10.406 -17.969 3.268 1 88.5 196 GLU B CA 1
ATOM 3516 C C . GLU B 1 196 ? 10.016 -17.797 4.734 1 88.5 196 GLU B C 1
ATOM 3518 O O . GLU B 1 196 ? 9.047 -17.094 5.047 1 88.5 196 GLU B O 1
ATOM 3523 N N . LYS B 1 197 ? 10.836 -18.312 5.586 1 87.31 197 LYS B N 1
ATOM 3524 C CA . LYS B 1 197 ? 10.469 -18.438 6.992 1 87.31 197 LYS B CA 1
ATOM 3525 C C . LYS B 1 197 ? 10.547 -17.078 7.703 1 87.31 197 LYS B C 1
ATOM 3527 O O . LYS B 1 197 ? 11.594 -16.438 7.703 1 87.31 197 LYS B O 1
ATOM 3532 N N . ASP B 1 198 ? 9.469 -16.688 8.227 1 88.44 198 ASP B N 1
ATOM 3533 C CA . ASP B 1 198 ? 9.32 -15.617 9.211 1 88.44 198 ASP B CA 1
ATOM 3534 C C . ASP B 1 198 ? 9.82 -14.289 8.656 1 88.44 198 ASP B C 1
ATOM 3536 O O . ASP B 1 198 ? 10.508 -13.539 9.359 1 88.44 198 ASP B O 1
ATOM 3540 N N . ARG B 1 199 ? 9.609 -14 7.402 1 92.06 199 ARG B N 1
ATOM 3541 C CA . ARG B 1 199 ? 9.953 -12.719 6.801 1 92.06 199 ARG B CA 1
ATOM 3542 C C . ARG B 1 199 ? 8.734 -11.797 6.758 1 92.06 199 ARG B C 1
ATOM 3544 O O . ARG B 1 199 ? 7.621 -12.242 6.477 1 92.06 199 ARG B O 1
ATOM 3551 N N . PRO B 1 200 ? 8.977 -10.578 7.062 1 94.31 200 PRO B N 1
ATOM 3552 C CA . PRO B 1 200 ? 7.844 -9.648 7.066 1 94.31 200 PRO B CA 1
ATOM 3553 C C . PRO B 1 200 ? 7.344 -9.32 5.664 1 94.31 200 PRO B C 1
ATOM 3555 O O . PRO B 1 200 ? 8.109 -9.391 4.699 1 94.31 200 PRO B O 1
ATOM 3558 N N . ASP B 1 201 ? 6.07 -8.93 5.566 1 94.88 201 ASP B N 1
ATOM 3559 C CA . ASP B 1 201 ? 5.395 -8.617 4.312 1 94.88 201 ASP B CA 1
ATOM 3560 C C . ASP B 1 201 ? 6.203 -7.617 3.484 1 94.88 201 ASP B C 1
ATOM 3562 O O . ASP B 1 201 ? 6.273 -7.73 2.26 1 94.88 201 ASP B O 1
ATOM 3566 N N . ILE B 1 202 ? 6.828 -6.66 4.16 1 96.88 202 ILE B N 1
ATOM 3567 C CA . ILE B 1 202 ? 7.477 -5.543 3.479 1 96.88 202 ILE B CA 1
ATOM 3568 C C . ILE B 1 202 ? 8.664 -6.059 2.666 1 96.88 202 ILE B C 1
ATOM 3570 O O . ILE B 1 202 ? 9.172 -5.359 1.782 1 96.88 202 ILE B O 1
ATOM 3574 N N . GLU B 1 203 ? 9.125 -7.266 2.873 1 95.88 203 GLU B N 1
ATOM 3575 C CA . GLU B 1 203 ? 10.242 -7.836 2.133 1 95.88 203 GLU B CA 1
ATOM 3576 C C . GLU B 1 203 ? 9.781 -8.461 0.822 1 95.88 203 GLU B C 1
ATOM 3578 O O . GLU B 1 203 ? 10.602 -8.797 -0.035 1 95.88 203 GLU B O 1
ATOM 3583 N N . PHE B 1 204 ? 8.422 -8.547 0.662 1 96.38 204 PHE B N 1
ATOM 3584 C CA . PHE B 1 204 ? 7.93 -9.266 -0.508 1 96.38 204 PHE B CA 1
ATOM 3585 C C . PHE B 1 204 ? 7.168 -8.32 -1.435 1 96.38 204 PHE B C 1
ATOM 3587 O O . PHE B 1 204 ? 7.191 -8.492 -2.656 1 96.38 204 PHE B O 1
ATOM 3594 N N . PHE B 1 205 ? 6.527 -7.426 -0.88 1 98.12 205 PHE B N 1
ATOM 3595 C CA . PHE B 1 205 ? 5.516 -6.727 -1.667 1 98.12 205 PHE B CA 1
ATOM 3596 C C . PHE B 1 205 ? 5.992 -5.328 -2.041 1 98.12 205 PHE B C 1
ATOM 3598 O O . PHE B 1 205 ? 6.648 -4.656 -1.243 1 98.12 205 PHE B O 1
ATOM 3605 N N . ASP B 1 206 ? 5.547 -4.895 -3.18 1 98.31 206 ASP B N 1
ATOM 3606 C CA . ASP B 1 206 ? 5.832 -3.551 -3.666 1 98.31 206 ASP B CA 1
ATOM 3607 C C . ASP B 1 206 ? 4.785 -2.555 -3.178 1 98.31 206 ASP B C 1
ATOM 3609 O O . ASP B 1 206 ? 5.109 -1.409 -2.857 1 98.31 206 ASP B O 1
ATOM 3613 N N . MET B 1 207 ? 3.541 -3.021 -3.17 1 98.25 207 MET B N 1
ATOM 3614 C CA . MET B 1 207 ? 2.434 -2.129 -2.836 1 98.25 207 MET B CA 1
ATOM 3615 C C . MET B 1 207 ? 1.326 -2.885 -2.109 1 98.25 207 MET B C 1
ATOM 3617 O O . MET B 1 207 ? 1.138 -4.082 -2.33 1 98.25 207 MET B O 1
ATOM 3621 N N . PHE B 1 208 ? 0.589 -2.176 -1.276 1 98.31 208 PHE B N 1
ATOM 3622 C CA . PHE B 1 208 ? -0.571 -2.662 -0.54 1 98.31 208 PHE B CA 1
ATOM 3623 C C . PHE B 1 208 ? -1.772 -1.75 -0.759 1 98.31 208 PHE B C 1
ATOM 3625 O O . PHE B 1 208 ? -1.637 -0.525 -0.759 1 98.31 208 PHE B O 1
ATOM 3632 N N . PHE B 1 209 ? -2.949 -2.35 -0.881 1 98.75 209 PHE B N 1
ATOM 3633 C CA . PHE B 1 209 ? -4.168 -1.575 -1.079 1 98.75 209 PHE B CA 1
ATOM 3634 C C . PHE B 1 209 ? -5.234 -1.974 -0.064 1 98.75 209 PHE B C 1
ATOM 3636 O O . PHE B 1 209 ? -5.41 -3.158 0.227 1 98.75 209 PHE B O 1
ATOM 3643 N N . ASN B 1 210 ? -5.926 -0.992 0.456 1 98.75 210 ASN B N 1
ATOM 3644 C CA . ASN B 1 210 ? -7.055 -1.202 1.353 1 98.75 210 ASN B CA 1
ATOM 3645 C C . ASN B 1 210 ? -8.352 -1.417 0.578 1 98.75 210 ASN B C 1
ATOM 3647 O O . ASN B 1 210 ? -8.945 -0.461 0.076 1 98.75 210 ASN B O 1
ATOM 3651 N N . CYS B 1 211 ? -8.828 -2.605 0.607 1 98.5 211 CYS B N 1
ATOM 3652 C CA . CYS B 1 211 ? -9.992 -2.965 -0.195 1 98.5 211 CYS B CA 1
ATOM 3653 C C . CYS B 1 211 ? -11.266 -2.377 0.401 1 98.5 211 CYS B C 1
ATOM 3655 O O . CYS B 1 211 ? -12.305 -2.33 -0.264 1 98.5 211 CYS B O 1
ATOM 3657 N N . ALA B 1 212 ? -11.25 -1.951 1.623 1 98.19 212 ALA B N 1
ATOM 3658 C CA . ALA B 1 212 ? -12.422 -1.347 2.252 1 98.19 212 ALA B CA 1
ATOM 3659 C C . ALA B 1 212 ? -12.609 0.096 1.793 1 98.19 212 ALA B C 1
ATOM 3661 O O . ALA B 1 212 ? -13.719 0.632 1.845 1 98.19 212 ALA B O 1
ATOM 3662 N N . THR B 1 213 ? -11.523 0.717 1.355 1 97.75 213 THR B N 1
ATOM 3663 C CA . THR B 1 213 ? -11.609 2.145 1.067 1 97.75 213 THR B CA 1
ATOM 3664 C C . THR B 1 213 ? -11.383 2.412 -0.417 1 97.75 213 THR B C 1
ATOM 3666 O O . THR B 1 213 ? -11.711 3.488 -0.918 1 97.75 213 THR B O 1
ATOM 3669 N N . MET B 1 214 ? -10.766 1.449 -1.119 1 97.69 214 MET B N 1
ATOM 3670 C CA . MET B 1 214 ? -10.461 1.648 -2.531 1 97.69 214 MET B CA 1
ATOM 3671 C C . MET B 1 214 ? -11.336 0.766 -3.412 1 97.69 214 MET B C 1
ATOM 3673 O O . MET B 1 214 ? -11.625 -0.38 -3.061 1 97.69 214 MET B O 1
ATOM 3677 N N . SER B 1 215 ? -11.672 1.271 -4.555 1 96.81 215 SER B N 1
ATOM 3678 C CA . SER B 1 215 ? -12.461 0.502 -5.512 1 96.81 215 SER B CA 1
ATOM 3679 C C . SER B 1 215 ? -11.578 -0.419 -6.344 1 96.81 215 SER B C 1
ATOM 3681 O O . SER B 1 215 ? -10.359 -0.22 -6.426 1 96.81 215 SER B O 1
ATOM 3683 N N . ASP B 1 216 ? -12.211 -1.424 -6.988 1 97.31 216 ASP B N 1
ATOM 3684 C CA . ASP B 1 216 ? -11.5 -2.299 -7.918 1 97.31 216 ASP B CA 1
ATOM 3685 C C . ASP B 1 216 ? -10.828 -1.491 -9.023 1 97.31 216 ASP B C 1
ATOM 3687 O O . ASP B 1 216 ? -9.672 -1.751 -9.367 1 97.31 216 ASP B O 1
ATOM 3691 N N . GLU B 1 217 ? -11.562 -0.531 -9.508 1 96.06 217 GLU B N 1
ATOM 3692 C CA . GLU B 1 217 ? -11.07 0.29 -10.609 1 96.06 217 GLU B CA 1
ATOM 3693 C C . GLU B 1 217 ? -9.805 1.044 -10.211 1 96.06 217 GLU B C 1
ATOM 3695 O O . GLU B 1 217 ? -8.836 1.082 -10.969 1 96.06 217 GLU B O 1
ATOM 3700 N N . GLU B 1 218 ? -9.812 1.645 -9.023 1 96.19 218 GLU B N 1
ATOM 3701 C CA . GLU B 1 218 ? -8.641 2.361 -8.531 1 96.19 218 GLU B CA 1
ATOM 3702 C C . GLU B 1 218 ? -7.434 1.437 -8.422 1 96.19 218 GLU B C 1
ATOM 3704 O O . GLU B 1 218 ? -6.34 1.778 -8.875 1 96.19 218 GLU B O 1
ATOM 3709 N N . ILE B 1 219 ? -7.672 0.305 -7.852 1 98.12 219 ILE B N 1
ATOM 3710 C CA . ILE B 1 219 ? -6.59 -0.649 -7.625 1 98.12 219 ILE B CA 1
ATOM 3711 C C . ILE B 1 219 ? -6.027 -1.117 -8.961 1 98.12 219 ILE B C 1
ATOM 3713 O O . ILE B 1 219 ? -4.809 -1.122 -9.164 1 98.12 219 ILE B O 1
ATOM 3717 N N . ILE B 1 220 ? -6.867 -1.461 -9.906 1 97.88 220 ILE B N 1
ATOM 3718 C CA . ILE B 1 220 ? -6.461 -1.967 -11.211 1 97.88 220 ILE B CA 1
ATOM 3719 C C . ILE B 1 220 ? -5.684 -0.888 -11.961 1 97.88 220 ILE B C 1
ATOM 3721 O O . ILE B 1 220 ? -4.633 -1.162 -12.547 1 97.88 220 ILE B O 1
ATOM 3725 N N . GLU B 1 221 ? -6.18 0.292 -11.938 1 96.12 221 GLU B N 1
ATOM 3726 C CA . GLU B 1 221 ? -5.512 1.389 -12.625 1 96.12 221 GLU B CA 1
ATOM 3727 C C . GLU B 1 221 ? -4.121 1.637 -12.055 1 96.12 221 GLU B C 1
ATOM 3729 O O . GLU B 1 221 ? -3.178 1.922 -12.797 1 96.12 221 GLU B O 1
ATOM 3734 N N . MET B 1 222 ? -4.004 1.571 -10.781 1 96.62 222 MET B N 1
ATOM 3735 C CA . MET B 1 222 ? -2.705 1.778 -10.148 1 96.62 222 MET B CA 1
ATOM 3736 C C . MET B 1 222 ? -1.716 0.697 -10.57 1 96.62 222 MET B C 1
ATOM 3738 O O . MET B 1 222 ? -0.575 0.998 -10.922 1 96.62 222 MET B O 1
ATOM 3742 N N . ILE B 1 223 ? -2.184 -0.541 -10.539 1 97.94 223 ILE B N 1
ATOM 3743 C CA . ILE B 1 223 ? -1.302 -1.634 -10.938 1 97.94 223 ILE B CA 1
ATOM 3744 C C . ILE B 1 223 ? -0.902 -1.469 -12.398 1 97.94 223 ILE B C 1
ATOM 3746 O O . ILE B 1 223 ? 0.253 -1.7 -12.766 1 97.94 223 ILE B O 1
ATOM 3750 N N . LEU B 1 224 ? -1.854 -1.072 -13.195 1 95.94 224 LEU B N 1
ATOM 3751 C CA . LEU B 1 224 ? -1.612 -0.885 -14.625 1 95.94 224 LEU B CA 1
ATOM 3752 C C . LEU B 1 224 ? -0.52 0.153 -14.859 1 95.94 224 LEU B C 1
ATOM 3754 O O . LEU B 1 224 ? 0.355 -0.04 -15.703 1 95.94 224 LEU B O 1
ATOM 3758 N N . ILE B 1 225 ? -0.517 1.223 -14.141 1 93.62 225 ILE B N 1
ATOM 3759 C CA . ILE B 1 225 ? 0.445 2.307 -14.305 1 93.62 225 ILE B CA 1
ATOM 3760 C C . ILE B 1 225 ? 1.854 1.794 -14.016 1 93.62 225 ILE B C 1
ATOM 3762 O O . ILE B 1 225 ? 2.795 2.096 -14.758 1 93.62 225 ILE B O 1
ATOM 3766 N N . VAL B 1 226 ? 1.984 1.058 -12.953 1 96.06 226 VAL B N 1
ATOM 3767 C CA . VAL B 1 226 ? 3.297 0.525 -12.609 1 96.06 226 VAL B CA 1
ATOM 3768 C C . VAL B 1 226 ? 3.742 -0.485 -13.664 1 96.06 226 VAL B C 1
ATOM 3770 O O . VAL B 1 226 ? 4.906 -0.502 -14.062 1 96.06 226 VAL B O 1
ATOM 3773 N N . ALA B 1 227 ? 2.801 -1.341 -14.117 1 96.19 227 ALA B N 1
ATOM 3774 C CA . ALA B 1 227 ? 3.113 -2.307 -15.164 1 96.19 227 ALA B CA 1
ATOM 3775 C C . ALA B 1 227 ? 3.635 -1.605 -16.422 1 96.19 227 ALA B C 1
ATOM 3777 O O . ALA B 1 227 ? 4.582 -2.074 -17.047 1 96.19 227 ALA B O 1
ATOM 3778 N N . GLU B 1 228 ? 3.045 -0.499 -16.719 1 93.12 228 GLU B N 1
ATOM 3779 C CA . GLU B 1 228 ? 3.463 0.275 -17.891 1 93.12 228 GLU B CA 1
ATOM 3780 C C . GLU B 1 228 ? 4.844 0.891 -17.672 1 93.12 228 GLU B C 1
ATOM 3782 O O . GLU B 1 228 ? 5.707 0.809 -18.547 1 93.12 228 GLU B O 1
ATOM 3787 N N . THR B 1 229 ? 4.961 1.511 -16.516 1 93.12 229 THR B N 1
ATOM 3788 C CA . THR B 1 229 ? 6.215 2.197 -16.219 1 93.12 229 THR B CA 1
ATOM 3789 C C . THR B 1 229 ? 7.379 1.21 -16.203 1 93.12 229 THR B C 1
ATOM 3791 O O . THR B 1 229 ? 8.492 1.553 -16.594 1 93.12 229 THR B O 1
ATOM 3794 N N . ARG B 1 230 ? 7.09 -0.056 -15.812 1 94.88 230 ARG B N 1
ATOM 3795 C CA . ARG B 1 230 ? 8.141 -1.062 -15.703 1 94.88 230 ARG B CA 1
ATOM 3796 C C . ARG B 1 230 ? 8.281 -1.842 -17.016 1 94.88 230 ARG B C 1
ATOM 3798 O O . ARG B 1 230 ? 9.07 -2.789 -17.094 1 94.88 230 ARG B O 1
ATOM 3805 N N . GLY B 1 231 ? 7.488 -1.617 -17.938 1 92.81 231 GLY B N 1
ATOM 3806 C CA . GLY B 1 231 ? 7.633 -2.191 -19.266 1 92.81 231 GLY B CA 1
ATOM 3807 C C . GLY B 1 231 ? 7 -3.564 -19.391 1 92.81 231 GLY B C 1
ATOM 3808 O O . GLY B 1 231 ? 7.434 -4.379 -20.203 1 92.81 231 GLY B O 1
ATOM 3809 N N . PHE B 1 232 ? 6.031 -3.811 -18.516 1 95.12 232 PHE B N 1
ATOM 3810 C CA . PHE B 1 232 ? 5.336 -5.086 -18.625 1 95.12 232 PHE B CA 1
ATOM 3811 C C . PHE B 1 232 ? 4.41 -5.094 -19.844 1 95.12 232 PHE B C 1
ATOM 3813 O O . PHE B 1 232 ? 4.059 -6.156 -20.344 1 95.12 232 PHE B O 1
ATOM 3820 N N . VAL B 1 233 ? 3.953 -3.883 -20.203 1 92 233 VAL B N 1
ATOM 3821 C CA . VAL B 1 233 ? 3.076 -3.725 -21.344 1 92 233 VAL B CA 1
ATOM 3822 C C . VAL B 1 233 ? 3.57 -2.57 -22.219 1 92 233 VAL B C 1
ATOM 3824 O O . VAL B 1 233 ? 4.285 -1.686 -21.75 1 92 233 VAL B O 1
#

Secondary structure (DSSP, 8-state):
---HHHHHHHHHHTS---SS--------EEEEEE-TTS-HHHHHHHHHHHHHHHHHHTT-----EEEEHHHHHHHHHHHHH-HHHHHT--SHHHHHHHHHHHHHTSTTS-TT-HHHHHHHHHHHHHHHHH-SEEEESTTHHHHTTT-TTEEEEEEE--HHHHHHHHHHHHT--HHHHHHHHHHHHHHHHHHHHHHSTT--GGGT-SEEEETTTS-HHHHHHHHHHHHHHTT--/---HHHHHHHHHHTS---SS--------EEEEEE-TTS-HHHHHHHHHHHHHHHHHHTT-----EEE-HHHHHHHHHHHHH-HHHHHT--SHHHHHHHHHHHHHTSTT--TT-HHHHHHHHHHHHHHHHH-SEEEESTTHHHHTTT-TTEEEEEEE--HHHHHHHHHHHHT--HHHHHHHHHHHHHHHHHHHHHHSTT--GGGT-SEEEETTTS-HHHHHHHHHHHHHHTT--

Nearest PDB structures (foldseek):
  3fdi-assembly1_B  TM=7.996E-01  e=1.228E-10  Eubacterium ventriosum ATCC 27560
  3hdt-assembly1_B  TM=8.144E-01  e=2.511E-09  [Clostridium] symbiosum ATCC 14940
  3fdi-assembly1_A  TM=8.229E-01  e=7.411E-09  Eubacterium ventriosum ATCC 27560
  3r20-assembly1_A  TM=5.507E-01  e=4.157E-04  Mycolicibacterium smegmatis MC2 155
  6pwz-assembly1_A  TM=5.001E-01  e=3.051E-03  Homo sapiens

InterPro domains:
  IPR027417 P-loop containing nucleoside triphosphate hydrolase [G3DSA:3.40.50.300] (26-230)

Organism: NCBI:txid889453

Foldseek 3Di:
DPLVVLVVLLVVLPPDDDDDPPVPQFAQEEEEEEQQLFDQPVLQQVLQVVVCVVCVVVVHNDGAEEDEPVSLQVQLQVCCVCVPSLVSSVDPVVSVLSPQSNVLNPPPDDPPDPSNLVSLLVVLLVVRRVYRYYYYASLSLLSCVPRPNYAYEYEYEDLQNSLVSQCVVPVHDSVVSSVVSVVVNVVSVVSNCVRPNPDDPVSRHDYYDYRVVDPSVRVSVVVVVVCVVSPSD/DPLVVLVVLVVVLPPDPPDDPPVPQFAQEEEEEEQQLFDQPVLQQVLQVVVCVVCVVVVHNDGAEEDEPVSLQVQLQVCVVCVVSLVVSVDPVVSVLSPQSNVQNDPPNDPPDPSSLVSLLVVLLVVRRVYRYYYYASLSLLSCVPRPNYAYEYEYEDLQNSLVSQCVVPVHDSVVSSVVSVVVVVVRVVSNCVRPNPDDPVSRHDYYDYRVVDPSVRVSVVVVVVCVVSPSD

pLDDT: mean 80.33, std 21.76, range [29.89, 98.81]

Sequence (466 aa):
MDNLFLKYMRERTGKRKSSGPNFYAPGPVITISRDYGCPGRRIARLLSEVLTEKNRRLGREVEWKWMSKEIIEESARELKLSPTLIQDLSDYRTRGFFENLALFFSDEFYPGDVKIKNTIARFIYNAASQGNVVIVGRAGESITKNFEKALHVKLKAPLDWRTEQVANTYGMSLTEAKREALEMDKRRSQFRNYFEKDRPDIEFFDMFFNCATMSDEEIIEMILIVAETRGFVMDNLFLKYMRERTGKRKSSGPNFYAPGPVITISRDYGCPGRRIARLLSEVLTEKNRRLGREVEWKWMSKEIIEESARELKLSPTLIQDLSDYRTRGFFENLALFFSDEFYPGDVKIKNTIARFIYNAASQGNVVIVGRAGESITKNFEKALHVKLKAPLDWRTEQVANTYGMSLTEAKREALEMDKRRSQFRNYFEKDRPDIEFFDMFFNCATMSDEEIIEMILIVAETRGFV